Protein AF-A0A6H2NQ00-F1 (afdb_monomer_lite)

Sequence (383 aa):
AADFVYSKRRYWANLTEDGGRQLTIGNPEGQLLVINLGDRQGALHLPGADPKPIDVSEVHYCNLIQAGMNAVDLQQLTQLLLQKDDCLAAQAQELQALRDQVAQLEQQRQSLTSSQPASPSPPQSPSTSSPGSQVSAPNPVAPEAVPSHAVDETAEAQACDPKALEQQVRQAVGDQAWFCLSAATHTDLCRACHHQDLAQNSAQETGHADYSTAASHLIQALERELWHPLVVGITQYGQETQDQDMVALADGLSQAASGAVLPPLLSESWKALSVKALKAAGKPRKDLHQRVDADDTDFLPFRIDATHRVLLDEFLQGWDHPMGRWLTAAHDQAASSLAQVFQLGQLALDEDAILRHWQYQWLQQLLLGGGRQGKGILQKIFG

Foldseek 3Di:
DFWDDDPLFIKAWDFDPVPATWIWIGGQQGWIWIDGPPDQWIWIDHPPDDTDIDGCPPPVNVVVVVRNVVRVVVVVVVVVVVVVVVVVVVVVVVVVVVVVVVVVVVVVVVVVVVPDDDDDDDDDDDDDDDDDDDDDDDDDDDDDDDDDDDDDPDDDDPPDPLVVLLVVLCVLQDVSLSRHFHNLLSVLSSQLVVLVVVQVVVCVVPVHGFSLSSLLSLQVSCCVVPVVVLLVLLCVVCVVVVPPVSNVLSVLSVVQVHCLVQLLLLDQKEWEADPVQQPDQDHDPPSRTDIDGSVNPPVGPDRDDPVSNVSSLVSLVPDPFLVSCLCNVCSRVCSHLSNHSVVLNVQSVDPVHGRHPNSSVSNSCQARNDDPSDGHPSNSRSD

Structure (mmCIF, N/CA/C/O backbone):
data_AF-A0A6H2NQ00-F1
#
_entry.id   AF-A0A6H2NQ00-F1
#
loop_
_atom_site.group_PDB
_atom_site.id
_atom_site.type_symbol
_atom_site.label_atom_id
_atom_site.label_alt_id
_atom_site.label_comp_id
_atom_site.label_asym_id
_atom_site.label_entity_id
_atom_site.label_seq_id
_atom_site.pdbx_PDB_ins_code
_atom_site.Cartn_x
_atom_site.Cartn_y
_atom_site.Cartn_z
_atom_site.occupancy
_atom_site.B_iso_or_equiv
_atom_site.auth_seq_id
_atom_site.auth_comp_id
_atom_site.auth_asym_id
_atom_site.auth_atom_id
_atom_site.pdbx_PDB_model_num
ATOM 1 N N . ALA A 1 1 ? -19.840 6.262 2.521 1.00 84.00 1 ALA A N 1
ATOM 2 C CA . ALA A 1 1 ? -19.788 4.808 2.292 1.00 84.00 1 ALA A CA 1
ATOM 3 C C . ALA A 1 1 ? -18.648 4.244 3.126 1.00 84.00 1 ALA A C 1
ATOM 5 O O . ALA A 1 1 ? -17.638 4.931 3.273 1.00 84.00 1 ALA A O 1
ATOM 6 N N . ALA A 1 2 ? -18.844 3.062 3.699 1.00 87.31 2 ALA A N 1
ATOM 7 C CA . ALA A 1 2 ? -17.880 2.358 4.529 1.00 87.31 2 ALA A CA 1
ATOM 8 C C . ALA A 1 2 ? -17.124 1.353 3.663 1.00 87.31 2 ALA A C 1
ATOM 10 O O . ALA A 1 2 ? -17.752 0.485 3.058 1.00 87.31 2 ALA A O 1
ATOM 11 N N . ASP A 1 3 ? -15.802 1.463 3.591 1.00 90.12 3 ASP A N 1
ATOM 12 C CA . ASP A 1 3 ? -14.957 0.473 2.925 1.00 90.12 3 ASP A CA 1
ATOM 13 C C . ASP A 1 3 ? -14.731 -0.741 3.831 1.00 90.12 3 ASP A C 1
ATOM 15 O O . ASP A 1 3 ? -14.504 -0.597 5.030 1.00 90.12 3 ASP A O 1
ATOM 19 N N . PHE A 1 4 ? -14.761 -1.944 3.258 1.00 89.69 4 PHE A N 1
ATOM 20 C CA . PHE A 1 4 ? -14.458 -3.176 3.985 1.00 89.69 4 PHE A CA 1
ATOM 21 C C . PHE A 1 4 ? -13.938 -4.281 3.058 1.00 89.69 4 PHE A C 1
ATOM 23 O O . PHE A 1 4 ? -14.113 -4.247 1.838 1.00 89.69 4 PHE A O 1
ATOM 30 N N . VAL A 1 5 ? -13.292 -5.292 3.640 1.00 87.19 5 VAL A N 1
ATOM 31 C CA . VAL A 1 5 ? -12.820 -6.482 2.920 1.00 87.19 5 VAL A CA 1
ATOM 32 C C . VAL A 1 5 ? -13.592 -7.697 3.415 1.00 87.19 5 VAL A C 1
ATOM 34 O O . VAL A 1 5 ? -13.645 -7.969 4.610 1.00 87.19 5 VAL A O 1
ATOM 37 N N . TYR A 1 6 ? -14.177 -8.459 2.494 1.00 88.25 6 TYR A N 1
ATOM 38 C CA . TYR A 1 6 ? -14.893 -9.693 2.805 1.00 88.25 6 TYR A CA 1
ATOM 39 C C . TYR A 1 6 ? -14.527 -10.785 1.802 1.00 88.25 6 TYR A C 1
ATOM 41 O O . TYR A 1 6 ? -14.486 -10.550 0.599 1.00 88.25 6 TYR A O 1
ATOM 49 N N . SER A 1 7 ? -14.246 -12.002 2.277 1.00 85.81 7 SER A N 1
ATOM 50 C CA . SER A 1 7 ? -13.908 -13.150 1.417 1.00 85.81 7 SER A CA 1
ATOM 51 C C . SER A 1 7 ? -12.837 -12.833 0.351 1.00 85.81 7 SER A C 1
ATOM 53 O O . SER A 1 7 ? -12.979 -13.177 -0.823 1.00 85.81 7 SER A O 1
ATOM 55 N N . LYS A 1 8 ? -11.761 -12.141 0.765 1.00 80.25 8 LYS A N 1
ATOM 56 C CA . LYS A 1 8 ? -10.645 -11.720 -0.109 1.00 80.25 8 LYS A CA 1
ATOM 57 C C . LYS A 1 8 ? -11.089 -10.849 -1.293 1.00 80.25 8 LYS A C 1
ATOM 59 O O . LYS A 1 8 ? -10.582 -10.983 -2.404 1.00 80.25 8 LYS A O 1
ATOM 64 N N . ARG A 1 9 ? -12.086 -9.999 -1.072 1.00 85.12 9 ARG A N 1
ATOM 65 C CA . ARG A 1 9 ? -12.563 -9.014 -2.040 1.00 85.12 9 ARG A CA 1
ATOM 66 C C . ARG A 1 9 ? -12.858 -7.711 -1.322 1.00 85.12 9 ARG A C 1
ATOM 68 O O . ARG A 1 9 ? -13.320 -7.729 -0.180 1.00 85.12 9 ARG A O 1
ATOM 75 N N . ARG A 1 10 ? -12.581 -6.597 -1.992 1.00 86.62 10 ARG A N 1
ATOM 76 C CA . ARG A 1 10 ? -12.880 -5.266 -1.468 1.00 86.62 10 ARG A CA 1
ATOM 77 C C . ARG A 1 10 ? -14.300 -4.861 -1.838 1.00 86.62 10 ARG A C 1
ATOM 79 O O . ARG A 1 10 ? -14.733 -5.054 -2.974 1.00 86.62 10 ARG A O 1
ATOM 86 N N . TYR A 1 11 ? -14.994 -4.281 -0.873 1.00 93.75 11 TYR A N 1
ATOM 87 C CA . TYR A 1 11 ? -16.343 -3.769 -1.019 1.00 93.75 11 TYR A CA 1
ATOM 88 C C . TYR A 1 11 ? -16.452 -2.400 -0.363 1.00 93.75 11 TYR A C 1
ATOM 90 O O . TYR A 1 11 ? -15.640 -2.022 0.482 1.00 93.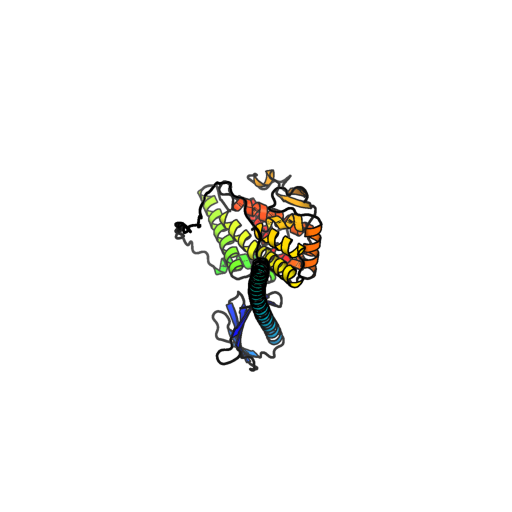75 11 TYR A O 1
ATOM 98 N N . TRP A 1 12 ? -17.500 -1.684 -0.730 1.00 95.31 12 TRP A N 1
ATOM 99 C CA . TRP A 1 12 ? -17.982 -0.532 0.008 1.00 95.31 12 TRP A CA 1
ATOM 100 C C . TRP A 1 12 ? -19.463 -0.732 0.303 1.00 95.31 12 TRP A C 1
ATOM 102 O O . TRP A 1 12 ? -20.186 -1.335 -0.490 1.00 95.31 12 TRP A O 1
ATOM 112 N N . ALA A 1 13 ? -19.922 -0.236 1.444 1.00 95.38 13 ALA A N 1
ATOM 113 C CA . ALA A 1 13 ? -21.316 -0.278 1.849 1.00 95.38 13 ALA A CA 1
ATOM 114 C C . ALA A 1 13 ? -21.846 1.133 2.104 1.00 95.38 13 ALA A C 1
ATOM 116 O O . ALA A 1 13 ? -21.141 2.012 2.600 1.00 95.38 13 ALA A O 1
ATOM 117 N N . ASN A 1 14 ? -23.104 1.367 1.764 1.00 93.75 14 ASN A N 1
ATOM 118 C CA . ASN A 1 14 ? -23.811 2.587 2.108 1.00 93.75 14 ASN A CA 1
ATOM 119 C C . ASN A 1 14 ? -25.217 2.244 2.588 1.00 93.75 14 ASN A C 1
ATOM 121 O O . ASN A 1 14 ? -25.906 1.447 1.953 1.00 93.75 14 ASN A O 1
ATOM 125 N N . LEU A 1 15 ? -25.639 2.866 3.683 1.00 92.62 15 LEU A N 1
ATOM 126 C CA . LEU A 1 15 ? -26.985 2.732 4.221 1.00 92.62 15 LEU A CA 1
ATOM 127 C C . LEU A 1 15 ? -27.721 4.048 4.001 1.00 92.62 15 LEU A C 1
ATOM 129 O O . LEU A 1 15 ? -27.261 5.103 4.429 1.00 92.62 15 LEU A O 1
ATOM 133 N N . THR A 1 16 ? -28.849 3.987 3.306 1.00 89.75 16 THR A N 1
ATOM 134 C CA . THR A 1 16 ? -29.728 5.135 3.059 1.00 89.75 16 THR A CA 1
ATOM 135 C C . THR A 1 16 ? -31.055 4.897 3.771 1.00 89.75 16 THR A C 1
ATOM 137 O O . THR A 1 16 ? -31.561 3.777 3.753 1.00 89.75 16 THR A O 1
ATOM 140 N N . GLU A 1 17 ? -31.601 5.922 4.430 1.00 85.50 17 GLU A N 1
ATOM 141 C CA . GLU A 1 17 ? -32.869 5.827 5.177 1.00 85.50 17 GLU A CA 1
ATOM 142 C C . GLU A 1 17 ? -34.053 6.529 4.467 1.00 85.50 17 GLU A C 1
ATOM 144 O O . GLU A 1 17 ? -35.179 6.509 4.969 1.00 85.50 17 GLU A O 1
ATOM 149 N N . ASP A 1 18 ? -33.839 7.102 3.275 1.00 66.75 18 ASP A N 1
ATOM 150 C CA . ASP A 1 18 ? -34.884 7.762 2.480 1.00 66.75 18 ASP A CA 1
ATOM 151 C C . ASP A 1 18 ? -35.847 6.745 1.842 1.00 66.75 18 ASP A C 1
ATOM 153 O O . ASP A 1 18 ? -35.522 6.062 0.872 1.00 66.75 18 ASP A O 1
ATOM 157 N N . GLY A 1 19 ? -37.070 6.660 2.378 1.00 60.34 19 GLY A N 1
ATOM 158 C CA . GLY A 1 19 ? -38.130 5.774 1.870 1.00 60.34 19 GLY A CA 1
ATOM 159 C C . GLY A 1 19 ? -38.051 4.321 2.357 1.00 60.34 19 GLY A C 1
ATOM 160 O O . GLY A 1 19 ? -38.837 3.485 1.914 1.00 60.34 19 GLY A O 1
ATOM 161 N N . GLY A 1 20 ? -37.137 4.030 3.284 1.00 75.75 20 GLY A N 1
ATOM 162 C CA . GLY A 1 20 ? -36.862 2.707 3.843 1.00 75.75 20 GLY A CA 1
ATOM 163 C C . GLY A 1 20 ? -35.374 2.564 4.164 1.00 75.75 20 GLY A C 1
ATOM 164 O O . GLY A 1 20 ? -34.554 3.321 3.656 1.00 75.75 20 GLY A O 1
ATOM 165 N N . ARG A 1 21 ? -35.006 1.598 5.012 1.00 87.38 21 ARG A N 1
ATOM 166 C CA . ARG A 1 21 ? -33.595 1.291 5.280 1.00 87.38 21 ARG A CA 1
ATOM 167 C C . ARG A 1 21 ? -33.029 0.475 4.122 1.00 87.38 21 ARG A C 1
ATOM 169 O O . ARG A 1 21 ? -33.246 -0.728 4.068 1.00 87.38 21 ARG A O 1
ATOM 176 N N . GLN A 1 22 ? -32.331 1.113 3.192 1.00 93.06 22 GLN A N 1
ATOM 177 C CA . GLN A 1 22 ? -31.729 0.457 2.035 1.00 93.06 22 GLN A CA 1
ATOM 178 C C . GLN A 1 22 ? -30.214 0.348 2.199 1.00 93.06 22 GLN A C 1
ATOM 180 O O . GLN A 1 22 ? -29.516 1.355 2.318 1.00 93.06 22 GLN A O 1
ATOM 185 N N . LEU A 1 23 ? -29.704 -0.881 2.169 1.00 93.56 23 LEU A N 1
ATOM 186 C CA . LEU A 1 23 ? -28.281 -1.176 2.125 1.00 93.56 23 LEU A CA 1
ATOM 187 C C . LEU A 1 23 ? -27.844 -1.378 0.673 1.00 93.56 23 LEU A C 1
ATOM 189 O O . LEU A 1 23 ? -28.386 -2.220 -0.044 1.00 93.56 23 LEU A O 1
ATOM 193 N N . THR A 1 24 ? -26.828 -0.629 0.263 1.00 95.19 24 THR A N 1
ATOM 194 C CA . THR A 1 24 ? -26.143 -0.794 -1.018 1.00 95.19 24 THR A CA 1
ATOM 195 C C . THR A 1 24 ? -24.721 -1.265 -0.757 1.00 95.19 24 THR A C 1
ATOM 197 O O . THR A 1 24 ? -23.977 -0.578 -0.063 1.00 95.19 24 THR A O 1
ATOM 200 N N . ILE A 1 25 ? -24.335 -2.410 -1.314 1.00 95.62 25 ILE A N 1
ATOM 201 C CA . ILE A 1 25 ? -22.967 -2.935 -1.263 1.00 95.62 25 ILE A CA 1
ATOM 202 C C . ILE A 1 25 ? -22.421 -2.980 -2.682 1.00 95.62 25 ILE A C 1
ATOM 204 O O . ILE A 1 25 ? -22.976 -3.671 -3.533 1.00 95.62 25 ILE A O 1
ATOM 208 N N . GLY A 1 26 ? -21.330 -2.271 -2.944 1.00 94.25 26 GLY A N 1
ATOM 209 C CA . GLY A 1 26 ? -20.655 -2.298 -4.236 1.00 94.25 26 GLY A CA 1
ATOM 210 C C . GLY A 1 26 ? -19.240 -2.846 -4.149 1.00 94.25 26 GLY A C 1
ATOM 211 O O . GLY A 1 26 ? -18.658 -2.949 -3.070 1.00 94.25 26 GLY A O 1
ATOM 212 N N . ASN A 1 27 ? -18.675 -3.189 -5.303 1.00 91.56 27 ASN A N 1
ATOM 213 C CA . ASN A 1 27 ? -17.267 -3.551 -5.439 1.00 91.56 27 ASN A CA 1
ATOM 214 C C . ASN A 1 27 ? -16.585 -2.752 -6.574 1.00 91.56 27 ASN A C 1
ATOM 216 O O . ASN A 1 27 ? -17.272 -2.126 -7.386 1.00 91.56 27 ASN A O 1
ATOM 220 N N . PRO A 1 28 ? -15.240 -2.764 -6.660 1.00 85.88 28 PRO A N 1
ATOM 221 C CA . PRO A 1 28 ? -14.499 -2.098 -7.738 1.00 85.88 28 PRO A CA 1
ATOM 222 C C . PRO A 1 28 ? -14.825 -2.600 -9.153 1.00 85.88 28 PRO A C 1
ATOM 224 O O . PRO A 1 28 ? -14.609 -1.880 -10.119 1.00 85.88 28 PRO A O 1
ATOM 227 N N . GLU A 1 29 ? -15.371 -3.812 -9.286 1.00 83.69 29 GLU A N 1
ATOM 228 C CA . GLU A 1 29 ? -15.766 -4.405 -10.573 1.00 83.69 29 GLU A CA 1
ATOM 229 C C . GLU A 1 29 ? -17.086 -3.821 -11.116 1.00 83.69 29 GLU A C 1
ATOM 231 O O . GLU A 1 29 ? -17.538 -4.214 -12.189 1.00 83.69 29 GLU A O 1
ATOM 236 N N . GLY A 1 30 ? -17.737 -2.917 -10.375 1.00 85.94 30 GLY A N 1
ATOM 237 C CA . GLY A 1 30 ? -19.015 -2.313 -10.753 1.00 85.94 30 GLY A CA 1
ATOM 238 C C . GLY A 1 30 ? -20.233 -3.192 -10.461 1.00 85.94 30 GLY A C 1
ATOM 239 O O . GLY A 1 30 ? -21.326 -2.891 -10.939 1.00 85.94 30 GLY A O 1
ATOM 240 N N . GLN A 1 31 ? -20.070 -4.272 -9.690 1.00 91.56 31 GLN A N 1
ATOM 241 C CA . GLN A 1 31 ? -21.203 -5.038 -9.175 1.00 91.56 31 GLN A CA 1
ATOM 242 C C . GLN A 1 31 ? -21.825 -4.282 -8.004 1.00 91.56 31 GLN A C 1
ATOM 244 O O . GLN A 1 31 ? -21.109 -3.779 -7.136 1.00 91.56 31 GLN A O 1
ATOM 249 N N . LEU A 1 32 ? -23.154 -4.225 -7.972 1.00 94.00 32 LEU A N 1
ATOM 250 C CA . LEU A 1 32 ? -23.902 -3.481 -6.967 1.00 94.00 32 LEU A CA 1
ATOM 251 C C . LEU A 1 32 ? -25.055 -4.332 -6.443 1.00 94.00 32 LEU A C 1
ATOM 253 O O . LEU A 1 32 ? -25.950 -4.728 -7.184 1.00 94.00 32 LEU A O 1
ATOM 257 N N . LEU A 1 33 ? -25.017 -4.620 -5.152 1.00 93.88 33 LEU A N 1
ATOM 258 C CA . LEU A 1 33 ? -26.051 -5.330 -4.427 1.00 93.88 33 LEU A CA 1
ATOM 259 C C . LEU A 1 33 ? -26.913 -4.319 -3.667 1.00 93.88 33 LEU A C 1
ATOM 261 O O . LEU A 1 33 ? -26.416 -3.641 -2.772 1.00 93.88 33 LEU A O 1
ATOM 265 N N . VAL A 1 34 ? -28.197 -4.234 -4.015 1.00 93.81 34 VAL A N 1
ATOM 266 C CA . VAL A 1 34 ? -29.173 -3.325 -3.395 1.00 93.81 34 VAL A CA 1
ATOM 267 C C . VAL A 1 34 ? -30.213 -4.134 -2.644 1.00 93.81 34 VAL A C 1
ATOM 269 O O . VAL A 1 34 ? -30.840 -5.035 -3.207 1.00 93.81 34 VAL A O 1
ATOM 272 N N . ILE A 1 35 ? -30.392 -3.826 -1.364 1.00 93.12 35 ILE A N 1
ATOM 273 C CA . ILE A 1 35 ? -31.287 -4.562 -0.475 1.00 93.12 35 ILE A CA 1
ATOM 274 C C . ILE A 1 35 ? -32.065 -3.576 0.379 1.00 93.12 35 ILE A C 1
ATOM 276 O O . ILE A 1 35 ? -31.480 -2.727 1.046 1.00 93.12 35 ILE A O 1
ATOM 280 N N . ASN A 1 36 ? -33.381 -3.740 0.430 1.00 90.88 36 ASN A N 1
ATOM 281 C CA . ASN A 1 36 ? -34.193 -3.081 1.442 1.00 90.88 36 ASN A CA 1
ATOM 282 C C . ASN A 1 36 ? -34.197 -3.958 2.699 1.00 90.88 36 ASN A C 1
ATOM 284 O O . ASN A 1 36 ? -34.616 -5.115 2.674 1.00 90.88 36 ASN A O 1
ATOM 288 N N . LEU A 1 37 ? -33.693 -3.423 3.804 1.00 83.38 37 LEU A N 1
ATOM 289 C CA . LEU A 1 37 ? -33.607 -4.114 5.082 1.00 83.38 37 LEU A CA 1
ATOM 290 C C . LEU A 1 37 ? -35.023 -4.385 5.604 1.00 83.38 37 LEU A C 1
ATOM 292 O O . LEU A 1 37 ? -35.766 -3.465 5.942 1.00 83.38 37 LEU A O 1
ATOM 296 N N . GLY A 1 38 ? -35.385 -5.666 5.649 1.00 79.50 38 GLY A N 1
ATOM 297 C CA . GLY A 1 38 ? -36.736 -6.147 5.954 1.00 79.50 38 GLY A CA 1
ATOM 298 C C . GLY A 1 38 ? -37.301 -7.052 4.859 1.00 79.50 38 GLY A C 1
ATOM 299 O O . GLY A 1 38 ? -38.107 -7.936 5.159 1.00 79.50 38 GLY A O 1
ATOM 300 N N . ASP A 1 39 ? -36.815 -6.906 3.626 1.00 84.81 39 ASP A N 1
ATOM 301 C CA . ASP A 1 39 ? -37.189 -7.766 2.509 1.00 84.81 39 ASP A CA 1
ATOM 302 C C . ASP A 1 39 ? -36.309 -9.020 2.462 1.00 84.81 39 ASP A C 1
ATOM 304 O O . ASP A 1 39 ? -35.129 -9.004 2.809 1.00 84.81 39 ASP A O 1
ATOM 308 N N . ARG A 1 40 ? -36.888 -10.135 2.000 1.00 85.12 40 ARG A N 1
ATOM 309 C CA . ARG A 1 40 ? -36.145 -11.384 1.736 1.00 85.12 40 ARG A CA 1
ATOM 310 C C . ARG A 1 40 ? -35.477 -11.409 0.361 1.00 85.12 40 ARG A C 1
ATOM 312 O O . ARG A 1 40 ? -34.786 -12.368 0.033 1.00 85.12 40 ARG A O 1
ATOM 319 N N . GLN A 1 41 ? -35.707 -10.389 -0.458 1.00 89.44 41 GLN A N 1
ATOM 320 C CA . GLN A 1 41 ? -35.133 -10.292 -1.791 1.00 89.44 41 GLN A CA 1
ATOM 321 C C . GLN A 1 41 ? -34.311 -9.019 -1.930 1.00 89.44 41 GLN A C 1
ATOM 323 O O . GLN A 1 41 ? -34.678 -7.967 -1.415 1.00 89.44 41 GLN A O 1
ATOM 328 N N . GLY A 1 42 ? -33.197 -9.142 -2.642 1.00 91.12 42 GLY A N 1
ATOM 329 C CA . GLY A 1 42 ? -32.369 -8.029 -3.085 1.00 91.12 42 GLY A CA 1
ATOM 330 C C . GLY A 1 42 ? -32.212 -8.048 -4.602 1.00 91.12 42 GLY A C 1
ATOM 331 O O . GLY A 1 42 ? -32.619 -9.000 -5.273 1.00 91.12 42 GLY A O 1
ATOM 332 N N . ALA A 1 43 ? -31.592 -7.008 -5.144 1.00 93.31 43 ALA A N 1
ATOM 333 C CA . ALA A 1 43 ? -31.236 -6.920 -6.552 1.00 93.31 43 ALA A CA 1
ATOM 334 C C . ALA A 1 43 ? -29.714 -6.851 -6.699 1.00 93.31 43 ALA A C 1
ATOM 336 O O . ALA A 1 43 ? -29.063 -5.970 -6.137 1.00 93.31 43 ALA A O 1
ATOM 337 N N . LEU A 1 44 ? -29.146 -7.779 -7.468 1.00 93.81 44 LEU A N 1
ATOM 338 C CA . LEU A 1 44 ? -27.752 -7.748 -7.886 1.00 93.81 44 LEU A CA 1
ATOM 339 C C . LEU A 1 44 ? -27.664 -7.153 -9.290 1.00 93.81 44 LEU A C 1
ATOM 341 O O . LEU A 1 44 ? -28.094 -7.759 -10.272 1.00 93.81 44 LEU A O 1
ATOM 345 N N . HIS A 1 45 ? -27.069 -5.978 -9.385 1.00 92.62 45 HIS A N 1
ATOM 346 C CA . HIS A 1 45 ? -26.746 -5.315 -10.634 1.00 92.62 45 HIS A CA 1
ATOM 347 C C . HIS A 1 45 ? -25.335 -5.723 -11.052 1.00 92.62 45 HIS A C 1
ATOM 349 O O . HIS A 1 45 ? -24.373 -5.544 -10.302 1.00 92.62 45 HIS A O 1
ATOM 355 N N . LEU A 1 46 ? -25.217 -6.284 -12.253 1.00 89.94 46 LEU A N 1
ATOM 356 C CA . LEU A 1 46 ? -23.939 -6.604 -12.881 1.00 89.94 46 LEU A CA 1
ATOM 357 C C . LEU A 1 46 ? -23.683 -5.607 -14.023 1.00 89.94 46 LEU A C 1
ATOM 359 O O . LEU A 1 46 ? -24.640 -5.208 -14.694 1.00 89.94 46 LEU A O 1
ATOM 363 N N . PRO A 1 47 ? -22.425 -5.219 -14.290 1.00 86.00 47 PRO A N 1
ATOM 364 C CA . PRO A 1 47 ? -22.109 -4.312 -15.388 1.00 86.00 47 PRO A CA 1
ATOM 365 C C . PRO A 1 47 ? -22.655 -4.815 -16.732 1.00 86.00 47 PRO A C 1
ATOM 367 O O . PRO A 1 47 ? -22.325 -5.914 -17.177 1.00 86.00 47 PRO A O 1
ATOM 370 N N . GLY A 1 48 ? -23.482 -3.998 -17.389 1.00 81.69 48 GLY A N 1
ATOM 371 C CA . GLY A 1 48 ? -24.037 -4.303 -18.712 1.00 81.69 48 GLY A CA 1
ATOM 372 C C . GLY A 1 48 ? -25.127 -5.381 -18.742 1.00 81.69 48 GLY A C 1
ATOM 373 O O . GLY A 1 48 ? -25.453 -5.856 -19.829 1.00 81.69 48 GLY A O 1
ATOM 374 N N . ALA A 1 49 ? -25.686 -5.769 -17.593 1.00 85.75 49 ALA A N 1
ATOM 375 C CA . ALA A 1 49 ? -26.788 -6.724 -17.505 1.00 85.75 49 ALA A CA 1
ATOM 376 C C . ALA A 1 49 ? -27.970 -6.158 -16.707 1.00 85.75 49 ALA A C 1
ATOM 378 O O . ALA A 1 49 ? -27.814 -5.244 -15.895 1.00 85.75 49 ALA A O 1
ATOM 379 N N . ASP A 1 50 ? -29.153 -6.732 -16.928 1.00 85.69 50 ASP A N 1
ATOM 380 C CA . ASP A 1 50 ? -30.347 -6.386 -16.160 1.00 85.69 50 ASP A CA 1
ATOM 381 C C . ASP A 1 50 ? -30.216 -6.823 -14.687 1.00 85.69 50 ASP A C 1
ATOM 383 O O . ASP A 1 50 ? -29.536 -7.816 -14.393 1.00 85.69 50 ASP A O 1
ATOM 387 N N . PRO A 1 51 ? -30.875 -6.118 -13.745 1.00 89.94 51 PRO A N 1
ATOM 388 C CA . PRO A 1 51 ? -30.824 -6.453 -12.327 1.00 89.94 51 PRO A CA 1
ATOM 389 C C . PRO A 1 51 ? -31.329 -7.876 -12.077 1.00 89.94 51 PRO A C 1
ATOM 391 O O . PRO A 1 51 ? -32.458 -8.227 -12.430 1.00 89.94 51 PRO A O 1
ATOM 394 N N . LYS A 1 52 ? -30.501 -8.701 -11.435 1.00 90.81 52 LYS A N 1
ATOM 395 C CA . LYS A 1 52 ? -30.853 -10.075 -11.087 1.00 90.81 52 LYS A CA 1
ATOM 396 C C . LYS A 1 52 ? -31.436 -10.118 -9.672 1.00 90.81 52 LYS A C 1
ATOM 398 O O . LYS A 1 52 ? -30.741 -9.716 -8.739 1.00 90.81 52 LYS A O 1
ATOM 403 N N . PRO A 1 53 ? -32.659 -10.637 -9.471 1.00 91.56 53 PRO A N 1
ATOM 404 C CA . PRO A 1 53 ? -33.185 -10.837 -8.129 1.00 91.56 53 PRO A CA 1
ATOM 405 C C . PRO A 1 53 ? -32.376 -11.921 -7.413 1.00 91.56 53 PRO A C 1
ATOM 407 O O . PRO A 1 53 ? -32.031 -12.950 -8.004 1.00 91.56 53 PRO A O 1
ATOM 410 N N . ILE A 1 54 ? -32.079 -11.684 -6.142 1.00 91.44 54 ILE A N 1
ATOM 411 C CA . ILE A 1 54 ? -31.361 -12.616 -5.276 1.00 91.44 54 ILE A CA 1
ATOM 412 C C . ILE A 1 54 ? -32.140 -12.844 -3.980 1.00 91.44 54 ILE A C 1
ATOM 414 O O . ILE A 1 54 ? -32.848 -11.952 -3.510 1.00 91.44 54 ILE A O 1
ATOM 418 N N . ASP A 1 55 ? -32.002 -14.031 -3.395 1.00 90.38 55 ASP A N 1
ATOM 419 C CA . ASP A 1 55 ? -32.500 -14.308 -2.049 1.00 90.38 55 ASP A CA 1
ATOM 420 C C . ASP A 1 55 ? -31.411 -13.948 -1.035 1.00 90.38 55 ASP A C 1
ATOM 422 O O . ASP A 1 55 ? -30.320 -14.520 -1.028 1.00 90.38 55 ASP A O 1
ATOM 426 N N . VAL A 1 56 ? -31.704 -12.980 -0.170 1.00 88.31 56 VAL A N 1
ATOM 427 C CA . VAL A 1 56 ? -30.756 -12.492 0.846 1.00 88.31 56 VAL A CA 1
ATOM 428 C C . VAL A 1 56 ? -30.514 -13.511 1.962 1.00 88.31 56 VAL A C 1
ATOM 430 O O . VAL A 1 56 ? -29.558 -13.373 2.721 1.00 88.31 56 VAL A O 1
ATOM 433 N N . SER A 1 57 ? -31.357 -14.545 2.046 1.00 86.06 57 SER A N 1
ATOM 434 C CA . SER A 1 57 ? -31.228 -15.655 2.994 1.00 86.06 57 SER A CA 1
ATOM 435 C C . SER A 1 57 ? -30.144 -16.654 2.577 1.00 86.06 57 SER A C 1
ATOM 437 O O . SER A 1 57 ? -29.747 -17.499 3.381 1.00 86.06 57 SER A O 1
ATOM 439 N N . GLU A 1 58 ? -29.667 -16.594 1.328 1.00 87.75 58 GLU A N 1
ATOM 440 C CA . GLU A 1 58 ? -28.539 -17.411 0.890 1.00 87.75 58 GLU A CA 1
ATOM 441 C C . GLU A 1 58 ? -27.289 -17.044 1.695 1.00 87.75 58 GLU A C 1
ATOM 443 O O . GLU A 1 58 ? -26.964 -15.872 1.884 1.00 87.75 58 GLU A O 1
ATOM 448 N N . VAL A 1 59 ? -26.569 -18.064 2.169 1.00 85.94 59 VAL A N 1
ATOM 449 C CA . VAL A 1 59 ? -25.494 -17.914 3.164 1.00 85.94 59 VAL A CA 1
ATOM 450 C C . VAL A 1 59 ? -24.431 -16.898 2.735 1.00 85.94 59 VAL A C 1
ATOM 452 O O . VAL A 1 59 ? -23.973 -16.107 3.558 1.00 85.94 59 VAL A O 1
ATOM 455 N N . HIS A 1 60 ? -24.031 -16.882 1.460 1.00 86.94 60 HIS A N 1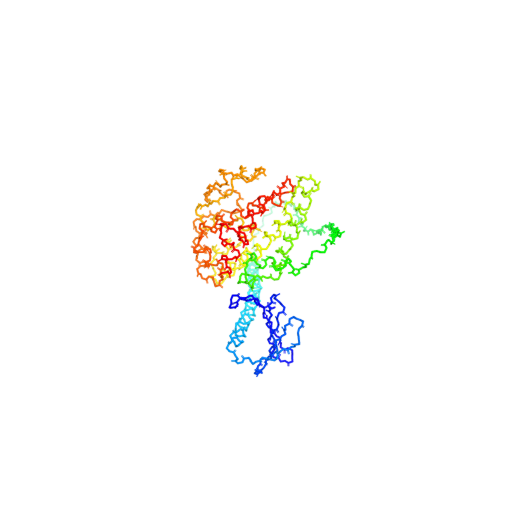
ATOM 456 C CA . HIS A 1 60 ? -23.010 -15.941 0.991 1.00 86.94 60 HIS A CA 1
ATOM 457 C C . HIS A 1 60 ? -23.509 -14.495 0.967 1.00 86.94 60 HIS A C 1
ATOM 459 O O . HIS A 1 60 ? -22.749 -13.607 1.346 1.00 86.94 60 HIS A O 1
ATOM 465 N N . TYR A 1 61 ? -24.762 -14.251 0.568 1.00 89.75 61 TYR A N 1
ATOM 466 C CA . TYR A 1 61 ? -25.342 -12.909 0.591 1.00 89.75 61 TYR A CA 1
ATOM 467 C C . TYR A 1 61 ? -25.594 -12.466 2.026 1.00 89.75 61 TYR A C 1
ATOM 469 O O . TYR A 1 61 ? -25.161 -11.382 2.390 1.00 89.75 61 TYR A O 1
ATOM 477 N N . CYS A 1 62 ? -26.173 -13.319 2.871 1.00 88.25 62 CYS A N 1
ATOM 478 C CA . CYS A 1 62 ? -26.402 -13.023 4.284 1.00 88.25 62 CYS A CA 1
ATOM 479 C C . CYS A 1 62 ? -25.110 -12.587 4.997 1.00 88.25 62 CYS A C 1
ATOM 481 O O . CYS A 1 62 ? -25.092 -11.568 5.686 1.00 88.25 62 CYS A O 1
ATOM 483 N N . ASN A 1 63 ? -24.007 -13.311 4.788 1.00 90.19 63 ASN A N 1
ATOM 484 C CA . ASN A 1 63 ? -22.729 -12.973 5.412 1.00 90.19 63 ASN A CA 1
ATOM 485 C C . ASN A 1 63 ? -22.111 -11.684 4.844 1.00 90.19 63 ASN A C 1
ATOM 487 O O . ASN A 1 63 ? -21.556 -10.893 5.604 1.00 90.19 63 ASN A O 1
ATOM 491 N N . LEU A 1 64 ? -22.207 -11.451 3.528 1.00 92.81 64 LEU A N 1
ATOM 492 C CA . LEU A 1 64 ? -21.737 -10.206 2.907 1.00 92.81 64 LEU A CA 1
ATOM 493 C C . LEU A 1 64 ? -22.544 -8.997 3.403 1.00 92.81 64 LEU A C 1
ATOM 495 O O . LEU A 1 64 ? -21.970 -7.951 3.690 1.00 92.81 64 LEU A O 1
ATOM 499 N N . ILE A 1 65 ? -23.861 -9.157 3.541 1.00 91.56 65 ILE A N 1
ATOM 500 C CA . ILE A 1 65 ? -24.777 -8.148 4.082 1.00 91.56 65 ILE A CA 1
ATOM 501 C C . ILE A 1 65 ? -24.402 -7.818 5.517 1.00 91.56 65 ILE A C 1
ATOM 503 O O . ILE A 1 65 ? -24.274 -6.648 5.858 1.00 91.56 65 ILE A O 1
ATOM 507 N N . GLN A 1 66 ? -24.179 -8.839 6.342 1.00 90.88 66 GLN A N 1
ATOM 508 C CA . GLN A 1 66 ? -23.768 -8.647 7.725 1.00 90.88 66 GLN A CA 1
ATOM 509 C C . GLN A 1 66 ? -22.415 -7.929 7.819 1.00 90.88 66 GLN A C 1
ATOM 511 O O . GLN A 1 66 ? -22.278 -6.999 8.608 1.00 90.88 66 GLN A O 1
ATOM 516 N N . ALA A 1 67 ? -21.439 -8.303 6.986 1.00 89.19 67 ALA A N 1
ATOM 517 C CA . ALA A 1 67 ? -20.152 -7.613 6.923 1.00 89.19 67 ALA A CA 1
ATOM 518 C C . ALA A 1 67 ? -20.307 -6.139 6.505 1.00 89.19 67 ALA A C 1
ATOM 520 O O . ALA A 1 67 ? -19.720 -5.263 7.136 1.00 89.19 67 ALA A O 1
ATOM 521 N N . GLY A 1 68 ? -21.137 -5.859 5.496 1.00 91.50 68 GLY A N 1
ATOM 522 C CA . GLY A 1 68 ? -21.429 -4.496 5.051 1.00 91.50 68 GLY A CA 1
ATOM 523 C C . GLY A 1 68 ? -22.163 -3.660 6.103 1.00 91.50 68 GLY A C 1
ATOM 524 O O . GLY A 1 68 ? -21.806 -2.505 6.310 1.00 91.50 68 GLY A O 1
ATOM 525 N N . MET A 1 69 ? -23.141 -4.240 6.806 1.00 91.88 69 MET A N 1
ATOM 526 C CA . MET A 1 69 ? -23.839 -3.588 7.922 1.00 91.88 69 MET A CA 1
ATOM 527 C C . MET A 1 69 ? -22.879 -3.251 9.057 1.00 91.88 69 MET A C 1
ATOM 529 O O . MET A 1 69 ? -22.839 -2.105 9.487 1.00 91.88 69 MET A O 1
ATOM 533 N N . ASN A 1 70 ? -22.043 -4.206 9.473 1.00 89.50 70 ASN A N 1
ATOM 534 C CA . ASN A 1 70 ? -21.037 -3.968 10.504 1.00 89.50 70 ASN A CA 1
ATOM 535 C C . ASN A 1 70 ? -20.070 -2.847 10.098 1.00 89.50 70 ASN A C 1
ATOM 537 O O . ASN A 1 70 ? -19.722 -2.013 10.927 1.00 89.50 70 ASN A O 1
ATOM 541 N N . ALA A 1 71 ? -19.647 -2.805 8.830 1.00 88.88 71 ALA A N 1
ATOM 542 C CA . ALA A 1 71 ? -18.770 -1.751 8.327 1.00 88.88 71 ALA A CA 1
ATOM 543 C C . ALA A 1 71 ? -19.439 -0.368 8.379 1.00 88.88 71 ALA A C 1
ATOM 545 O O . ALA A 1 71 ? -18.806 0.610 8.777 1.00 88.88 71 ALA A O 1
ATOM 546 N N . VAL A 1 72 ? -20.723 -0.282 8.013 1.00 92.44 72 VAL A N 1
ATOM 547 C CA . VAL A 1 72 ? -21.501 0.959 8.121 1.00 92.44 72 VAL A CA 1
ATOM 548 C C . VAL A 1 72 ? -21.681 1.373 9.580 1.00 92.44 72 VAL A C 1
ATOM 550 O O . VAL A 1 72 ? -21.441 2.535 9.901 1.00 92.44 72 VAL A O 1
ATOM 553 N N . ASP A 1 73 ? -22.063 0.444 10.456 1.00 90.25 73 ASP A N 1
ATOM 554 C CA . ASP A 1 73 ? -22.272 0.710 11.881 1.00 90.25 73 ASP A CA 1
ATOM 555 C C . ASP A 1 73 ? -20.977 1.200 12.541 1.00 90.25 73 ASP A C 1
ATOM 557 O O . ASP A 1 73 ? -20.991 2.193 13.269 1.00 90.25 73 ASP A O 1
ATOM 561 N N . LEU A 1 74 ? -19.842 0.563 12.230 1.00 86.06 74 LEU A N 1
ATOM 562 C CA . LEU A 1 74 ? -18.523 1.008 12.676 1.00 86.06 74 LEU A CA 1
ATOM 563 C C . LEU A 1 74 ? -18.211 2.416 12.165 1.00 86.06 74 LEU A C 1
ATOM 565 O O . LEU A 1 74 ? -17.864 3.277 12.965 1.00 86.06 74 LEU A O 1
ATOM 569 N N . GLN A 1 75 ? -18.401 2.694 10.870 1.00 88.31 75 GLN A N 1
ATOM 570 C CA . GLN A 1 75 ? -18.159 4.031 10.317 1.00 88.31 75 GLN A CA 1
ATOM 571 C C . GLN A 1 75 ? -19.020 5.105 11.004 1.00 88.31 75 GLN A C 1
ATOM 573 O O . GLN A 1 75 ? -18.522 6.190 11.311 1.00 88.31 75 GLN A O 1
ATOM 578 N N . GLN A 1 76 ? -20.303 4.821 11.244 1.00 88.25 76 GLN A N 1
ATOM 579 C CA . GLN A 1 76 ? -21.213 5.741 11.929 1.00 88.25 76 GLN A CA 1
ATOM 580 C C . GLN A 1 76 ? -20.800 5.961 13.386 1.00 88.25 76 GLN A C 1
ATOM 582 O O . GLN A 1 76 ? -20.808 7.099 13.859 1.00 88.25 76 GLN A O 1
ATOM 587 N N . LEU A 1 77 ? -20.403 4.896 14.088 1.00 88.25 77 LEU A N 1
ATOM 588 C CA . LEU A 1 77 ? -19.928 4.985 15.463 1.00 88.25 77 LEU A CA 1
ATOM 589 C C . LEU A 1 77 ? -18.644 5.813 15.554 1.00 88.25 77 LEU A C 1
ATOM 591 O O . LEU A 1 77 ? -18.566 6.711 16.387 1.00 88.25 77 LEU A O 1
ATOM 595 N N . THR A 1 78 ? -17.676 5.578 14.666 1.00 80.62 78 THR A N 1
ATOM 596 C CA . THR A 1 78 ? -16.435 6.361 14.599 1.00 80.62 78 THR A CA 1
ATOM 597 C C . THR A 1 78 ? -16.723 7.841 14.339 1.00 80.62 78 THR A C 1
ATOM 599 O O . THR A 1 78 ? -16.161 8.701 15.013 1.00 80.62 78 THR A O 1
ATOM 602 N N . GLN A 1 79 ? -17.641 8.166 13.421 1.00 81.25 79 GLN A N 1
ATOM 603 C CA . GLN A 1 79 ? -18.046 9.558 13.184 1.00 81.25 79 GLN A CA 1
ATOM 604 C C . GLN A 1 79 ? -18.709 10.192 14.411 1.00 81.25 79 GLN A C 1
ATOM 606 O O . GLN A 1 79 ? -18.447 11.354 14.719 1.00 81.25 79 GLN A O 1
ATOM 611 N N . LEU A 1 80 ? -19.559 9.443 15.118 1.00 87.88 80 LEU A N 1
ATOM 612 C CA . LEU A 1 80 ? -20.207 9.931 16.331 1.00 87.88 80 LEU A CA 1
ATOM 613 C C . LEU A 1 80 ? -19.189 10.190 17.447 1.00 87.88 80 LEU A C 1
ATOM 615 O O . LEU A 1 80 ? -19.310 11.198 18.138 1.00 87.88 80 LEU A O 1
ATOM 619 N N . LEU A 1 81 ? -18.202 9.307 17.619 1.00 83.62 81 LEU A N 1
ATOM 620 C CA . LEU A 1 81 ? -17.128 9.485 18.599 1.00 83.62 81 LEU A CA 1
ATOM 621 C C . LEU A 1 81 ? -16.321 10.751 18.307 1.00 83.62 81 LEU A C 1
ATOM 623 O O . LEU A 1 81 ? -16.211 11.599 19.187 1.00 83.62 81 LEU A O 1
ATOM 627 N N . LEU A 1 82 ? -15.905 10.952 17.053 1.00 79.88 82 LEU A N 1
ATOM 628 C CA . LEU A 1 82 ? -15.183 12.159 16.639 1.00 79.88 82 LEU A CA 1
ATOM 629 C C . LEU A 1 82 ? -15.967 13.443 16.978 1.00 79.88 82 LEU A C 1
ATOM 631 O O . LEU A 1 82 ? -15.437 14.375 17.575 1.00 79.88 82 LEU A O 1
ATOM 635 N N . GLN A 1 83 ? -17.273 13.465 16.685 1.00 80.69 83 GLN A N 1
ATOM 636 C CA . GLN A 1 83 ? -18.139 14.603 17.023 1.00 80.69 83 GLN A CA 1
ATOM 637 C C . GLN A 1 83 ? -18.273 14.830 18.536 1.00 80.69 83 GLN A C 1
ATOM 639 O O . GLN A 1 83 ? -18.470 15.963 18.987 1.00 80.69 83 GLN A O 1
ATOM 644 N N . LYS A 1 84 ? -18.239 13.760 19.338 1.00 81.38 84 LYS A N 1
ATOM 645 C CA . LYS A 1 84 ? -18.304 13.861 20.800 1.00 81.38 84 LYS A CA 1
ATOM 646 C C . LYS A 1 84 ? -17.006 14.415 21.362 1.00 81.38 84 LYS A C 1
ATOM 648 O O . LYS A 1 84 ? -17.083 15.274 22.238 1.00 81.38 84 LYS A O 1
ATOM 653 N N . ASP A 1 85 ? -15.869 13.997 20.824 1.00 78.75 85 ASP A N 1
ATOM 654 C CA . ASP A 1 85 ? -14.559 14.504 21.223 1.00 78.75 85 ASP A CA 1
ATOM 655 C C . ASP A 1 85 ? -14.420 15.997 20.906 1.00 78.75 85 ASP A C 1
ATOM 657 O O . ASP A 1 85 ? -14.045 16.775 21.786 1.00 78.75 85 ASP A O 1
ATOM 661 N N . ASP A 1 86 ? -14.862 16.435 19.723 1.00 80.69 86 ASP A N 1
ATOM 662 C CA . ASP A 1 86 ? -14.906 17.859 19.363 1.00 80.69 86 ASP A CA 1
ATOM 663 C C . ASP A 1 86 ? -15.788 18.674 20.329 1.00 80.69 86 ASP A C 1
ATOM 665 O O . ASP A 1 86 ? -15.432 19.773 20.765 1.00 80.69 86 ASP A O 1
ATOM 669 N N . CYS A 1 87 ? -16.947 18.128 20.715 1.00 84.50 87 CYS A N 1
ATOM 670 C CA . CYS A 1 87 ? -17.853 18.775 21.664 1.00 84.50 87 CYS A CA 1
ATOM 671 C C . CYS A 1 87 ? -17.250 18.862 23.075 1.00 84.50 87 CYS A C 1
ATOM 673 O O . CYS A 1 87 ? -17.382 19.893 23.741 1.00 84.50 87 CYS A O 1
ATOM 675 N N . LEU A 1 88 ? -16.567 17.807 23.526 1.00 83.38 88 LEU A N 1
ATOM 676 C CA . LEU A 1 88 ? -15.869 17.791 24.811 1.00 83.38 88 LEU A CA 1
ATOM 677 C C . LEU A 1 88 ? -14.709 18.789 24.828 1.00 83.38 88 LEU A C 1
ATOM 679 O O . LEU A 1 88 ? -14.550 19.511 25.813 1.00 83.38 88 LEU A O 1
ATOM 683 N N . ALA A 1 89 ? -13.948 18.891 23.737 1.00 82.19 89 ALA A N 1
ATOM 684 C CA . ALA A 1 89 ? -12.882 19.877 23.599 1.00 82.19 89 ALA A CA 1
ATOM 685 C C . ALA A 1 89 ? -13.427 21.314 23.681 1.00 82.19 89 ALA A C 1
ATOM 687 O O . ALA A 1 89 ? -12.882 22.142 24.416 1.00 82.19 89 ALA A O 1
ATOM 688 N N . ALA A 1 90 ? -14.545 21.600 23.005 1.00 82.38 90 ALA A N 1
ATOM 689 C CA . ALA A 1 90 ? -15.205 22.903 23.078 1.00 82.38 90 ALA A CA 1
ATOM 690 C C . ALA A 1 90 ? -15.704 23.232 24.500 1.00 82.38 90 ALA A C 1
ATOM 692 O O . ALA A 1 90 ? -15.463 24.330 25.006 1.00 82.38 90 ALA A O 1
ATOM 693 N N . GLN A 1 91 ? -16.339 22.276 25.188 1.00 86.44 91 GLN A N 1
ATOM 694 C CA . GLN A 1 91 ? -16.782 22.467 26.577 1.00 86.44 91 GLN A CA 1
ATOM 695 C C . GLN A 1 91 ? -15.610 22.666 27.546 1.00 86.44 91 GLN A C 1
ATOM 697 O O . GLN A 1 91 ? -15.705 23.465 28.478 1.00 86.44 91 GLN A O 1
ATOM 702 N N . ALA A 1 92 ? -14.492 21.968 27.336 1.00 87.50 92 ALA A N 1
ATOM 703 C CA . ALA A 1 92 ? -13.292 22.143 28.146 1.00 87.50 92 ALA A CA 1
ATOM 704 C C . ALA A 1 92 ? -12.715 23.562 28.008 1.00 87.50 92 ALA A C 1
ATOM 706 O O . ALA A 1 92 ? -12.322 24.163 29.011 1.00 87.50 92 ALA A O 1
ATOM 707 N N . GLN A 1 93 ? -12.721 24.126 26.794 1.00 87.62 93 GLN A N 1
ATOM 708 C CA . GLN A 1 93 ? -12.318 25.515 26.556 1.00 87.62 93 GLN A CA 1
ATOM 709 C C . GLN A 1 93 ? -13.251 26.514 27.255 1.00 87.62 93 GLN A C 1
ATOM 711 O O . GLN A 1 93 ? -12.775 27.455 27.891 1.00 87.62 93 GLN A O 1
ATOM 716 N N . GLU A 1 94 ? -14.568 26.295 27.202 1.00 91.12 94 GLU A N 1
ATOM 717 C CA . GLU A 1 94 ? -15.546 27.147 27.891 1.00 91.12 94 GLU A CA 1
ATOM 718 C C . GLU A 1 94 ? -15.368 27.109 29.417 1.00 91.12 94 GLU A C 1
ATOM 720 O O . GLU A 1 94 ? -15.335 28.153 30.075 1.00 91.12 94 GLU A O 1
ATOM 725 N N . LEU A 1 95 ? -15.173 25.916 29.990 1.00 90.88 95 LEU A N 1
ATOM 726 C CA . LEU A 1 95 ? -14.888 25.753 31.417 1.00 90.88 95 LEU A CA 1
ATOM 727 C C . LEU A 1 95 ? -13.602 26.468 31.833 1.00 90.88 95 LEU A C 1
ATOM 729 O O . LEU A 1 95 ? -13.550 27.039 32.925 1.00 90.88 95 LEU A O 1
ATOM 733 N N . GLN A 1 96 ? -12.572 26.449 30.986 1.00 90.38 96 GLN A N 1
ATOM 734 C CA . GLN A 1 96 ? -11.335 27.167 31.262 1.00 90.38 96 GLN A CA 1
ATOM 735 C C . GLN A 1 96 ? -11.556 28.685 31.247 1.00 90.38 96 GLN A C 1
ATOM 737 O O . GLN A 1 96 ? -11.155 29.361 32.193 1.00 90.38 96 GLN A O 1
ATOM 742 N N . ALA A 1 97 ? -12.280 29.210 30.256 1.00 90.62 97 ALA A N 1
ATOM 743 C CA . ALA A 1 97 ? -12.613 30.633 30.188 1.00 90.62 97 ALA A CA 1
ATOM 744 C C . ALA A 1 97 ? -13.426 31.106 31.410 1.00 90.62 97 ALA A C 1
ATOM 746 O O . ALA A 1 97 ? -13.150 32.164 31.979 1.00 90.62 97 ALA A O 1
ATOM 747 N N . LEU A 1 98 ? -14.395 30.301 31.862 1.00 92.31 98 LEU A N 1
ATOM 748 C CA . LEU A 1 98 ? -15.162 30.567 33.083 1.00 92.31 98 LEU A CA 1
ATOM 749 C C . LEU A 1 98 ? -14.276 30.557 34.335 1.00 92.31 98 LEU A C 1
ATOM 751 O O . LEU A 1 98 ? -14.420 31.432 35.190 1.00 92.31 98 LEU A O 1
ATOM 755 N N . ARG A 1 99 ? -13.344 29.601 34.453 1.00 91.38 99 ARG A N 1
ATOM 756 C CA . ARG A 1 99 ? -12.381 29.557 35.568 1.00 91.38 99 ARG A CA 1
ATOM 757 C C . ARG A 1 99 ? -11.495 30.796 35.600 1.00 91.38 99 ARG A C 1
ATOM 759 O O . ARG A 1 99 ? -11.326 31.379 36.670 1.00 91.38 99 ARG A O 1
ATOM 766 N N . ASP A 1 100 ? -10.995 31.227 34.447 1.00 91.38 100 ASP A N 1
ATOM 767 C CA . ASP A 1 100 ? -10.170 32.431 34.338 1.00 91.38 100 ASP A CA 1
ATOM 768 C C . ASP A 1 100 ? -10.967 33.686 34.733 1.00 91.38 100 ASP A C 1
ATOM 770 O O . ASP A 1 100 ? -10.461 34.555 35.446 1.00 91.38 100 ASP A O 1
ATOM 774 N N . GLN A 1 101 ? -12.247 33.760 34.352 1.00 93.44 101 GLN A N 1
ATOM 775 C CA . GLN A 1 101 ? -13.132 34.860 34.737 1.00 93.44 101 GLN A CA 1
ATOM 776 C C . GLN A 1 101 ? -13.415 34.887 36.247 1.00 93.44 101 GLN A C 1
ATOM 778 O O . GLN A 1 101 ? -13.379 35.957 36.860 1.00 93.44 101 GLN A O 1
ATOM 783 N N . VAL A 1 102 ? -13.663 33.727 36.865 1.00 93.50 102 VAL A N 1
ATOM 784 C CA . VAL A 1 102 ? -13.829 33.621 38.325 1.00 93.50 102 VAL A CA 1
ATOM 785 C C . VAL A 1 102 ? -12.555 34.075 39.037 1.00 93.50 102 VAL A C 1
ATOM 787 O O . VAL A 1 102 ? -12.637 34.907 39.940 1.00 93.50 102 VAL A O 1
ATOM 790 N N . ALA A 1 103 ? -11.383 33.617 38.589 1.00 91.88 103 ALA A N 1
ATOM 791 C CA . ALA A 1 103 ? -10.101 34.019 39.163 1.00 91.88 103 ALA A CA 1
ATOM 792 C C . ALA A 1 103 ? -9.871 35.541 39.067 1.00 91.88 103 ALA A C 1
ATOM 794 O O . ALA A 1 103 ? -9.463 36.175 40.044 1.00 91.88 103 ALA A O 1
ATOM 795 N N . GLN A 1 104 ? -10.200 36.159 37.926 1.00 90.38 104 GLN A N 1
ATOM 796 C CA . GLN A 1 104 ? -10.128 37.616 37.761 1.00 90.38 104 GLN A CA 1
ATOM 797 C C . GLN A 1 104 ? -11.072 38.364 38.713 1.00 90.38 104 GLN A C 1
ATOM 799 O O . GLN A 1 104 ? -10.673 39.359 39.326 1.00 90.38 104 GLN A O 1
ATOM 804 N N . LEU A 1 105 ? -12.315 37.897 38.866 1.00 91.06 105 LEU A N 1
ATOM 805 C CA . LEU A 1 105 ? -13.289 38.508 39.775 1.00 91.06 105 LEU A CA 1
ATOM 806 C C . LEU A 1 105 ? -12.868 38.373 41.245 1.00 91.06 105 LEU A C 1
ATOM 808 O O . LEU A 1 105 ? -13.042 39.315 42.024 1.00 91.06 105 LEU A O 1
ATOM 812 N N . GLU A 1 106 ? -12.284 37.241 41.637 1.00 91.00 106 GLU A N 1
ATOM 813 C CA . GLU A 1 106 ? -11.727 37.050 42.979 1.00 91.00 106 GLU A CA 1
ATOM 814 C C . GLU A 1 106 ? -10.562 38.008 43.248 1.00 91.00 106 GLU A C 1
ATOM 816 O O . GLU A 1 106 ? -10.524 38.651 44.303 1.00 91.00 106 GLU A O 1
ATOM 821 N N . GLN A 1 107 ? -9.665 38.185 42.276 1.00 85.69 107 GLN A N 1
ATOM 822 C CA . GLN A 1 107 ? -8.554 39.131 42.376 1.00 85.69 107 GLN A CA 1
ATOM 823 C C . GLN A 1 107 ? -9.048 40.586 42.479 1.00 85.69 107 GLN A C 1
ATOM 825 O O . GLN A 1 107 ? -8.557 41.356 43.312 1.00 85.69 107 GLN A O 1
ATOM 830 N N . GLN A 1 108 ? -10.076 40.963 41.708 1.00 85.75 108 GLN A N 1
ATOM 831 C CA . GLN A 1 108 ? -10.723 42.273 41.829 1.00 85.75 108 GLN A CA 1
ATOM 832 C C . GLN A 1 108 ? -11.353 42.470 43.210 1.00 85.75 108 GLN A C 1
ATOM 834 O O . GLN A 1 108 ? -11.130 43.510 43.837 1.00 85.75 108 GLN A O 1
ATOM 839 N N . ARG A 1 109 ? -12.084 41.475 43.732 1.00 85.56 109 ARG A N 1
ATOM 840 C CA . ARG A 1 109 ? -12.654 41.546 45.086 1.00 85.56 109 ARG A CA 1
ATOM 841 C C . ARG A 1 109 ? -11.576 41.769 46.139 1.00 85.56 109 ARG A C 1
ATOM 843 O O . ARG A 1 109 ? -11.760 42.646 46.977 1.00 85.56 109 ARG A O 1
ATOM 850 N N . GLN A 1 110 ? -10.465 41.034 46.068 1.00 79.00 110 GLN A N 1
ATOM 851 C CA . GLN A 1 110 ? -9.342 41.199 46.993 1.00 79.00 110 GLN A CA 1
ATOM 852 C C . GLN A 1 110 ? -8.758 42.619 46.931 1.00 79.00 110 GLN A C 1
ATOM 854 O O . GLN A 1 110 ? -8.567 43.242 47.979 1.00 79.00 110 GLN A O 1
ATOM 859 N N . SER A 1 111 ? -8.577 43.171 45.725 1.00 75.88 111 SER A N 1
ATOM 860 C CA . SER A 1 111 ? -8.063 44.536 45.525 1.00 75.88 111 SER A CA 1
ATOM 861 C C . SER A 1 111 ? -9.009 45.639 46.035 1.00 75.88 111 SER A C 1
ATOM 863 O O . SER A 1 111 ? -8.569 46.666 46.563 1.00 75.88 111 SER A O 1
ATOM 865 N N . LEU A 1 112 ? -10.324 45.417 45.939 1.00 73.25 112 LEU A N 1
ATOM 866 C CA . LEU A 1 112 ? -11.349 46.332 46.447 1.00 73.25 112 LEU A CA 1
ATOM 867 C C . LEU A 1 112 ? -11.410 46.297 47.981 1.00 73.25 112 LEU A C 1
ATOM 869 O O . LEU A 1 112 ? -11.527 47.348 48.608 1.00 73.25 112 LEU A O 1
ATOM 873 N N . THR A 1 113 ? -11.248 45.122 48.600 1.00 65.81 113 THR A N 1
ATOM 874 C CA . THR A 1 113 ? -11.156 45.003 50.067 1.00 65.81 113 THR A CA 1
ATOM 875 C C . THR A 1 113 ? -9.870 45.586 50.650 1.00 65.81 113 THR A C 1
ATOM 877 O O . THR A 1 113 ? -9.894 46.073 51.776 1.00 65.81 113 THR A O 1
ATOM 880 N N . SER A 1 114 ? -8.764 45.615 49.898 1.00 57.09 114 SER A N 1
ATOM 881 C CA . SER A 1 114 ? -7.522 46.281 50.324 1.00 57.09 114 SER A CA 1
ATOM 882 C C . SER A 1 114 ? -7.535 47.807 50.150 1.00 57.09 114 SER A C 1
ATOM 884 O O . SER A 1 114 ? -6.607 48.472 50.599 1.00 57.09 114 SER A O 1
ATOM 886 N N . SER A 1 115 ? -8.571 48.372 49.519 1.00 50.59 115 SER A N 1
ATOM 887 C CA . SER A 1 115 ? -8.671 49.807 49.204 1.00 50.59 115 SER A CA 1
ATOM 888 C C . SER A 1 115 ? -9.628 50.584 50.122 1.00 50.59 115 SER A C 1
ATOM 890 O O . SER A 1 115 ? -9.958 51.731 49.829 1.00 50.59 115 SER A O 1
ATOM 892 N N . GLN A 1 116 ? -10.081 49.997 51.237 1.00 45.88 116 GLN A N 1
ATOM 893 C CA . GLN A 1 116 ? -10.894 50.694 52.242 1.00 45.88 116 GLN A CA 1
ATOM 894 C C . GLN A 1 116 ? -9.976 51.429 53.249 1.00 45.88 116 GLN A C 1
ATOM 896 O O . GLN A 1 116 ? -9.249 50.768 53.991 1.00 45.88 116 GLN A O 1
ATOM 901 N N . PRO A 1 117 ? -9.960 52.778 53.303 1.00 45.47 117 PRO A N 1
ATOM 902 C CA . PRO A 1 117 ? -9.006 53.508 54.129 1.00 45.47 117 PRO A CA 1
ATOM 903 C C . PRO A 1 117 ? -9.526 53.723 55.556 1.00 45.47 117 PRO A C 1
ATOM 905 O O . PRO A 1 117 ? -10.553 54.367 55.778 1.00 45.47 117 PRO A O 1
ATOM 908 N N . ALA A 1 118 ? -8.751 53.272 56.541 1.00 39.59 118 ALA A N 1
ATOM 909 C CA . ALA A 1 118 ? -8.749 53.888 57.861 1.00 39.59 118 ALA A CA 1
ATOM 910 C C . ALA A 1 118 ? -8.151 55.306 57.745 1.00 39.59 118 ALA A C 1
ATOM 912 O O . ALA A 1 118 ? -7.061 55.489 57.210 1.00 39.59 118 ALA A O 1
ATOM 913 N N . SER A 1 119 ? -8.870 56.318 58.226 1.00 42.84 119 SER A N 1
ATOM 914 C CA . SER A 1 119 ? -8.379 57.701 58.393 1.00 42.84 119 SER A CA 1
ATOM 915 C C . SER A 1 119 ? -7.956 57.952 59.856 1.00 42.84 119 SER A C 1
ATOM 917 O O . SER A 1 119 ? -8.420 57.214 60.725 1.00 42.84 119 SER A O 1
ATOM 919 N N . PRO A 1 120 ? -7.293 59.077 60.212 1.00 57.06 120 PRO A N 1
ATOM 920 C CA . PRO A 1 120 ? -6.178 59.776 59.541 1.00 57.06 120 PRO A CA 1
ATOM 921 C C . PRO A 1 120 ? -5.069 60.244 60.532 1.00 57.06 120 PRO A C 1
ATOM 923 O O . PRO A 1 120 ? -5.349 60.406 61.718 1.00 57.06 120 PRO A O 1
ATOM 926 N N . SER A 1 121 ? -3.840 60.547 60.062 1.00 36.38 121 SER A N 1
ATOM 927 C CA . SER A 1 121 ? -2.862 61.515 60.654 1.00 36.38 121 SER A CA 1
ATOM 928 C C . SER A 1 121 ? -1.505 61.517 59.898 1.00 36.38 121 SER A C 1
ATOM 930 O O . SER A 1 121 ? -1.224 60.533 59.224 1.00 36.38 121 SER A O 1
ATOM 932 N N . PRO A 1 122 ? -0.688 62.604 59.913 1.00 47.59 122 PRO A N 1
ATOM 933 C CA . PRO A 1 122 ? -0.549 63.500 58.756 1.00 47.59 122 PRO A CA 1
ATOM 934 C C . PRO A 1 122 ? 0.934 63.705 58.308 1.00 47.59 122 PRO A C 1
ATOM 936 O O . PRO A 1 122 ? 1.759 62.823 58.520 1.00 47.59 122 PRO A O 1
ATOM 939 N N . PRO A 1 123 ? 1.288 64.799 57.602 1.00 50.88 123 PRO A N 1
ATOM 940 C CA . PRO A 1 123 ? 1.739 64.813 56.211 1.00 50.88 123 PRO A CA 1
ATOM 941 C C . PRO A 1 123 ? 3.268 64.883 56.036 1.00 50.88 123 PRO A C 1
ATOM 943 O O . PRO A 1 123 ? 3.927 65.659 56.724 1.00 50.88 123 PRO A O 1
ATOM 946 N N . GLN A 1 124 ? 3.820 64.219 55.013 1.00 33.72 124 GLN A N 1
ATOM 947 C CA . GLN A 1 124 ? 5.068 64.662 54.375 1.00 33.72 124 GLN A CA 1
ATOM 948 C C . GLN A 1 124 ? 5.028 64.440 52.856 1.00 33.72 124 GLN A C 1
ATOM 950 O O . GLN A 1 124 ? 4.967 63.319 52.359 1.00 33.72 124 GLN A O 1
ATOM 955 N N . SER A 1 125 ? 5.049 65.557 52.135 1.00 37.47 125 SER A N 1
ATOM 956 C CA . SER A 1 125 ? 5.418 65.705 50.720 1.00 37.47 125 SER A CA 1
ATOM 957 C C . SER A 1 125 ? 6.956 65.629 50.564 1.00 37.47 125 SER A C 1
ATOM 959 O O . SER A 1 125 ? 7.649 65.683 51.580 1.00 37.47 125 SER A O 1
ATOM 961 N N . PRO A 1 126 ? 7.551 65.787 49.363 1.00 53.22 126 PRO A N 1
ATOM 962 C CA . PRO A 1 126 ? 7.202 65.297 48.021 1.00 53.22 126 PRO A CA 1
ATOM 963 C C . PRO A 1 126 ? 8.415 64.629 47.315 1.00 53.22 126 PRO A C 1
ATOM 965 O O . PRO A 1 126 ? 9.561 64.902 47.653 1.00 53.22 126 PRO A O 1
ATOM 968 N N . SER A 1 127 ? 8.187 63.835 46.263 1.00 35.00 127 SER A N 1
ATOM 969 C CA . SER A 1 127 ? 9.103 63.649 45.109 1.00 35.00 127 SER A CA 1
ATOM 970 C C . SER A 1 127 ? 8.317 62.921 44.008 1.00 35.00 127 SER A C 1
ATOM 972 O O . SER A 1 127 ? 7.964 61.763 44.174 1.00 35.00 127 SER A O 1
ATOM 974 N N . THR A 1 128 ? 7.733 63.614 43.029 1.00 32.06 128 THR A N 1
ATOM 975 C CA . THR A 1 128 ? 8.343 64.022 41.746 1.00 32.06 128 THR A CA 1
ATOM 976 C C . THR A 1 128 ? 8.902 62.844 40.941 1.00 32.06 128 THR A C 1
ATOM 978 O O . THR A 1 128 ? 10.034 62.437 41.167 1.00 32.06 128 THR A O 1
ATOM 981 N N . SER A 1 129 ? 8.135 62.328 39.974 1.00 36.38 129 SER A N 1
ATOM 982 C CA . SER A 1 129 ? 8.450 62.352 38.526 1.00 36.38 129 SER A CA 1
ATOM 983 C C . SER A 1 129 ? 7.604 61.337 37.735 1.00 36.38 129 SER A C 1
ATOM 985 O O . SER A 1 129 ? 7.615 60.136 37.975 1.00 36.38 129 SER A O 1
ATOM 987 N N . SER A 1 130 ? 6.835 61.880 36.793 1.00 39.19 130 SER A N 1
ATOM 988 C CA . SER A 1 130 ? 6.148 61.229 35.668 1.00 39.19 130 SER A CA 1
ATOM 989 C C . SER A 1 130 ? 7.171 60.777 34.588 1.00 39.19 130 SER A C 1
ATOM 991 O O . SER A 1 130 ? 8.364 60.992 34.794 1.00 39.19 130 SER A O 1
ATOM 993 N N . PRO A 1 131 ? 6.787 60.425 33.339 1.00 46.19 131 PRO A N 1
ATOM 994 C CA . PRO A 1 131 ? 5.659 59.628 32.824 1.00 46.19 131 PRO A CA 1
ATOM 995 C C . PRO A 1 131 ? 6.085 58.586 31.746 1.00 46.19 131 PRO A C 1
ATOM 997 O O . PRO A 1 131 ? 7.126 58.710 31.114 1.00 46.19 131 PRO A O 1
ATOM 1000 N N . GLY A 1 132 ? 5.160 57.684 31.392 1.00 30.47 132 GLY A N 1
ATOM 1001 C CA . GLY A 1 132 ? 4.777 57.496 29.980 1.00 30.47 132 GLY A CA 1
ATOM 1002 C C . GLY A 1 132 ? 5.347 56.305 29.198 1.00 30.47 132 GLY A C 1
ATOM 1003 O O . GLY A 1 132 ? 6.547 56.222 28.963 1.00 30.47 132 GLY A O 1
ATOM 1004 N N . SER A 1 133 ? 4.440 55.451 28.701 1.00 37.28 133 SER A N 1
ATOM 1005 C CA . SER A 1 133 ? 4.282 55.000 27.290 1.00 37.28 133 SER A CA 1
ATOM 1006 C C . SER A 1 133 ? 3.302 53.809 27.266 1.00 37.28 133 SER A C 1
ATOM 1008 O O . SER A 1 133 ? 3.524 52.826 27.961 1.00 37.28 133 SER A O 1
ATOM 1010 N N . GLN A 1 134 ? 2.069 53.973 26.759 1.00 39.22 134 GLN A N 1
ATOM 1011 C CA . GLN A 1 134 ? 1.627 53.702 25.367 1.00 39.22 134 GLN A CA 1
ATOM 1012 C C . GLN A 1 134 ? 1.856 52.235 24.956 1.00 39.22 134 GLN A C 1
ATOM 1014 O O . GLN A 1 134 ? 2.989 51.811 24.788 1.00 39.22 134 GLN A O 1
ATOM 1019 N N . VAL A 1 135 ? 0.836 51.369 25.016 1.00 36.84 135 VAL A N 1
ATOM 1020 C CA . VAL A 1 135 ? -0.180 51.063 23.976 1.00 36.84 135 VAL A CA 1
ATOM 1021 C C . VAL A 1 135 ? 0.430 50.765 22.605 1.00 36.84 135 VAL A C 1
ATOM 1023 O O . VAL A 1 135 ? 0.889 51.662 21.907 1.00 36.84 135 VAL A O 1
ATOM 1026 N N . SER A 1 136 ? 0.329 49.506 22.179 1.00 36.97 136 SER A N 1
ATOM 1027 C CA . SER A 1 136 ? 0.317 49.123 20.766 1.00 36.97 136 SER A CA 1
ATOM 1028 C C . SER A 1 136 ? -0.557 47.885 20.575 1.00 36.97 136 SER A C 1
ATOM 1030 O O . SER A 1 136 ? -0.422 46.896 21.291 1.00 36.97 136 SER A O 1
ATOM 1032 N N . ALA A 1 137 ? -1.484 48.002 19.627 1.00 39.56 137 ALA A N 1
ATOM 1033 C CA . ALA A 1 137 ? -2.346 46.948 19.109 1.00 39.56 137 ALA A CA 1
ATOM 1034 C C . ALA A 1 137 ? -1.666 46.249 17.912 1.00 39.56 137 ALA A C 1
ATOM 1036 O O . ALA A 1 137 ? -0.869 46.897 17.228 1.00 39.56 137 ALA A O 1
ATOM 1037 N N . PRO A 1 138 ? -1.992 44.983 17.598 1.00 46.34 138 PRO A N 1
ATOM 1038 C CA . PRO A 1 138 ? -1.545 44.341 16.368 1.00 46.34 138 PRO A CA 1
ATOM 1039 C C . PRO A 1 138 ? -2.567 44.475 15.224 1.00 46.34 138 PRO A C 1
ATOM 1041 O O . PRO A 1 138 ? -3.766 44.268 15.402 1.00 46.34 138 PRO A O 1
ATOM 1044 N N . ASN A 1 139 ? -2.048 44.805 14.039 1.00 38.69 139 ASN A N 1
ATOM 1045 C CA . ASN A 1 139 ? -2.734 44.807 12.743 1.00 38.69 139 ASN A CA 1
ATOM 1046 C C . ASN A 1 139 ? -2.737 43.390 12.127 1.00 38.69 139 ASN A C 1
ATOM 1048 O O . ASN A 1 139 ? -1.709 42.715 12.211 1.00 38.69 139 ASN A O 1
ATOM 1052 N N . PRO A 1 140 ? -3.804 42.969 11.424 1.00 40.72 140 PRO A N 1
ATOM 1053 C CA . PRO A 1 140 ? -3.792 41.795 10.554 1.00 40.72 140 PRO A CA 1
ATOM 1054 C C . PRO A 1 140 ? -3.540 42.192 9.086 1.00 40.72 140 PRO A C 1
ATOM 1056 O O . PRO A 1 140 ? -4.115 43.162 8.593 1.00 40.72 140 PRO A O 1
ATOM 1059 N N . VAL A 1 141 ? -2.716 41.425 8.365 1.00 40.56 141 VAL A N 1
ATOM 1060 C CA . VAL A 1 141 ? -2.594 41.501 6.897 1.00 40.56 141 VAL A CA 1
ATOM 1061 C C . VAL A 1 141 ? -2.752 40.101 6.307 1.00 40.56 141 VAL A C 1
ATOM 1063 O O . VAL A 1 141 ? -2.229 39.123 6.834 1.00 40.56 141 VAL A O 1
ATOM 1066 N N . ALA A 1 142 ? -3.557 40.057 5.248 1.00 38.44 142 ALA A N 1
ATOM 1067 C CA . ALA A 1 142 ? -4.068 38.904 4.521 1.00 38.44 142 ALA A CA 1
ATOM 1068 C C . ALA A 1 142 ? -3.012 38.184 3.646 1.00 38.44 142 ALA A C 1
ATOM 1070 O O . ALA A 1 142 ? -1.993 38.788 3.310 1.00 38.44 142 ALA A O 1
ATOM 1071 N N . PRO A 1 143 ? -3.272 36.923 3.242 1.00 41.75 143 PRO A N 1
ATOM 1072 C CA . PRO A 1 143 ? -2.380 36.127 2.400 1.00 41.75 143 PRO A CA 1
ATOM 1073 C C . PRO A 1 143 ? -2.512 36.441 0.900 1.00 41.75 143 PRO A C 1
ATOM 1075 O O . PRO A 1 143 ? -3.600 36.687 0.378 1.00 41.75 143 PRO A O 1
ATOM 1078 N N . GLU A 1 144 ? -1.368 36.397 0.222 1.00 33.94 144 GLU A N 1
ATOM 1079 C CA . GLU A 1 144 ? -1.168 36.647 -1.205 1.00 33.94 144 GLU A CA 1
ATOM 1080 C C . GLU A 1 144 ? -1.371 35.359 -2.027 1.00 33.94 144 GLU A C 1
ATOM 1082 O O . GLU A 1 144 ? -1.077 34.251 -1.575 1.00 33.94 144 GLU A O 1
ATOM 1087 N N . ALA A 1 145 ? -1.939 35.514 -3.224 1.00 32.31 145 ALA A N 1
ATOM 1088 C CA . ALA A 1 145 ? -2.426 34.447 -4.090 1.00 32.31 145 ALA A CA 1
ATOM 1089 C C . ALA A 1 145 ? -1.312 33.751 -4.896 1.00 32.31 145 ALA A C 1
ATOM 1091 O O . ALA A 1 145 ? -0.415 34.397 -5.434 1.00 32.31 145 ALA A O 1
ATOM 1092 N N . VAL A 1 146 ? -1.439 32.431 -5.050 1.00 33.84 146 VAL A N 1
ATOM 1093 C CA . VAL A 1 146 ? -0.604 31.578 -5.911 1.00 33.84 146 VAL A CA 1
ATOM 1094 C C . VAL A 1 146 ? -1.290 31.417 -7.279 1.00 33.84 146 VAL A C 1
ATOM 1096 O O . VAL A 1 146 ? -2.473 31.068 -7.302 1.00 33.84 146 VAL A O 1
ATOM 1099 N N . PRO A 1 147 ? -0.612 31.620 -8.425 1.00 35.78 147 PRO A N 1
ATOM 1100 C CA . PRO A 1 147 ? -1.154 31.249 -9.727 1.00 35.78 147 PRO A CA 1
ATOM 1101 C C . PRO A 1 147 ? -0.925 29.760 -10.024 1.00 35.78 147 PRO A C 1
ATOM 1103 O O . PRO A 1 147 ? 0.203 29.273 -10.042 1.00 35.78 147 PRO A O 1
ATOM 1106 N N . SER A 1 148 ? -2.019 29.053 -10.299 1.00 31.56 148 SER A N 1
ATOM 1107 C CA . SER A 1 148 ? -2.045 27.686 -10.817 1.00 31.56 148 SER A CA 1
ATOM 1108 C C . SER A 1 148 ? -1.676 27.668 -12.305 1.00 31.56 148 SER A C 1
ATOM 1110 O O . SER A 1 148 ? -2.414 28.198 -13.134 1.00 31.56 148 SER A O 1
ATOM 1112 N N . HIS A 1 149 ? -0.562 27.027 -12.659 1.00 33.34 149 HIS A N 1
ATOM 1113 C CA . HIS A 1 149 ? -0.303 26.600 -14.032 1.00 33.34 149 HIS A CA 1
ATOM 1114 C C . HIS A 1 149 ? -0.952 25.229 -14.247 1.00 33.34 149 HIS A C 1
ATOM 1116 O O . HIS A 1 149 ? -0.461 24.213 -13.765 1.00 33.34 149 HIS A O 1
ATOM 1122 N N . ALA A 1 150 ? -2.084 25.222 -14.951 1.00 32.00 150 ALA A N 1
ATOM 1123 C CA . ALA A 1 150 ? -2.646 24.019 -15.542 1.00 32.00 150 ALA A CA 1
ATOM 1124 C C . ALA A 1 150 ? -1.716 23.565 -16.675 1.00 32.00 150 ALA A C 1
ATOM 1126 O O . ALA A 1 150 ? -1.503 24.304 -17.638 1.00 32.00 150 ALA A O 1
ATOM 1127 N N . VAL A 1 151 ? -1.128 22.381 -16.523 1.00 35.03 151 VAL A N 1
ATOM 1128 C CA . VAL A 1 151 ? -0.418 21.693 -17.600 1.00 35.03 151 VAL A CA 1
ATOM 1129 C C . VAL A 1 151 ? -1.470 21.041 -18.488 1.00 35.03 151 VAL A C 1
ATOM 1131 O O . VAL A 1 151 ? -2.331 20.297 -18.023 1.00 35.03 151 VAL A O 1
ATOM 1134 N N . ASP A 1 152 ? -1.402 21.396 -19.762 1.00 31.48 152 ASP A N 1
ATOM 1135 C CA . ASP A 1 152 ? -2.225 20.907 -20.858 1.00 31.48 152 ASP A CA 1
ATOM 1136 C C . ASP A 1 152 ? -1.879 19.426 -21.131 1.00 31.48 152 ASP A C 1
ATOM 1138 O O . ASP A 1 152 ? -0.985 19.105 -21.912 1.00 31.48 152 ASP A O 1
ATOM 1142 N N . GLU A 1 153 ? -2.556 18.494 -20.455 1.00 36.12 153 GLU A N 1
ATOM 1143 C CA . GLU A 1 153 ? -2.556 17.067 -20.809 1.00 36.12 153 GLU A CA 1
ATOM 1144 C C . GLU A 1 153 ? -3.528 16.829 -21.974 1.00 36.12 153 GLU A C 1
ATOM 1146 O O . GLU A 1 153 ? -4.624 16.297 -21.814 1.00 36.12 153 GLU A O 1
ATOM 1151 N N . THR A 1 154 ? -3.140 17.228 -23.183 1.00 44.34 154 THR A N 1
ATOM 1152 C CA . THR A 1 154 ? -3.769 16.713 -24.408 1.00 44.34 154 THR A CA 1
ATOM 1153 C C . THR A 1 154 ? -2.722 16.459 -25.485 1.00 44.34 154 THR A C 1
ATOM 1155 O O . THR A 1 154 ? -2.508 17.267 -26.383 1.00 44.34 154 THR A O 1
ATOM 1158 N N . ALA A 1 155 ? -2.094 15.283 -25.427 1.00 34.59 155 ALA A N 1
ATOM 1159 C CA . ALA A 1 155 ? -1.401 14.706 -26.572 1.00 34.59 155 ALA A CA 1
ATOM 1160 C C . ALA A 1 155 ? -1.480 13.166 -26.562 1.00 34.59 155 ALA A C 1
ATOM 1162 O O . ALA A 1 155 ? -0.860 12.490 -25.752 1.00 34.59 155 ALA A O 1
ATOM 1163 N N . GLU A 1 156 ? -2.250 12.663 -27.531 1.00 38.12 156 GLU A N 1
ATOM 1164 C CA . GLU A 1 156 ? -2.015 11.424 -28.287 1.00 38.12 156 GLU A CA 1
ATOM 1165 C C . GLU A 1 156 ? -2.390 10.069 -27.664 1.00 38.12 156 GLU A C 1
ATOM 1167 O O . GLU A 1 156 ? -1.578 9.215 -27.319 1.00 38.12 156 GLU A O 1
ATOM 1172 N N . ALA A 1 157 ? -3.701 9.818 -27.716 1.00 36.53 157 ALA A N 1
ATOM 1173 C CA . ALA A 1 157 ? -4.304 8.494 -27.710 1.00 36.53 157 ALA A CA 1
ATOM 1174 C C . ALA A 1 157 ? -3.850 7.649 -28.923 1.00 36.53 157 ALA A C 1
ATOM 1176 O O . ALA A 1 157 ? -4.494 7.638 -29.974 1.00 36.53 157 ALA A O 1
ATOM 1177 N N . GLN A 1 158 ? -2.782 6.868 -28.760 1.00 44.78 158 GLN A N 1
ATOM 1178 C CA . GLN A 1 158 ? -2.672 5.586 -29.458 1.00 44.78 158 GLN A CA 1
ATOM 1179 C C . GLN A 1 158 ? -3.626 4.604 -28.768 1.00 44.78 158 GLN A C 1
ATOM 1181 O O . GLN A 1 158 ? -3.482 4.309 -27.582 1.00 44.78 158 GLN A O 1
ATOM 1186 N N . ALA A 1 159 ? -4.645 4.149 -29.500 1.00 45.59 159 ALA A N 1
ATOM 1187 C CA . ALA A 1 159 ? -5.715 3.294 -28.997 1.00 45.59 159 ALA A CA 1
ATOM 1188 C C . ALA A 1 159 ? -5.196 1.890 -28.635 1.00 45.59 159 ALA A C 1
ATOM 1190 O O . ALA A 1 159 ? -5.321 0.944 -29.410 1.00 45.59 159 ALA A O 1
ATOM 1191 N N . CYS A 1 160 ? -4.602 1.757 -27.451 1.00 54.59 160 CYS A N 1
ATOM 1192 C CA . CYS A 1 160 ? -4.433 0.465 -26.804 1.00 54.59 160 CYS A CA 1
ATOM 1193 C C . CYS A 1 160 ? -5.815 -0.002 -26.317 1.00 54.59 160 CYS A C 1
ATOM 1195 O O . CYS A 1 160 ? -6.555 0.792 -25.734 1.00 54.59 160 CYS A O 1
ATOM 1197 N N . ASP A 1 161 ? -6.198 -1.255 -26.592 1.00 70.19 161 ASP A N 1
ATOM 1198 C CA . ASP A 1 161 ? -7.478 -1.796 -26.118 1.00 70.19 161 ASP A CA 1
ATOM 1199 C C . ASP A 1 161 ? -7.456 -1.840 -24.578 1.00 70.19 161 ASP A C 1
ATOM 1201 O O . ASP A 1 161 ? -6.683 -2.616 -24.002 1.00 70.19 161 ASP A O 1
ATOM 1205 N N . PRO A 1 162 ? -8.285 -1.035 -23.884 1.00 68.38 162 PRO A N 1
ATOM 1206 C CA . PRO A 1 162 ? -8.255 -0.948 -22.427 1.00 68.38 162 PRO A CA 1
ATOM 1207 C C . PRO A 1 162 ? -8.536 -2.301 -21.764 1.00 68.38 162 PRO A C 1
ATOM 1209 O O . PRO A 1 162 ? -7.980 -2.592 -20.708 1.00 68.38 162 PRO A O 1
ATOM 1212 N N . LYS A 1 163 ? -9.336 -3.166 -22.404 1.00 71.69 163 LYS A N 1
ATOM 1213 C CA . LYS A 1 163 ? -9.638 -4.501 -21.872 1.00 71.69 163 LYS A CA 1
ATOM 1214 C C . LYS A 1 163 ? -8.447 -5.448 -21.969 1.00 71.69 163 LYS A C 1
ATOM 1216 O O . LYS A 1 163 ? -8.266 -6.292 -21.093 1.00 71.69 163 LYS A O 1
ATOM 1221 N N . ALA A 1 164 ? -7.633 -5.315 -23.015 1.00 74.62 164 ALA A N 1
ATOM 1222 C CA . ALA A 1 164 ? -6.427 -6.118 -23.182 1.00 74.62 164 ALA A CA 1
ATOM 1223 C C . ALA A 1 164 ? -5.369 -5.751 -22.129 1.00 74.62 164 ALA A C 1
ATOM 1225 O O . ALA A 1 164 ? -4.783 -6.647 -21.518 1.00 74.62 164 ALA A O 1
ATOM 1226 N N . LEU A 1 165 ? -5.188 -4.451 -21.859 1.00 76.00 165 LEU A N 1
ATOM 1227 C CA . LEU A 1 165 ? -4.311 -3.960 -20.790 1.00 76.00 165 LEU A CA 1
ATOM 1228 C C . LEU A 1 165 ? -4.770 -4.450 -19.415 1.00 76.00 165 LEU A C 1
ATOM 1230 O O . LEU A 1 165 ? -3.970 -4.994 -18.655 1.00 76.00 165 LEU A O 1
ATOM 1234 N N . GLU A 1 166 ? -6.064 -4.330 -19.118 1.00 79.44 166 GLU A N 1
ATOM 1235 C CA . GLU A 1 166 ? -6.633 -4.823 -17.863 1.00 79.44 166 GLU A CA 1
ATOM 1236 C C . GLU A 1 166 ? -6.379 -6.328 -17.695 1.00 79.44 166 GLU A C 1
ATOM 1238 O O . GLU A 1 166 ? -5.922 -6.781 -16.644 1.00 79.44 166 GLU A O 1
ATOM 1243 N N . GLN A 1 167 ? -6.599 -7.116 -18.752 1.00 82.56 167 GLN A N 1
ATOM 1244 C CA . GLN A 1 167 ? -6.363 -8.555 -18.722 1.00 82.56 167 GLN A CA 1
ATOM 1245 C C . GLN A 1 167 ? -4.879 -8.898 -18.517 1.00 82.56 167 GLN A C 1
ATOM 1247 O O . GLN A 1 167 ? -4.574 -9.826 -17.767 1.00 82.56 167 GLN A O 1
ATOM 1252 N N . GLN A 1 168 ? -3.958 -8.158 -19.137 1.00 85.56 168 GLN A N 1
ATOM 1253 C CA . GLN A 1 168 ? -2.515 -8.332 -18.952 1.00 85.56 168 GLN A CA 1
ATOM 1254 C C . GLN A 1 168 ? -2.096 -8.058 -17.504 1.00 85.56 168 GLN A C 1
ATOM 1256 O O . GLN A 1 168 ? -1.405 -8.877 -16.892 1.00 85.56 168 GLN A O 1
ATOM 1261 N N . VAL A 1 169 ? -2.541 -6.937 -16.933 1.00 86.88 169 VAL A N 1
ATOM 1262 C CA . VAL A 1 169 ? -2.245 -6.578 -15.540 1.00 86.88 169 VAL A CA 1
ATOM 1263 C C . VAL A 1 169 ? -2.837 -7.611 -14.586 1.00 86.88 169 VAL A C 1
ATOM 1265 O O . VAL A 1 169 ? -2.156 -8.086 -13.674 1.00 86.88 169 VAL A O 1
ATOM 1268 N N . ARG A 1 170 ? -4.089 -8.011 -14.818 1.00 89.75 170 ARG A N 1
ATOM 1269 C CA . ARG A 1 170 ? -4.777 -9.020 -14.015 1.00 89.75 170 ARG A CA 1
ATOM 1270 C C . ARG A 1 170 ? -4.066 -10.370 -14.057 1.00 89.75 170 ARG A C 1
ATOM 1272 O O . ARG A 1 170 ? -3.961 -11.025 -13.025 1.00 89.75 170 ARG A O 1
ATOM 1279 N N . GLN A 1 171 ? -3.536 -10.782 -15.208 1.00 88.50 171 GLN A N 1
ATOM 1280 C CA . GLN A 1 171 ? -2.716 -11.995 -15.306 1.00 88.50 171 GLN A CA 1
ATOM 1281 C C . GLN A 1 171 ? -1.406 -11.872 -14.522 1.00 88.50 171 GLN A C 1
ATOM 1283 O O . GLN A 1 171 ? -1.001 -12.834 -13.872 1.00 88.50 171 GLN A O 1
ATOM 1288 N N . ALA A 1 172 ? -0.758 -10.705 -14.559 1.00 88.19 172 ALA A N 1
ATOM 1289 C CA . ALA A 1 172 ? 0.492 -10.470 -13.841 1.00 88.19 172 ALA A CA 1
ATOM 1290 C C . ALA A 1 172 ? 0.293 -10.494 -12.317 1.00 88.19 172 ALA A C 1
ATOM 1292 O O . ALA A 1 172 ? 1.022 -11.189 -11.614 1.00 88.19 172 ALA A O 1
ATOM 1293 N N . VAL A 1 173 ? -0.723 -9.784 -11.818 1.00 90.50 173 VAL A N 1
ATOM 1294 C CA . VAL A 1 173 ? -1.050 -9.691 -10.385 1.00 90.50 173 VAL A CA 1
ATOM 1295 C C . VAL A 1 173 ? -1.776 -10.938 -9.878 1.00 90.50 173 VAL A C 1
ATOM 1297 O O . VAL A 1 173 ? -1.626 -11.308 -8.719 1.00 90.50 173 VAL A O 1
ATOM 1300 N N . GLY A 1 174 ? -2.497 -11.653 -10.732 1.00 89.81 174 GLY A N 1
ATOM 1301 C CA . GLY A 1 174 ? -3.303 -12.811 -10.359 1.00 89.81 174 GLY A CA 1
ATOM 1302 C C . GLY A 1 174 ? -4.663 -12.424 -9.772 1.00 89.81 174 GLY A C 1
ATOM 1303 O O . GLY A 1 174 ? -4.807 -11.423 -9.071 1.00 89.81 174 GLY A O 1
ATOM 1304 N N . ASP A 1 175 ? -5.665 -13.266 -10.035 1.00 86.56 175 ASP A N 1
ATOM 1305 C CA . ASP A 1 175 ? -7.076 -12.993 -9.729 1.00 86.56 175 ASP A CA 1
ATOM 1306 C C . ASP A 1 175 ? -7.331 -12.640 -8.263 1.00 86.56 175 ASP A C 1
ATOM 1308 O O . ASP A 1 175 ? -8.054 -11.694 -7.967 1.00 86.56 175 ASP A O 1
ATOM 1312 N N . GLN A 1 176 ? -6.735 -13.391 -7.335 1.00 86.69 176 GLN A N 1
ATOM 1313 C CA . GLN A 1 176 ? -7.004 -13.195 -5.914 1.00 86.69 176 GLN A CA 1
ATOM 1314 C C . GLN A 1 176 ? -6.558 -11.804 -5.445 1.00 86.69 176 GLN A C 1
ATOM 1316 O O . GLN A 1 176 ? -7.321 -11.110 -4.778 1.00 86.69 176 GLN A O 1
ATOM 1321 N N . ALA A 1 177 ? -5.351 -11.388 -5.832 1.00 90.81 177 ALA A N 1
ATOM 1322 C CA . ALA A 1 177 ? -4.856 -10.066 -5.489 1.00 90.81 177 ALA A CA 1
ATOM 1323 C C . ALA A 1 177 ? -5.621 -8.980 -6.250 1.00 90.81 177 ALA A C 1
ATOM 1325 O O . ALA A 1 177 ? -6.039 -8.012 -5.628 1.00 90.81 177 ALA A O 1
ATOM 1326 N N . TRP A 1 178 ? -5.896 -9.180 -7.545 1.00 91.00 178 TRP A N 1
ATOM 1327 C CA . TRP A 1 178 ? -6.647 -8.242 -8.385 1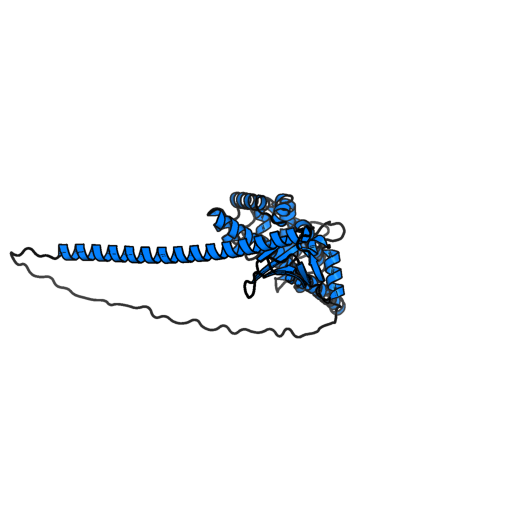.00 91.00 178 TRP A CA 1
ATOM 1328 C C . TRP A 1 178 ? -7.970 -7.800 -7.749 1.00 91.00 178 TRP A C 1
ATOM 1330 O O . TRP A 1 178 ? -8.244 -6.604 -7.679 1.00 91.00 178 TRP A O 1
ATOM 1340 N N . PHE A 1 179 ? -8.753 -8.742 -7.217 1.00 87.94 179 PHE A N 1
ATOM 1341 C CA . PHE A 1 179 ? -10.053 -8.449 -6.602 1.00 87.94 179 PHE A CA 1
ATOM 1342 C C . PHE A 1 179 ? -9.981 -7.792 -5.212 1.00 87.94 179 PHE A C 1
ATOM 1344 O O . PHE A 1 179 ? -11.007 -7.364 -4.677 1.00 87.94 179 PHE A O 1
ATOM 1351 N N . CYS A 1 180 ? -8.791 -7.707 -4.614 1.00 90.50 180 CYS A N 1
ATOM 1352 C CA . CYS A 1 180 ? -8.571 -6.978 -3.364 1.00 90.50 180 CYS A CA 1
ATOM 1353 C C . CYS A 1 180 ? -8.168 -5.513 -3.587 1.00 90.50 180 CYS A C 1
ATOM 1355 O O . CYS A 1 180 ? -8.307 -4.711 -2.666 1.00 90.50 180 CYS A O 1
ATOM 1357 N N . LEU A 1 181 ? -7.671 -5.164 -4.779 1.00 90.19 181 LEU A N 1
ATOM 1358 C CA . LEU A 1 181 ? -7.196 -3.812 -5.080 1.00 90.19 181 LEU A CA 1
ATOM 1359 C C . LEU A 1 181 ? -8.365 -2.851 -5.331 1.00 90.19 181 LEU A C 1
ATOM 1361 O O . LEU A 1 181 ? -9.434 -3.244 -5.802 1.00 90.19 181 LEU A O 1
ATOM 1365 N N . SER A 1 182 ? -8.149 -1.568 -5.046 1.00 89.12 182 SER A N 1
ATOM 1366 C CA . SER A 1 182 ? -9.094 -0.503 -5.385 1.00 89.12 182 SER A CA 1
ATOM 1367 C C . SER A 1 182 ? -9.133 -0.211 -6.894 1.00 89.12 182 SER A C 1
ATOM 1369 O O . SER A 1 182 ? -8.173 -0.461 -7.625 1.00 89.12 182 SER A O 1
ATOM 1371 N N . ALA A 1 183 ? -10.226 0.400 -7.363 1.00 84.50 183 ALA A N 1
ATOM 1372 C CA . ALA A 1 183 ? -10.387 0.787 -8.771 1.00 84.50 183 ALA A CA 1
ATOM 1373 C C . ALA A 1 183 ? -9.315 1.794 -9.241 1.00 84.50 183 ALA A C 1
ATOM 1375 O O . ALA A 1 183 ? -8.830 1.729 -10.373 1.00 84.50 183 ALA A O 1
ATOM 1376 N N . ALA A 1 184 ? -8.899 2.705 -8.355 1.00 85.69 184 ALA A N 1
ATOM 1377 C CA . ALA A 1 184 ? -7.792 3.618 -8.630 1.00 85.69 184 ALA A CA 1
ATOM 1378 C C . ALA A 1 184 ? -6.491 2.841 -8.882 1.00 85.69 184 ALA A C 1
ATOM 1380 O O . ALA A 1 184 ? -5.730 3.170 -9.787 1.00 85.69 184 ALA A O 1
ATOM 1381 N N . THR A 1 185 ? -6.262 1.756 -8.139 1.00 91.62 185 THR A N 1
ATOM 1382 C CA . THR A 1 185 ? -5.076 0.909 -8.314 1.00 91.62 185 THR A CA 1
ATOM 1383 C C . THR A 1 185 ? -5.136 0.130 -9.611 1.00 91.62 185 THR A C 1
ATOM 1385 O O . THR A 1 185 ? -4.133 0.067 -10.313 1.00 91.62 185 THR A O 1
ATOM 1388 N N . HIS A 1 186 ? -6.302 -0.388 -10.005 1.00 87.25 186 HIS A N 1
ATOM 1389 C CA . HIS A 1 186 ? -6.467 -0.965 -11.346 1.00 87.25 186 HIS A CA 1
ATOM 1390 C C . HIS A 1 186 ? -6.102 0.044 -12.438 1.00 87.25 186 HIS A C 1
ATOM 1392 O O . HIS A 1 186 ? -5.393 -0.304 -13.382 1.00 87.25 186 HIS A O 1
ATOM 1398 N N . THR A 1 187 ? -6.527 1.298 -12.270 1.00 84.50 187 THR A N 1
ATOM 1399 C CA . THR A 1 187 ? -6.256 2.385 -13.218 1.00 84.50 187 THR A CA 1
ATOM 1400 C C . THR A 1 187 ? -4.760 2.664 -13.329 1.00 84.50 187 THR A C 1
ATOM 1402 O O . THR A 1 187 ? -4.231 2.684 -14.439 1.00 84.50 187 THR A O 1
ATOM 1405 N N . ASP A 1 188 ? -4.052 2.813 -12.209 1.00 88.12 188 ASP A N 1
ATOM 1406 C CA . ASP A 1 188 ? -2.611 3.084 -12.241 1.00 88.12 188 ASP A CA 1
ATOM 1407 C C . ASP A 1 188 ? -1.801 1.915 -12.769 1.00 88.12 188 ASP A C 1
ATOM 1409 O O . ASP A 1 188 ? -0.855 2.121 -13.520 1.00 88.12 188 ASP A O 1
ATOM 1413 N N . LEU A 1 189 ? -2.177 0.679 -12.447 1.00 90.94 189 LEU A N 1
ATOM 1414 C CA . LEU A 1 189 ? -1.490 -0.476 -13.012 1.00 90.94 189 LEU A CA 1
ATOM 1415 C C . LEU A 1 189 ? -1.675 -0.552 -14.538 1.00 90.94 189 LEU A C 1
ATOM 1417 O O . LEU A 1 189 ? -0.723 -0.864 -15.253 1.00 90.94 189 LEU A O 1
ATOM 1421 N N . CYS A 1 190 ? -2.860 -0.208 -15.055 1.00 86.81 190 CYS A N 1
ATOM 1422 C CA . CYS A 1 190 ? -3.084 -0.114 -16.500 1.00 86.81 190 CYS A CA 1
ATOM 1423 C C . CYS A 1 190 ? -2.293 1.045 -17.127 1.00 86.81 190 CYS A C 1
ATOM 1425 O O . CYS A 1 190 ? -1.686 0.865 -18.183 1.00 86.81 190 CYS A O 1
ATOM 1427 N N . ARG A 1 191 ? -2.239 2.212 -16.465 1.00 85.38 191 ARG A N 1
ATOM 1428 C CA . ARG A 1 191 ? -1.411 3.353 -16.895 1.00 85.38 191 ARG A CA 1
ATOM 1429 C C . ARG A 1 191 ? 0.071 2.999 -16.909 1.00 85.38 191 ARG A C 1
ATOM 1431 O O . ARG A 1 191 ? 0.756 3.318 -17.873 1.00 85.38 191 ARG A O 1
ATOM 1438 N N . ALA A 1 192 ? 0.558 2.279 -15.902 1.00 91.12 192 ALA A N 1
ATOM 1439 C CA . ALA A 1 192 ? 1.934 1.803 -15.850 1.00 91.12 192 ALA A CA 1
ATOM 1440 C C . ALA A 1 192 ? 2.280 0.920 -17.057 1.00 91.12 192 ALA A C 1
ATOM 1442 O O . ALA A 1 192 ? 3.339 1.102 -17.653 1.00 91.12 192 ALA A O 1
ATOM 1443 N N . CYS A 1 193 ? 1.391 -0.002 -17.446 1.00 88.69 193 CYS A N 1
ATOM 1444 C CA . CYS A 1 193 ? 1.575 -0.811 -18.653 1.00 88.69 193 CYS A CA 1
ATOM 1445 C C . CYS A 1 193 ? 1.534 0.036 -19.931 1.00 88.69 193 CYS A C 1
ATOM 1447 O O . CYS A 1 193 ? 2.402 -0.111 -20.784 1.00 88.69 193 CYS A O 1
ATOM 1449 N N . HIS A 1 194 ? 0.592 0.972 -20.042 1.00 83.75 194 HIS A N 1
ATOM 1450 C CA . HIS A 1 194 ? 0.525 1.869 -21.194 1.00 83.75 194 HIS A CA 1
ATOM 1451 C C . HIS A 1 194 ? 1.804 2.713 -21.354 1.00 83.75 194 HIS A C 1
ATOM 1453 O O . HIS A 1 194 ? 2.393 2.758 -22.432 1.00 83.75 194 HIS A O 1
ATOM 1459 N N . HIS A 1 195 ? 2.284 3.329 -20.271 1.00 86.06 195 HIS A N 1
ATOM 1460 C CA . HIS A 1 195 ? 3.515 4.119 -20.288 1.00 86.06 195 HIS A CA 1
ATOM 1461 C C . HIS A 1 195 ? 4.769 3.263 -20.499 1.00 86.06 195 HIS A C 1
ATOM 1463 O O . HIS A 1 195 ? 5.741 3.749 -21.074 1.00 86.06 195 HIS A O 1
ATOM 1469 N N . GLN A 1 196 ? 4.756 1.989 -20.094 1.00 91.12 196 GLN A N 1
ATOM 1470 C CA . GLN A 1 196 ? 5.813 1.042 -20.446 1.00 91.12 196 GLN A CA 1
ATOM 1471 C C . GLN A 1 196 ? 5.889 0.848 -21.966 1.00 91.12 196 GLN A C 1
ATOM 1473 O O . GLN A 1 196 ? 6.986 0.903 -22.525 1.00 91.12 196 GLN A O 1
ATOM 1478 N N . ASP A 1 197 ? 4.749 0.641 -22.628 1.00 86.62 197 ASP A N 1
ATOM 1479 C CA . ASP A 1 197 ? 4.693 0.451 -24.080 1.00 86.62 197 ASP A CA 1
ATOM 1480 C C . ASP A 1 197 ? 5.142 1.718 -24.823 1.00 86.62 197 ASP A C 1
ATOM 1482 O O . ASP A 1 197 ? 5.947 1.638 -25.753 1.00 86.62 197 ASP A O 1
ATOM 1486 N N . LEU A 1 198 ? 4.710 2.901 -24.366 1.00 84.62 198 LEU A N 1
ATOM 1487 C CA . LEU A 1 198 ? 5.160 4.189 -24.911 1.00 84.62 198 LEU A CA 1
ATOM 1488 C C . LEU A 1 198 ? 6.676 4.379 -24.773 1.00 84.62 198 LEU A C 1
ATOM 1490 O O . LEU A 1 198 ? 7.347 4.731 -25.746 1.00 84.62 198 LEU A O 1
ATOM 1494 N N . ALA A 1 199 ? 7.234 4.105 -23.590 1.00 88.25 199 ALA A N 1
ATOM 1495 C CA . ALA A 1 199 ? 8.673 4.184 -23.360 1.00 88.25 199 ALA A CA 1
ATOM 1496 C C . ALA A 1 199 ? 9.432 3.202 -24.262 1.00 88.25 199 ALA A C 1
ATOM 1498 O O . ALA A 1 199 ? 10.466 3.545 -24.834 1.00 88.25 199 ALA A O 1
ATOM 1499 N N . GLN A 1 200 ? 8.909 1.989 -24.440 1.00 88.19 200 GLN A N 1
ATOM 1500 C CA . GLN A 1 200 ? 9.519 0.978 -25.294 1.00 88.19 200 GLN A CA 1
ATOM 1501 C C . GLN A 1 200 ? 9.500 1.374 -26.778 1.00 88.19 200 GLN A C 1
ATOM 1503 O O . GLN A 1 200 ? 10.503 1.164 -27.462 1.00 88.19 200 GLN A O 1
ATOM 1508 N N . ASN A 1 201 ? 8.416 1.987 -27.256 1.00 85.00 201 ASN A N 1
ATOM 1509 C CA . ASN A 1 201 ? 8.321 2.525 -28.615 1.00 85.00 201 ASN A CA 1
ATOM 1510 C C . ASN A 1 201 ? 9.297 3.695 -28.817 1.00 85.00 201 ASN A C 1
ATOM 1512 O O . ASN A 1 201 ? 10.078 3.687 -29.766 1.00 85.00 201 ASN A O 1
ATOM 1516 N N . SER A 1 202 ? 9.355 4.634 -27.867 1.00 82.44 202 SER A N 1
ATOM 1517 C CA . SER A 1 202 ? 10.321 5.743 -27.885 1.00 82.44 202 SER A CA 1
ATOM 1518 C C . SER A 1 202 ? 11.778 5.253 -27.909 1.00 82.44 202 SER A C 1
ATOM 1520 O O . SER A 1 202 ? 12.613 5.793 -28.641 1.00 82.44 202 SER A O 1
ATOM 1522 N N . ALA A 1 203 ? 12.082 4.158 -27.199 1.00 85.62 203 ALA A N 1
ATOM 1523 C CA . ALA A 1 203 ? 13.399 3.517 -27.232 1.00 85.62 203 ALA A CA 1
ATOM 1524 C C . ALA A 1 203 ? 13.807 3.065 -28.640 1.00 85.62 203 ALA A C 1
ATOM 1526 O O . ALA A 1 203 ? 14.990 3.118 -28.980 1.00 85.62 203 ALA A O 1
ATOM 1527 N N . GLN A 1 204 ? 12.851 2.577 -29.436 1.00 82.75 204 GLN A N 1
ATOM 1528 C CA . GLN A 1 204 ? 13.108 2.105 -30.798 1.00 82.75 204 GLN A CA 1
ATOM 1529 C C . GLN A 1 204 ? 13.432 3.262 -31.746 1.00 82.75 204 GLN A C 1
ATOM 1531 O O . GLN A 1 204 ? 14.232 3.085 -32.663 1.00 82.75 204 GLN A O 1
ATOM 1536 N N . GLU A 1 205 ? 12.853 4.438 -31.505 1.00 79.31 205 GLU A N 1
ATOM 1537 C CA . GLU A 1 205 ? 13.041 5.629 -32.335 1.00 79.31 205 GLU A CA 1
ATOM 1538 C C . GLU A 1 205 ? 14.300 6.419 -31.958 1.00 79.31 205 GLU A C 1
ATOM 1540 O O . GLU A 1 205 ? 15.069 6.823 -32.830 1.00 79.31 205 GLU A O 1
ATOM 1545 N N . THR A 1 206 ? 14.535 6.627 -30.659 1.00 78.94 206 THR A N 1
ATOM 1546 C CA . THR A 1 206 ? 15.579 7.540 -30.156 1.00 78.94 206 THR A CA 1
ATOM 1547 C C . THR A 1 206 ? 16.808 6.824 -29.586 1.00 78.94 206 THR A C 1
ATOM 1549 O O . THR A 1 206 ? 17.829 7.457 -29.316 1.00 78.94 206 THR A O 1
ATOM 1552 N N . GLY A 1 207 ? 16.744 5.501 -29.398 1.00 77.12 207 GLY A N 1
ATOM 1553 C CA . GLY A 1 207 ? 17.809 4.696 -28.788 1.00 77.12 207 GLY A CA 1
ATOM 1554 C C . GLY A 1 207 ? 17.899 4.813 -27.261 1.00 77.12 207 GLY A C 1
ATOM 1555 O O . GLY A 1 207 ? 18.690 4.096 -26.636 1.00 77.12 207 GLY A O 1
ATOM 1556 N N . HIS A 1 208 ? 17.090 5.676 -26.641 1.00 77.81 208 HIS A N 1
ATOM 1557 C CA . HIS A 1 208 ? 16.992 5.860 -25.196 1.00 77.81 208 HIS A CA 1
ATOM 1558 C C . HIS A 1 208 ? 15.521 5.858 -24.772 1.00 77.81 208 HIS A C 1
ATOM 1560 O O . HIS A 1 208 ? 14.665 6.372 -25.475 1.00 77.81 208 HIS A O 1
ATOM 1566 N N . ALA A 1 209 ? 15.220 5.254 -23.626 1.00 87.25 209 ALA A N 1
ATOM 1567 C CA . ALA A 1 209 ? 13.873 5.244 -23.073 1.00 87.25 209 ALA A CA 1
ATOM 1568 C C . ALA A 1 209 ? 13.919 5.524 -21.587 1.00 87.25 209 ALA A C 1
ATOM 1570 O O . ALA A 1 209 ? 14.744 4.945 -20.871 1.00 87.25 209 ALA A O 1
ATOM 1571 N N . ASP A 1 210 ? 13.001 6.380 -21.164 1.00 90.81 210 ASP A N 1
ATOM 1572 C CA . ASP A 1 210 ? 12.751 6.671 -19.771 1.00 90.81 210 ASP A CA 1
ATOM 1573 C C . ASP A 1 210 ? 11.455 5.994 -19.324 1.00 90.81 210 ASP A C 1
ATOM 1575 O O . ASP A 1 210 ? 10.399 6.172 -19.928 1.00 90.81 210 ASP A O 1
ATOM 1579 N N . TYR A 1 211 ? 11.558 5.183 -18.276 1.00 94.56 211 TYR A N 1
ATOM 1580 C CA . TYR A 1 211 ? 10.442 4.440 -17.701 1.00 94.56 211 TYR A CA 1
ATOM 1581 C C . TYR A 1 211 ? 9.908 5.101 -16.419 1.00 94.56 211 TYR A C 1
ATOM 1583 O O . TYR A 1 211 ? 9.088 4.492 -15.728 1.00 94.56 211 TYR A O 1
ATOM 1591 N N . SER A 1 212 ? 10.353 6.319 -16.086 1.00 93.38 212 SER A N 1
ATOM 1592 C CA . SER A 1 212 ? 9.991 7.027 -14.851 1.00 93.38 212 SER A CA 1
ATOM 1593 C C . SER A 1 212 ? 8.479 7.187 -14.680 1.00 93.38 212 SER A C 1
ATOM 1595 O O . SER A 1 212 ? 7.941 6.805 -13.643 1.00 93.38 212 SER A O 1
ATOM 1597 N N . THR A 1 213 ? 7.752 7.612 -15.720 1.00 89.06 213 THR A N 1
ATOM 1598 C CA . THR A 1 213 ? 6.279 7.731 -15.672 1.00 89.06 213 THR A CA 1
ATOM 1599 C C . THR A 1 213 ? 5.586 6.383 -15.462 1.00 89.06 213 THR A C 1
ATOM 1601 O O . THR A 1 213 ? 4.619 6.272 -14.716 1.00 89.06 213 THR A O 1
ATOM 1604 N N . ALA A 1 214 ? 6.089 5.315 -16.085 1.00 91.81 214 ALA A N 1
ATOM 1605 C CA . ALA A 1 214 ? 5.532 3.981 -15.875 1.00 91.81 214 ALA A CA 1
ATOM 1606 C C . ALA A 1 214 ? 5.763 3.502 -14.431 1.00 91.81 214 ALA A C 1
ATOM 1608 O O . ALA A 1 214 ? 4.895 2.863 -13.835 1.00 91.81 214 ALA A O 1
ATOM 1609 N N . ALA A 1 215 ? 6.930 3.805 -13.860 1.00 94.88 215 ALA A N 1
ATOM 1610 C CA . ALA A 1 215 ? 7.260 3.466 -12.483 1.00 94.88 215 ALA A CA 1
ATOM 1611 C C . ALA A 1 215 ? 6.481 4.290 -11.458 1.00 94.88 215 ALA A C 1
ATOM 1613 O O . ALA A 1 215 ? 6.052 3.719 -10.458 1.00 94.88 215 ALA A O 1
ATOM 1614 N N . SER A 1 216 ? 6.255 5.583 -11.694 1.00 91.50 216 SER A N 1
ATOM 1615 C CA . SER A 1 216 ? 5.515 6.436 -10.759 1.00 91.50 216 SER A CA 1
ATOM 1616 C C . SER A 1 216 ? 4.102 5.899 -10.516 1.00 91.50 216 SER A C 1
ATOM 1618 O O . SER A 1 216 ? 3.688 5.778 -9.365 1.00 91.50 216 SER A O 1
ATOM 1620 N N . HIS A 1 217 ? 3.410 5.437 -11.562 1.00 91.31 217 HIS A N 1
ATOM 1621 C CA . HIS A 1 217 ? 2.113 4.772 -11.425 1.00 91.31 217 HIS A CA 1
ATOM 1622 C C . HIS A 1 217 ? 2.179 3.473 -10.605 1.00 91.31 217 HIS A C 1
ATOM 1624 O O . HIS A 1 217 ? 1.298 3.210 -9.786 1.00 91.31 217 HIS A O 1
ATOM 1630 N N . LEU A 1 218 ? 3.236 2.667 -10.763 1.00 95.62 218 LEU A N 1
ATOM 1631 C CA . LEU A 1 218 ? 3.432 1.465 -9.943 1.00 95.62 218 LEU A CA 1
ATOM 1632 C C . LEU A 1 218 ? 3.662 1.800 -8.460 1.00 95.62 218 LEU A C 1
ATOM 1634 O O . LEU A 1 218 ? 3.160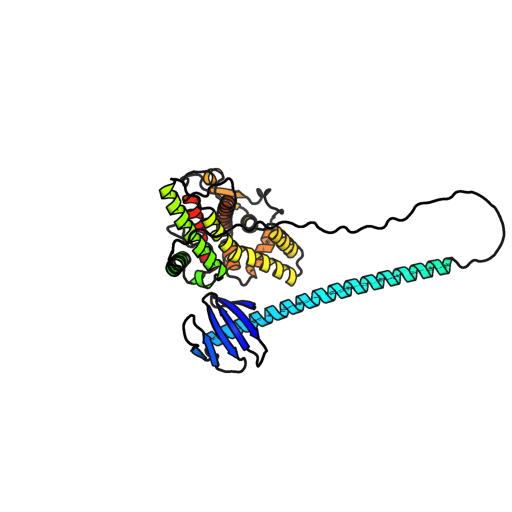 1.091 -7.586 1.00 95.62 218 LEU A O 1
ATOM 1638 N N . ILE A 1 219 ? 4.406 2.869 -8.169 1.00 94.88 219 ILE A N 1
ATOM 1639 C CA . ILE A 1 219 ? 4.656 3.326 -6.797 1.00 94.88 219 ILE A CA 1
ATOM 1640 C C . ILE A 1 219 ? 3.382 3.892 -6.174 1.00 94.88 219 ILE A C 1
ATOM 1642 O O . ILE A 1 219 ? 3.044 3.499 -5.063 1.00 94.88 219 ILE A O 1
ATOM 1646 N N . GLN A 1 220 ? 2.623 4.713 -6.904 1.00 91.69 220 GLN A N 1
ATOM 1647 C CA . GLN A 1 220 ? 1.329 5.237 -6.450 1.00 91.69 220 GLN A CA 1
ATOM 1648 C C . GLN A 1 220 ? 0.338 4.112 -6.123 1.00 91.69 220 GLN A C 1
ATOM 1650 O O . GLN A 1 220 ? -0.347 4.159 -5.099 1.00 91.69 220 GLN A O 1
ATOM 1655 N N . ALA A 1 221 ? 0.289 3.075 -6.965 1.00 94.12 221 ALA A N 1
ATOM 1656 C CA . ALA A 1 221 ? -0.494 1.870 -6.714 1.00 94.12 221 ALA A CA 1
ATOM 1657 C C . ALA A 1 221 ? -0.071 1.175 -5.407 1.00 94.12 221 ALA A C 1
ATOM 1659 O O . ALA A 1 221 ? -0.928 0.809 -4.602 1.00 94.12 221 ALA A O 1
ATOM 1660 N N . LEU A 1 222 ? 1.238 1.016 -5.169 1.00 95.69 222 LEU A N 1
ATOM 1661 C CA . LEU A 1 222 ? 1.730 0.424 -3.925 1.00 95.69 222 LEU A CA 1
ATOM 1662 C C . LEU A 1 222 ? 1.408 1.304 -2.715 1.00 95.69 222 LEU A C 1
ATOM 1664 O O . LEU A 1 222 ? 0.902 0.791 -1.725 1.00 95.69 222 LEU A O 1
ATOM 1668 N N . GLU A 1 223 ? 1.690 2.604 -2.766 1.00 94.00 223 GLU A N 1
ATOM 1669 C CA . GLU A 1 223 ? 1.455 3.506 -1.636 1.00 94.00 223 GLU A CA 1
ATOM 1670 C C . GLU A 1 223 ? -0.026 3.543 -1.249 1.00 94.00 223 GLU A C 1
ATOM 1672 O O . GLU A 1 223 ? -0.358 3.502 -0.065 1.00 94.00 223 GLU A O 1
ATOM 1677 N N . ARG A 1 224 ? -0.935 3.489 -2.226 1.00 93.44 224 ARG A N 1
ATOM 1678 C CA . ARG A 1 224 ? -2.373 3.438 -1.950 1.00 93.44 224 ARG A CA 1
ATOM 1679 C C . ARG A 1 224 ? -2.823 2.171 -1.240 1.00 93.44 224 ARG A C 1
ATOM 1681 O O . ARG A 1 224 ? -3.680 2.247 -0.366 1.00 93.44 224 ARG A O 1
ATOM 1688 N N . GLU A 1 225 ? -2.313 1.019 -1.655 1.00 94.44 225 GLU A N 1
ATOM 1689 C CA . GLU A 1 225 ? -2.757 -0.267 -1.108 1.00 94.44 225 GLU A CA 1
ATOM 1690 C C . GLU A 1 225 ? -1.960 -0.690 0.125 1.00 94.44 225 GLU A C 1
ATOM 1692 O O . GLU A 1 225 ? -2.423 -1.544 0.879 1.00 94.44 225 GLU A O 1
ATOM 1697 N N . LEU A 1 226 ? -0.775 -0.104 0.328 1.00 94.56 226 LEU A N 1
ATOM 1698 C CA . LEU A 1 226 ? 0.133 -0.452 1.413 1.00 94.56 226 LEU A CA 1
ATOM 1699 C C . LEU A 1 226 ? 0.335 0.672 2.418 1.00 94.56 226 LEU A C 1
ATOM 1701 O O . LEU A 1 226 ? 0.059 0.497 3.601 1.00 94.56 226 LEU A O 1
ATOM 1705 N N . TRP A 1 227 ? 0.848 1.809 1.961 1.00 93.88 227 TRP A N 1
ATOM 1706 C CA . TRP A 1 227 ? 1.291 2.882 2.844 1.00 93.88 227 TRP A CA 1
ATOM 1707 C C . TRP A 1 227 ? 0.112 3.591 3.510 1.00 93.88 227 TRP A C 1
ATOM 1709 O O . TRP A 1 227 ? 0.060 3.663 4.734 1.00 93.88 227 TRP A O 1
ATOM 1719 N N . HIS A 1 228 ? -0.879 4.036 2.734 1.00 92.94 228 HIS A N 1
ATOM 1720 C CA . HIS A 1 228 ? -2.016 4.774 3.288 1.00 92.94 228 HIS A CA 1
ATOM 1721 C C . HIS A 1 228 ? -2.831 3.961 4.305 1.00 92.94 228 HIS A C 1
ATOM 1723 O O . HIS A 1 228 ? -3.078 4.485 5.391 1.00 92.94 228 HIS A O 1
ATOM 1729 N N . PRO A 1 229 ? -3.228 2.697 4.040 1.00 94.00 229 PRO A N 1
ATOM 1730 C CA . PRO A 1 229 ? -4.009 1.939 5.012 1.00 94.00 229 PRO A CA 1
ATOM 1731 C C . PRO A 1 229 ? -3.200 1.610 6.267 1.00 94.00 229 PRO A C 1
ATOM 1733 O O . PRO A 1 229 ? -3.778 1.523 7.344 1.00 94.00 229 PRO A O 1
ATOM 1736 N N . LEU A 1 230 ? -1.875 1.453 6.145 1.00 95.31 230 LEU A N 1
ATOM 1737 C CA . LEU A 1 230 ? -0.995 1.240 7.290 1.00 95.31 230 LEU A CA 1
ATOM 1738 C C . LEU A 1 230 ? -0.938 2.476 8.191 1.00 95.31 230 LEU A C 1
ATOM 1740 O O . LEU A 1 230 ? -1.153 2.343 9.390 1.00 95.31 230 LEU A O 1
ATOM 1744 N N . VAL A 1 231 ? -0.703 3.665 7.626 1.00 94.25 231 VAL A N 1
ATOM 1745 C CA . VAL A 1 231 ? -0.680 4.918 8.400 1.00 94.25 231 VAL A CA 1
ATOM 1746 C C . VAL A 1 231 ? -2.030 5.144 9.077 1.00 94.25 231 VAL A C 1
ATOM 1748 O O . VAL A 1 231 ? -2.073 5.326 10.288 1.00 94.25 231 VAL A O 1
ATOM 1751 N N . VAL A 1 232 ? -3.133 5.026 8.327 1.00 93.81 232 VAL A N 1
ATOM 1752 C CA . VAL A 1 232 ? -4.493 5.159 8.875 1.00 93.81 232 VAL A CA 1
ATOM 1753 C C . VAL A 1 232 ? -4.743 4.156 10.004 1.00 93.81 232 VAL A C 1
ATOM 1755 O O . VAL A 1 232 ? -5.268 4.539 11.046 1.00 93.81 232 VAL A O 1
ATOM 1758 N N . GLY A 1 233 ? -4.350 2.893 9.821 1.00 94.38 233 GLY A N 1
ATOM 1759 C CA . GLY A 1 233 ? -4.536 1.847 10.825 1.00 94.38 233 GLY A CA 1
ATOM 1760 C C . GLY A 1 233 ? -3.758 2.111 12.115 1.00 94.38 233 GLY A C 1
ATOM 1761 O O . GLY A 1 233 ? -4.322 1.978 13.196 1.00 94.38 233 GLY A O 1
ATOM 1762 N N . ILE A 1 234 ? -2.495 2.538 12.014 1.00 95.31 234 ILE A N 1
ATOM 1763 C CA . ILE A 1 234 ? -1.660 2.874 13.180 1.00 95.31 234 ILE A CA 1
ATOM 1764 C C . ILE A 1 234 ? -2.230 4.097 13.909 1.00 95.31 234 ILE A C 1
ATOM 1766 O O . ILE A 1 234 ? -2.340 4.073 15.134 1.00 95.31 234 ILE A O 1
ATOM 1770 N N . THR A 1 235 ? -2.644 5.140 13.176 1.00 94.00 235 THR A N 1
ATOM 1771 C CA . THR A 1 235 ? -3.285 6.327 13.765 1.00 94.00 235 THR A CA 1
ATOM 1772 C C . THR A 1 235 ? -4.544 5.950 14.543 1.00 94.00 235 THR A C 1
ATOM 1774 O O . THR A 1 235 ? -4.704 6.376 15.684 1.00 94.00 235 THR A O 1
ATOM 1777 N N . GLN A 1 236 ? -5.421 5.134 13.950 1.00 93.06 236 GLN A N 1
ATOM 1778 C CA . GLN A 1 236 ? -6.651 4.676 14.601 1.00 93.06 236 GLN A CA 1
ATOM 1779 C C . GLN A 1 236 ? -6.349 3.839 15.845 1.00 93.06 236 GLN A C 1
ATOM 1781 O O . GLN A 1 236 ? -6.897 4.116 16.908 1.00 93.06 236 GLN A O 1
ATOM 1786 N N . TYR A 1 237 ? -5.423 2.881 15.746 1.00 94.19 237 TYR A N 1
ATOM 1787 C CA . TYR A 1 237 ? -5.037 2.043 16.880 1.00 94.19 237 TYR A CA 1
ATOM 1788 C C . TYR A 1 237 ? -4.506 2.874 18.052 1.00 94.19 237 TYR A C 1
ATOM 1790 O O . TYR A 1 237 ? -4.972 2.700 19.171 1.00 94.19 237 TYR A O 1
ATOM 1798 N N . GLY A 1 238 ? -3.586 3.816 17.804 1.00 93.38 238 GLY A N 1
ATOM 1799 C CA . GLY A 1 238 ? -3.041 4.679 18.858 1.00 93.38 238 GLY A CA 1
ATOM 1800 C C . GLY A 1 238 ? -4.101 5.560 19.530 1.00 93.38 238 GLY A C 1
ATOM 1801 O O . GLY A 1 238 ? -4.061 5.764 20.743 1.00 93.38 238 GLY A O 1
ATOM 1802 N N . GLN A 1 239 ? -5.085 6.046 18.766 1.00 92.44 239 GLN A N 1
ATOM 1803 C CA . GLN A 1 239 ? -6.216 6.805 19.311 1.00 92.44 239 GLN A CA 1
ATOM 1804 C C . GLN A 1 239 ? -7.129 5.933 20.184 1.00 92.44 239 GLN A C 1
ATOM 1806 O O . GLN A 1 239 ? -7.533 6.360 21.266 1.00 92.44 239 GLN A O 1
ATOM 1811 N N . GLU A 1 240 ? -7.431 4.711 19.743 1.00 91.88 240 GLU A N 1
ATOM 1812 C CA . GLU A 1 240 ? -8.296 3.770 20.462 1.00 91.88 240 GLU A CA 1
ATOM 1813 C C . GLU A 1 240 ? -7.656 3.249 21.755 1.00 91.88 240 GLU A C 1
ATOM 1815 O O . GLU A 1 240 ? -8.338 3.124 22.775 1.00 91.88 240 GLU A O 1
ATOM 1820 N N . THR A 1 241 ? -6.350 2.973 21.741 1.00 92.50 241 THR A N 1
ATOM 1821 C CA . THR A 1 241 ? -5.611 2.494 22.920 1.00 92.50 241 THR A CA 1
ATOM 1822 C C . THR A 1 241 ? -5.161 3.618 23.852 1.00 92.50 241 THR A C 1
ATOM 1824 O O . THR A 1 241 ? -4.764 3.338 24.983 1.00 92.50 241 THR A O 1
ATOM 1827 N N . GLN A 1 242 ? -5.251 4.879 23.410 1.00 92.44 242 GLN A N 1
ATOM 1828 C CA . GLN A 1 242 ? -4.700 6.056 24.095 1.00 92.44 242 GLN A CA 1
ATOM 1829 C C . GLN A 1 242 ? -3.191 5.937 24.377 1.00 92.44 242 GLN A C 1
ATOM 1831 O O . GLN A 1 242 ? -2.678 6.524 25.335 1.00 92.44 242 GLN A O 1
ATOM 1836 N N . ASP A 1 243 ? -2.477 5.183 23.541 1.00 93.88 243 ASP A N 1
ATOM 1837 C CA . ASP A 1 243 ? -1.033 5.004 23.638 1.00 93.88 243 ASP A CA 1
ATOM 1838 C C . ASP A 1 243 ? -0.311 6.179 22.959 1.00 93.88 243 ASP A C 1
ATOM 1840 O O . ASP A 1 243 ? -0.340 6.345 21.736 1.00 93.88 243 ASP A O 1
ATOM 1844 N N . GLN A 1 244 ? 0.340 7.015 23.772 1.00 93.44 244 GLN A N 1
ATOM 1845 C CA . GLN A 1 244 ? 1.044 8.209 23.298 1.00 93.44 244 GLN A CA 1
ATOM 1846 C C . GLN A 1 244 ? 2.232 7.882 22.390 1.00 93.44 244 GLN A C 1
ATOM 1848 O O . GLN A 1 244 ? 2.511 8.660 21.475 1.00 93.44 244 GLN A O 1
ATOM 1853 N N . ASP A 1 245 ? 2.903 6.750 22.602 1.00 93.38 245 ASP A N 1
ATOM 1854 C CA . ASP A 1 245 ? 4.051 6.357 21.788 1.00 93.38 245 ASP A CA 1
ATOM 1855 C C . ASP A 1 245 ? 3.580 5.857 20.412 1.00 93.38 245 ASP A C 1
ATOM 1857 O O . ASP A 1 245 ? 4.188 6.184 19.389 1.00 93.38 245 ASP A O 1
ATOM 1861 N N . MET A 1 246 ? 2.436 5.160 20.350 1.00 94.19 246 MET A N 1
ATOM 1862 C CA . MET A 1 246 ? 1.790 4.812 19.074 1.00 94.19 246 MET A CA 1
ATOM 1863 C C . MET A 1 246 ? 1.307 6.040 18.303 1.00 94.19 246 MET A C 1
ATOM 1865 O O . MET A 1 246 ? 1.482 6.100 17.084 1.00 94.19 246 MET A O 1
ATOM 1869 N N . VAL A 1 247 ? 0.725 7.030 18.987 1.00 93.31 247 VAL A N 1
ATOM 1870 C CA . VAL A 1 247 ? 0.318 8.295 18.352 1.00 93.31 247 VAL A CA 1
ATOM 1871 C C . VAL A 1 247 ? 1.539 9.034 17.796 1.00 93.31 247 VAL A C 1
ATOM 1873 O O . VAL A 1 247 ? 1.520 9.455 16.641 1.00 93.31 247 VAL A O 1
ATOM 1876 N N . ALA A 1 248 ? 2.633 9.115 18.559 1.00 92.25 248 ALA A N 1
ATOM 1877 C CA . ALA A 1 248 ? 3.873 9.737 18.098 1.00 92.25 248 ALA A CA 1
ATOM 1878 C C . ALA A 1 248 ? 4.481 9.012 16.883 1.00 92.25 248 ALA A C 1
ATOM 1880 O O . ALA A 1 248 ? 4.942 9.662 15.940 1.00 92.25 248 ALA A O 1
ATOM 1881 N N . LEU A 1 249 ? 4.446 7.673 16.863 1.00 93.44 249 LEU A N 1
ATOM 1882 C CA . LEU A 1 249 ? 4.854 6.886 15.698 1.00 93.44 249 LEU A CA 1
ATOM 1883 C C . LEU A 1 249 ? 3.962 7.187 14.484 1.00 93.44 249 LEU A C 1
ATOM 1885 O O . LEU A 1 249 ? 4.480 7.404 13.389 1.00 93.44 249 LEU A O 1
ATOM 1889 N N . ALA A 1 250 ? 2.640 7.236 14.663 1.00 92.69 250 ALA A N 1
ATOM 1890 C CA . ALA A 1 250 ? 1.696 7.552 13.591 1.00 92.69 250 ALA A CA 1
ATOM 1891 C C . ALA A 1 250 ? 1.944 8.945 12.984 1.00 92.69 250 ALA A C 1
ATOM 1893 O O . ALA A 1 250 ? 1.915 9.109 11.759 1.00 92.69 250 ALA A O 1
ATOM 1894 N N . ASP A 1 251 ? 2.241 9.933 13.829 1.00 91.38 251 ASP A N 1
ATOM 1895 C CA . ASP A 1 251 ? 2.587 11.290 13.407 1.00 91.38 251 ASP A CA 1
ATOM 1896 C C . ASP A 1 251 ? 3.906 11.315 12.628 1.00 91.38 251 ASP A C 1
ATOM 1898 O O . ASP A 1 251 ? 3.986 11.929 11.560 1.00 91.38 251 ASP A O 1
ATOM 1902 N N . GLY A 1 252 ? 4.930 10.604 13.114 1.00 91.06 252 GLY A N 1
ATOM 1903 C CA . GLY A 1 252 ? 6.212 10.465 12.420 1.00 91.06 252 GLY A CA 1
ATOM 1904 C C . GLY A 1 252 ? 6.055 9.825 11.038 1.00 91.06 252 GLY A C 1
ATOM 1905 O O . GLY A 1 252 ? 6.589 10.328 10.046 1.00 91.06 252 GLY A O 1
ATOM 1906 N N . LEU A 1 253 ? 5.263 8.753 10.946 1.00 92.19 253 LEU A N 1
ATOM 1907 C CA . LEU A 1 253 ? 4.937 8.104 9.676 1.00 92.19 253 LEU A CA 1
ATOM 1908 C C . LEU A 1 253 ? 4.205 9.058 8.730 1.00 92.19 253 LEU A C 1
ATOM 1910 O O . LEU A 1 253 ? 4.594 9.183 7.573 1.00 92.19 253 LEU A O 1
ATOM 1914 N N . SER A 1 254 ? 3.201 9.782 9.221 1.00 89.31 254 SER A N 1
ATOM 1915 C CA . SER A 1 254 ? 2.433 10.735 8.413 1.00 89.31 254 SER A CA 1
ATOM 1916 C C . SER A 1 254 ? 3.313 11.850 7.833 1.00 89.31 254 SER A C 1
ATOM 1918 O O . SER A 1 254 ? 3.144 12.231 6.675 1.00 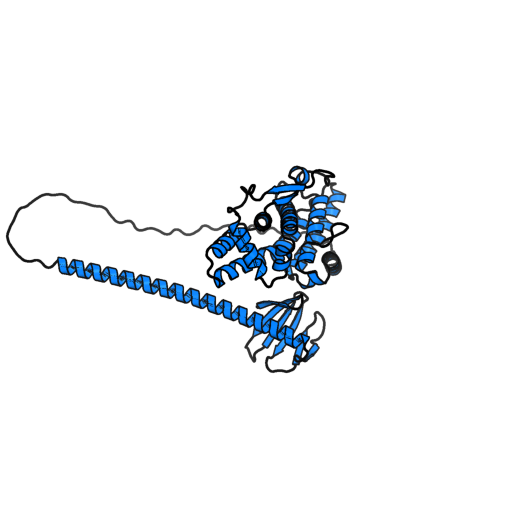89.31 254 SER A O 1
ATOM 1920 N N . GLN A 1 255 ? 4.299 12.332 8.598 1.00 88.12 255 GLN A N 1
ATOM 1921 C CA . GLN A 1 255 ? 5.256 13.348 8.143 1.00 88.12 255 GLN A CA 1
ATOM 1922 C C . GLN A 1 255 ? 6.230 12.834 7.080 1.00 88.12 255 GLN A C 1
ATOM 1924 O O . GLN A 1 255 ? 6.709 13.615 6.259 1.00 88.12 255 GLN A O 1
ATOM 1929 N N . ALA A 1 256 ? 6.527 11.534 7.068 1.00 83.75 256 ALA A N 1
ATOM 1930 C CA . ALA A 1 256 ? 7.488 10.969 6.132 1.00 83.75 256 ALA A CA 1
ATOM 1931 C C . ALA A 1 256 ? 7.012 10.926 4.675 1.00 83.75 256 ALA A C 1
ATOM 1933 O O . ALA A 1 256 ? 7.834 10.717 3.783 1.00 83.75 256 ALA A O 1
ATOM 1934 N N . ALA A 1 257 ? 5.709 11.111 4.436 1.00 76.81 257 ALA A N 1
ATOM 1935 C CA . ALA A 1 257 ? 5.049 11.166 3.128 1.00 76.81 257 ALA A CA 1
ATOM 1936 C C . ALA A 1 257 ? 5.225 9.936 2.206 1.00 76.81 257 ALA A C 1
ATOM 1938 O O . ALA A 1 257 ? 4.517 9.840 1.211 1.00 76.81 257 ALA A O 1
ATOM 1939 N N . SER A 1 258 ? 6.101 8.977 2.529 1.00 84.88 258 SER A N 1
ATOM 1940 C CA . SER A 1 258 ? 6.354 7.771 1.737 1.00 84.88 258 SER A CA 1
ATOM 1941 C C . SER A 1 258 ? 6.719 6.566 2.607 1.00 84.88 258 SER A C 1
ATOM 1943 O O . SER A 1 258 ? 7.361 6.684 3.653 1.00 84.88 258 SER A O 1
ATOM 1945 N N . GLY A 1 259 ? 6.398 5.369 2.106 1.00 87.25 259 GLY A N 1
ATOM 1946 C CA . GLY A 1 259 ? 6.715 4.091 2.749 1.00 87.25 259 GLY A CA 1
ATOM 1947 C C . GLY A 1 259 ? 8.203 3.718 2.771 1.00 87.25 259 GLY A C 1
ATOM 1948 O O . GLY A 1 259 ? 8.556 2.648 3.272 1.00 87.25 259 GLY A O 1
ATOM 1949 N N . ALA A 1 260 ? 9.094 4.587 2.284 1.00 88.81 260 ALA A N 1
ATOM 1950 C CA . ALA A 1 260 ? 10.546 4.413 2.372 1.00 88.81 260 ALA A CA 1
ATOM 1951 C C . ALA A 1 260 ? 11.063 4.267 3.819 1.00 88.81 260 ALA A C 1
ATOM 1953 O O . ALA A 1 260 ? 12.154 3.738 4.025 1.00 88.81 260 ALA A O 1
ATOM 1954 N N . VAL A 1 261 ? 10.273 4.685 4.813 1.00 91.88 261 VAL A N 1
ATOM 1955 C CA . VAL A 1 261 ? 10.579 4.560 6.249 1.00 91.88 261 VAL A CA 1
ATOM 1956 C C . VAL A 1 261 ? 10.265 3.178 6.834 1.00 91.88 261 VAL A C 1
ATOM 1958 O O . VAL A 1 261 ? 10.673 2.870 7.950 1.00 91.88 261 VAL A O 1
ATOM 1961 N N . LEU A 1 262 ? 9.561 2.317 6.093 1.00 94.00 262 LEU A N 1
ATOM 1962 C CA . LEU A 1 262 ? 9.138 1.000 6.579 1.00 94.00 262 LEU A CA 1
ATOM 1963 C C . LEU A 1 262 ? 10.267 -0.018 6.777 1.00 94.00 262 LEU A C 1
ATOM 1965 O O . LEU A 1 262 ? 10.217 -0.739 7.770 1.00 94.00 262 LEU A O 1
ATOM 1969 N N . PRO A 1 263 ? 11.284 -0.137 5.902 1.00 95.31 263 PRO A N 1
ATOM 1970 C CA . PRO A 1 263 ? 12.348 -1.120 6.100 1.00 95.31 263 PRO A CA 1
ATOM 1971 C C . PRO A 1 263 ? 13.021 -1.060 7.487 1.00 95.31 263 PRO A C 1
ATOM 1973 O O . PRO A 1 263 ? 13.077 -2.107 8.137 1.00 95.31 263 PRO A O 1
ATOM 1976 N N . PRO A 1 264 ? 13.437 0.115 8.003 1.00 94.00 264 PRO A N 1
ATOM 1977 C CA . PRO A 1 264 ? 13.988 0.217 9.356 1.00 94.00 264 PRO A CA 1
ATOM 1978 C C . PRO A 1 264 ? 12.971 0.049 10.490 1.00 94.00 264 PRO A C 1
ATOM 1980 O O . PRO A 1 264 ? 13.389 -0.117 11.633 1.00 94.00 264 PRO A O 1
ATOM 1983 N N . LEU A 1 265 ? 11.667 0.051 10.220 1.00 94.19 265 LEU A N 1
ATOM 1984 C CA . LEU A 1 265 ? 10.650 -0.331 11.209 1.00 94.19 265 LEU A CA 1
ATOM 1985 C C . LEU A 1 265 ? 10.396 -1.839 11.237 1.00 94.19 265 LEU A C 1
ATOM 1987 O O . LEU A 1 265 ? 9.922 -2.366 12.235 1.00 94.19 265 LEU A O 1
ATOM 1991 N N . LEU A 1 266 ? 10.711 -2.536 10.147 1.00 95.38 266 LEU A N 1
ATOM 1992 C CA . LEU A 1 266 ? 10.435 -3.962 9.995 1.00 95.38 266 LEU A CA 1
ATOM 1993 C C . LEU A 1 266 ? 11.633 -4.844 10.361 1.00 95.38 266 LEU A C 1
ATOM 1995 O O . LEU A 1 266 ? 11.435 -5.967 10.812 1.00 95.38 266 LEU A O 1
ATOM 1999 N N . SER A 1 267 ? 12.873 -4.395 10.139 1.00 94.94 267 SER A N 1
ATOM 2000 C CA . SER A 1 267 ? 14.055 -5.231 10.397 1.00 94.94 267 SER A CA 1
ATOM 2001 C C . SER A 1 267 ? 15.301 -4.437 10.777 1.00 94.94 267 SER A C 1
ATOM 2003 O O . SER A 1 267 ? 15.490 -3.297 10.359 1.00 94.94 267 SER A O 1
ATOM 2005 N N . GLU A 1 268 ? 16.186 -5.042 11.583 1.00 93.75 268 GLU A N 1
ATOM 2006 C CA . GLU A 1 268 ? 17.490 -4.470 11.986 1.00 93.75 268 GLU A CA 1
ATOM 2007 C C . GLU A 1 268 ? 18.426 -4.331 10.798 1.00 93.75 268 GLU A C 1
ATOM 2009 O O . GLU A 1 268 ? 19.305 -3.476 10.804 1.00 93.75 268 GLU A O 1
ATOM 2014 N N . SER A 1 269 ? 18.214 -5.143 9.762 1.00 94.31 269 SER A N 1
ATOM 2015 C CA . SER A 1 269 ? 18.987 -5.044 8.540 1.00 94.31 269 SER A CA 1
ATOM 2016 C C . SER A 1 269 ? 18.226 -5.591 7.343 1.00 94.31 269 SER A C 1
ATOM 2018 O O . SER A 1 269 ? 17.514 -6.586 7.442 1.00 94.31 269 SER A O 1
ATOM 2020 N N . TRP A 1 270 ? 18.422 -4.993 6.176 1.00 96.25 270 TRP A N 1
ATOM 2021 C CA . TRP A 1 270 ? 17.752 -5.419 4.949 1.00 96.25 270 TRP A CA 1
ATOM 2022 C C . TRP A 1 270 ? 18.680 -5.340 3.740 1.00 96.25 270 TRP A C 1
ATOM 2024 O O . TRP A 1 270 ? 19.787 -4.799 3.786 1.00 96.25 270 TRP A O 1
ATOM 2034 N N . LYS A 1 271 ? 18.234 -5.924 2.626 1.00 96.12 271 LYS A N 1
ATOM 2035 C CA . LYS A 1 271 ? 18.928 -5.841 1.338 1.00 96.12 271 LYS A CA 1
ATOM 2036 C C . LYS A 1 271 ? 18.313 -4.736 0.493 1.00 96.12 271 LYS A C 1
ATOM 2038 O O . LYS A 1 271 ? 17.177 -4.867 0.041 1.00 96.12 271 LYS A O 1
ATOM 2043 N N . ALA A 1 272 ? 19.098 -3.703 0.232 1.00 95.88 272 ALA A N 1
ATOM 2044 C CA . ALA A 1 272 ? 18.767 -2.607 -0.670 1.00 95.88 272 ALA A CA 1
ATOM 2045 C C . ALA A 1 272 ? 19.546 -2.743 -1.989 1.00 95.88 272 ALA A C 1
ATOM 2047 O O . ALA A 1 272 ? 20.552 -3.457 -2.045 1.00 95.88 272 ALA A O 1
ATOM 2048 N N . LEU A 1 273 ? 19.117 -2.062 -3.053 1.00 96.38 273 LEU A N 1
ATOM 2049 C CA . LEU A 1 273 ? 19.937 -1.908 -4.256 1.00 96.38 273 LEU A CA 1
ATOM 2050 C C . LEU A 1 273 ? 21.150 -1.038 -3.926 1.00 96.38 273 LEU A C 1
ATOM 2052 O O . LEU A 1 273 ? 21.035 -0.026 -3.230 1.00 96.38 273 LEU A O 1
ATOM 2056 N N . SER A 1 274 ? 22.325 -1.436 -4.415 1.00 95.75 274 SER A N 1
ATOM 2057 C CA . SER A 1 274 ? 23.533 -0.648 -4.179 1.00 95.75 274 SER A CA 1
ATOM 2058 C C . SER A 1 274 ? 23.511 0.654 -4.981 1.00 95.75 274 SER A C 1
ATOM 2060 O O . SER A 1 274 ? 23.006 0.701 -6.105 1.00 95.75 274 SER A O 1
ATOM 2062 N N . VAL A 1 275 ? 24.133 1.712 -4.454 1.00 92.94 275 VAL A N 1
ATOM 2063 C CA . VAL A 1 275 ? 24.246 3.003 -5.168 1.00 92.94 275 VAL A CA 1
ATOM 2064 C C . VAL A 1 275 ? 24.937 2.827 -6.527 1.00 92.94 275 VAL A C 1
ATOM 2066 O O . VAL A 1 275 ? 24.576 3.462 -7.517 1.00 92.94 275 VAL A O 1
ATOM 2069 N N . LYS A 1 276 ? 25.915 1.913 -6.604 1.00 93.75 276 LYS A N 1
ATOM 2070 C CA . LYS A 1 276 ? 26.586 1.554 -7.862 1.00 93.75 276 LYS A CA 1
ATOM 2071 C C . LYS A 1 276 ? 25.630 0.872 -8.838 1.00 93.75 276 LYS A C 1
ATOM 2073 O O . LYS A 1 276 ? 25.688 1.162 -10.030 1.00 93.75 276 LYS A O 1
ATOM 2078 N N . ALA A 1 277 ? 24.760 -0.011 -8.348 1.00 94.50 277 ALA A N 1
ATOM 2079 C CA . ALA A 1 277 ? 23.761 -0.672 -9.172 1.00 94.50 277 ALA A CA 1
ATOM 2080 C C . ALA A 1 277 ? 22.727 0.317 -9.715 1.00 94.50 277 ALA A C 1
ATOM 2082 O O . ALA A 1 277 ? 22.442 0.276 -10.907 1.00 94.50 277 ALA A O 1
ATOM 2083 N N . LEU A 1 278 ? 22.234 1.246 -8.893 1.00 93.12 278 LEU A N 1
ATOM 2084 C CA . LEU A 1 278 ? 21.270 2.269 -9.320 1.00 93.12 278 LEU A CA 1
ATOM 2085 C C . LEU A 1 278 ? 21.819 3.176 -10.434 1.00 93.12 278 LEU A C 1
ATOM 2087 O O . LEU A 1 278 ? 21.076 3.593 -11.314 1.00 93.12 278 LEU A O 1
ATOM 2091 N N . LYS A 1 279 ? 23.134 3.414 -10.473 1.00 91.94 279 LYS A N 1
ATOM 2092 C CA . LYS A 1 279 ? 23.781 4.209 -11.531 1.00 91.94 279 LYS A CA 1
ATOM 2093 C C . LYS A 1 279 ? 24.148 3.397 -12.786 1.00 91.94 279 LYS A C 1
ATOM 2095 O O . LYS A 1 279 ? 24.557 3.977 -13.796 1.00 91.94 279 LYS A O 1
ATOM 2100 N N . ALA A 1 280 ? 24.013 2.067 -12.769 1.00 91.38 280 ALA A N 1
ATOM 2101 C CA . ALA A 1 280 ? 24.497 1.180 -13.831 1.00 91.38 280 ALA A CA 1
ATOM 2102 C C . ALA A 1 280 ? 23.584 1.140 -15.073 1.00 91.38 280 ALA A C 1
ATOM 2104 O O . ALA A 1 280 ? 22.355 1.111 -14.972 1.00 91.38 280 ALA A O 1
ATOM 2105 N N . ALA A 1 281 ? 24.185 1.151 -16.272 1.00 88.94 281 ALA A N 1
ATOM 2106 C CA . ALA A 1 281 ? 23.454 1.192 -17.551 1.00 88.94 281 ALA A CA 1
ATOM 2107 C C . ALA A 1 281 ? 22.634 -0.076 -17.815 1.00 88.94 281 ALA A C 1
ATOM 2109 O O . ALA A 1 281 ? 21.527 -0.015 -18.339 1.00 88.94 281 ALA A O 1
ATOM 2110 N N . GLY A 1 282 ? 23.161 -1.220 -17.392 1.00 90.81 282 GLY A N 1
ATOM 2111 C CA . GLY A 1 282 ? 22.468 -2.500 -17.418 1.00 90.81 282 GLY A CA 1
ATOM 2112 C C . GLY A 1 282 ? 22.464 -3.140 -16.039 1.00 90.81 282 GLY A C 1
ATOM 2113 O O . GLY A 1 282 ? 23.233 -2.742 -15.161 1.00 90.81 282 GLY A O 1
ATOM 2114 N N . LYS A 1 283 ? 21.636 -4.176 -15.875 1.00 92.38 283 LYS A N 1
ATOM 2115 C CA . LYS A 1 283 ? 21.538 -4.935 -14.628 1.00 92.38 283 LYS A CA 1
ATOM 2116 C C . LYS A 1 283 ? 22.905 -5.517 -14.229 1.00 92.38 283 LYS A C 1
ATOM 2118 O O . LYS A 1 283 ? 23.430 -6.373 -14.954 1.00 92.38 283 LYS A O 1
ATOM 2123 N N . PRO A 1 284 ? 23.473 -5.119 -13.077 1.00 92.31 284 PRO A N 1
ATOM 2124 C CA . PRO A 1 284 ? 24.739 -5.664 -12.603 1.00 92.31 284 PRO A CA 1
ATOM 2125 C C . PRO A 1 284 ? 24.657 -7.170 -12.333 1.00 92.31 284 PRO A C 1
ATOM 2127 O O . PRO A 1 284 ? 23.675 -7.671 -11.784 1.00 92.31 284 PRO A O 1
ATOM 2130 N N . ARG A 1 285 ? 25.721 -7.903 -12.685 1.00 89.12 285 ARG A N 1
ATOM 2131 C CA . ARG A 1 285 ? 25.854 -9.340 -12.369 1.00 89.12 285 ARG A CA 1
ATOM 2132 C C . ARG A 1 285 ? 26.378 -9.600 -10.954 1.00 89.12 285 ARG A C 1
ATOM 2134 O O . ARG A 1 285 ? 26.150 -10.676 -10.413 1.00 89.12 285 ARG A O 1
ATOM 2141 N N . LYS A 1 286 ? 27.111 -8.640 -10.389 1.00 90.62 286 LYS A N 1
ATOM 2142 C CA . LYS A 1 286 ? 27.662 -8.644 -9.027 1.00 90.62 286 LYS A CA 1
ATOM 2143 C C . LYS A 1 286 ? 27.278 -7.334 -8.346 1.00 90.62 286 LYS A C 1
ATOM 2145 O O . LYS A 1 286 ? 26.962 -6.373 -9.042 1.00 90.62 286 LYS A O 1
ATOM 2150 N N . ASP A 1 287 ? 27.284 -7.329 -7.017 1.00 90.50 287 ASP A N 1
ATOM 2151 C CA . ASP A 1 287 ? 27.057 -6.133 -6.192 1.00 90.50 287 ASP A CA 1
ATOM 2152 C C . ASP A 1 287 ? 25.732 -5.408 -6.487 1.00 90.50 287 ASP A C 1
ATOM 2154 O O . ASP A 1 287 ? 25.614 -4.193 -6.329 1.00 90.50 287 ASP A O 1
ATOM 2158 N N . LEU A 1 288 ? 24.715 -6.165 -6.923 1.00 93.94 288 LEU A N 1
ATOM 2159 C CA . LEU A 1 288 ? 23.364 -5.644 -7.141 1.00 93.94 288 LEU A CA 1
ATOM 2160 C C . LEU A 1 288 ? 22.767 -5.119 -5.832 1.00 93.94 288 LEU A C 1
ATOM 2162 O O . LEU A 1 288 ? 22.124 -4.075 -5.822 1.00 93.94 288 LEU A O 1
ATOM 2166 N N . HIS A 1 289 ? 23.015 -5.844 -4.741 1.00 96.19 289 HIS A N 1
ATOM 2167 C CA . HIS A 1 289 ? 22.492 -5.522 -3.425 1.00 96.19 289 HIS A CA 1
ATOM 2168 C C . HIS A 1 289 ? 23.609 -5.112 -2.472 1.00 96.19 289 HIS A C 1
ATOM 2170 O O . HIS A 1 289 ? 24.724 -5.629 -2.554 1.00 96.19 289 HIS A O 1
ATOM 2176 N N . GLN A 1 290 ? 23.258 -4.254 -1.526 1.00 95.38 290 GLN A N 1
ATOM 2177 C CA . GLN A 1 290 ? 24.032 -3.964 -0.328 1.00 95.38 290 GLN A CA 1
ATOM 2178 C C . GLN A 1 290 ? 23.176 -4.265 0.905 1.00 95.38 290 GLN A C 1
ATOM 2180 O O . GLN A 1 290 ? 21.948 -4.158 0.851 1.00 95.38 290 GLN A O 1
ATOM 2185 N N . ARG A 1 291 ? 23.818 -4.681 1.998 1.00 95.75 291 ARG A N 1
ATOM 2186 C CA . ARG A 1 291 ? 23.162 -4.753 3.306 1.00 95.75 291 ARG A CA 1
ATOM 2187 C C . ARG A 1 291 ? 23.129 -3.342 3.885 1.00 95.75 291 ARG A C 1
ATOM 2189 O O . ARG A 1 291 ? 24.138 -2.649 3.801 1.00 95.75 291 ARG A O 1
ATOM 2196 N N . VAL A 1 292 ? 21.980 -2.946 4.409 1.00 94.31 292 VAL A N 1
ATOM 2197 C CA . VAL A 1 292 ? 21.784 -1.698 5.149 1.00 94.31 292 VAL A CA 1
ATOM 2198 C C . VAL A 1 292 ? 21.313 -2.086 6.537 1.00 94.31 292 VAL A C 1
ATOM 2200 O O . VAL A 1 292 ? 20.466 -2.975 6.653 1.00 94.31 292 VAL A O 1
ATOM 2203 N N . ASP A 1 293 ? 21.890 -1.463 7.554 1.00 92.38 293 ASP A N 1
ATOM 2204 C CA . ASP A 1 293 ? 21.514 -1.665 8.947 1.00 92.38 293 ASP A CA 1
ATOM 2205 C C . ASP A 1 293 ? 20.684 -0.463 9.416 1.00 92.38 293 ASP A C 1
ATOM 2207 O O . ASP A 1 293 ? 20.829 0.650 8.915 1.00 92.38 293 ASP A O 1
ATOM 2211 N N . ALA A 1 294 ? 19.777 -0.688 10.357 1.00 85.88 294 ALA A N 1
ATOM 2212 C CA . ALA A 1 294 ? 18.807 0.319 10.774 1.00 85.88 294 ALA A CA 1
ATOM 2213 C C . ALA A 1 294 ? 19.401 1.534 11.484 1.00 85.88 294 ALA A C 1
ATOM 2215 O O . ALA A 1 294 ? 18.795 2.603 11.472 1.00 85.88 294 ALA A O 1
ATOM 2216 N N . ASP A 1 295 ? 20.586 1.375 12.065 1.00 82.06 295 ASP A N 1
ATOM 2217 C CA . ASP A 1 295 ? 21.326 2.472 12.682 1.00 82.06 295 ASP A CA 1
ATOM 2218 C C . ASP A 1 295 ? 21.879 3.457 11.634 1.00 82.06 295 ASP A C 1
ATOM 2220 O O . ASP A 1 295 ? 22.204 4.590 11.972 1.00 82.06 295 ASP A O 1
ATOM 2224 N N . ASP A 1 296 ? 21.953 3.056 10.359 1.00 80.19 296 ASP A N 1
ATOM 2225 C CA . ASP A 1 296 ? 22.412 3.874 9.229 1.00 80.19 296 ASP A CA 1
ATOM 2226 C C . ASP A 1 296 ? 21.215 4.546 8.528 1.00 80.19 296 ASP A C 1
ATOM 2228 O O . ASP A 1 296 ? 20.943 4.332 7.344 1.00 80.19 296 ASP A O 1
ATOM 2232 N N . THR A 1 297 ? 20.417 5.294 9.301 1.00 68.88 297 THR A N 1
ATOM 2233 C CA . THR A 1 297 ? 19.152 5.907 8.848 1.00 68.88 297 THR A CA 1
ATOM 2234 C C . THR A 1 297 ? 19.067 7.416 9.081 1.00 68.88 297 THR A C 1
ATOM 2236 O O . THR A 1 297 ? 17.983 7.981 9.217 1.00 68.88 297 THR A O 1
ATOM 2239 N N . ASP A 1 298 ? 20.207 8.106 9.021 1.00 68.81 298 ASP A N 1
ATOM 2240 C CA . ASP A 1 298 ? 20.301 9.571 9.171 1.00 68.81 298 ASP A CA 1
ATOM 2241 C C . ASP A 1 298 ? 19.484 10.367 8.130 1.00 68.81 298 ASP A C 1
ATOM 2243 O O . ASP A 1 298 ? 19.278 11.570 8.274 1.00 68.81 298 ASP A O 1
ATOM 2247 N N . PHE A 1 299 ? 19.018 9.711 7.065 1.00 70.06 299 PHE A N 1
ATOM 2248 C CA . PHE A 1 299 ? 18.183 10.299 6.016 1.00 70.06 299 PHE A CA 1
ATOM 2249 C C . PHE A 1 299 ? 16.677 10.282 6.334 1.00 70.06 299 PHE A C 1
ATOM 2251 O O . PHE A 1 299 ? 15.885 10.771 5.526 1.00 70.06 299 PHE A O 1
ATOM 2258 N N . LEU A 1 300 ? 16.259 9.687 7.454 1.00 78.12 300 LEU A N 1
ATOM 2259 C CA . LEU A 1 300 ? 14.852 9.612 7.836 1.00 78.12 300 LEU A CA 1
ATOM 2260 C C . LEU A 1 300 ? 14.370 10.900 8.522 1.00 78.12 300 LEU A C 1
ATOM 2262 O O . LEU A 1 300 ? 15.136 11.557 9.225 1.00 78.12 300 LEU A O 1
ATOM 2266 N N . PRO A 1 301 ? 13.079 11.246 8.373 1.00 77.81 301 PRO A N 1
ATOM 2267 C CA . PRO A 1 301 ? 12.506 12.453 8.969 1.00 77.81 301 PRO A CA 1
ATOM 2268 C C . PRO A 1 301 ? 12.385 12.377 10.497 1.00 77.81 301 PRO A C 1
ATOM 2270 O O . PRO A 1 301 ? 12.281 13.408 11.157 1.00 77.81 301 PRO A O 1
ATOM 2273 N N . PHE A 1 302 ? 12.415 11.172 11.070 1.00 82.38 302 PHE A N 1
ATOM 2274 C CA . PHE A 1 302 ? 12.436 10.944 12.510 1.00 82.38 302 PHE A CA 1
ATOM 2275 C C . PHE A 1 302 ? 13.308 9.734 12.845 1.00 82.38 302 PHE A C 1
ATOM 2277 O O . PHE A 1 302 ? 13.544 8.857 12.010 1.00 82.38 302 PHE A O 1
ATOM 2284 N N . ARG A 1 303 ? 13.804 9.697 14.084 1.00 84.44 303 ARG A N 1
ATOM 2285 C CA . ARG A 1 303 ? 14.673 8.620 14.556 1.00 84.44 303 ARG A CA 1
ATOM 2286 C C . ARG A 1 303 ? 13.850 7.368 14.838 1.00 84.44 303 ARG A C 1
ATOM 2288 O O . ARG A 1 303 ? 12.923 7.414 15.638 1.00 84.44 303 ARG A O 1
ATOM 2295 N N . ILE A 1 304 ? 14.253 6.256 14.235 1.00 86.25 304 ILE A N 1
ATOM 2296 C CA . ILE A 1 304 ? 13.637 4.945 14.438 1.00 86.25 304 ILE A CA 1
ATOM 2297 C C . ILE A 1 304 ? 14.541 4.114 15.342 1.00 86.25 304 ILE A C 1
ATOM 2299 O O . ILE A 1 304 ? 15.749 4.047 15.130 1.00 86.25 304 ILE A O 1
ATOM 2303 N N . ASP A 1 305 ? 13.961 3.496 16.365 1.00 87.44 305 ASP A N 1
ATOM 2304 C CA . ASP A 1 305 ? 14.679 2.672 17.337 1.00 87.44 305 ASP A CA 1
ATOM 2305 C C . ASP A 1 305 ? 13.953 1.342 17.602 1.00 87.44 305 ASP A C 1
ATOM 2307 O O . ASP A 1 305 ? 12.959 1.005 16.951 1.00 87.44 305 ASP A O 1
ATOM 2311 N N . ALA A 1 306 ? 14.476 0.562 18.552 1.00 90.12 306 ALA A N 1
ATOM 2312 C CA . ALA A 1 306 ? 13.909 -0.725 18.943 1.00 90.12 306 ALA A CA 1
ATOM 2313 C C . ALA A 1 306 ? 12.455 -0.620 19.433 1.00 90.12 306 ALA A C 1
ATOM 2315 O O . ALA A 1 306 ? 11.658 -1.514 19.158 1.00 90.12 306 ALA A O 1
ATOM 2316 N N . THR A 1 307 ? 12.099 0.472 20.114 1.00 92.06 307 THR A N 1
ATOM 2317 C CA . THR A 1 307 ? 10.761 0.685 20.677 1.00 92.06 307 THR A CA 1
ATOM 2318 C C . THR A 1 307 ? 9.728 0.808 19.565 1.00 92.06 307 THR A C 1
ATOM 2320 O O . THR A 1 307 ? 8.727 0.098 19.580 1.00 92.06 307 THR A O 1
ATOM 2323 N N . HIS A 1 308 ? 10.011 1.611 18.536 1.00 93.44 308 HIS A N 1
ATOM 2324 C CA . HIS A 1 308 ? 9.104 1.788 17.394 1.00 93.44 308 HIS A CA 1
ATOM 2325 C C . HIS A 1 308 ? 8.791 0.474 16.663 1.00 93.44 308 HIS A C 1
ATOM 2327 O O . HIS A 1 308 ? 7.699 0.294 16.131 1.00 93.44 308 HIS A O 1
ATOM 2333 N N . ARG A 1 309 ? 9.739 -0.465 16.642 1.00 93.75 309 ARG A N 1
ATOM 2334 C CA . ARG A 1 309 ? 9.553 -1.781 16.014 1.00 93.75 309 ARG A CA 1
ATOM 2335 C C . ARG A 1 309 ? 8.664 -2.690 16.838 1.00 93.75 309 ARG A C 1
ATOM 2337 O O . ARG A 1 309 ? 7.849 -3.401 16.266 1.00 93.75 309 ARG A O 1
ATOM 2344 N N . VAL A 1 310 ? 8.825 -2.662 18.162 1.00 94.88 310 VAL A N 1
ATOM 2345 C CA . VAL A 1 310 ? 7.954 -3.399 19.087 1.00 94.88 310 VAL A CA 1
ATOM 2346 C C . VAL A 1 310 ? 6.521 -2.888 18.962 1.00 94.88 310 VAL A C 1
ATOM 2348 O O . VAL A 1 310 ? 5.608 -3.691 18.814 1.00 94.88 310 VAL A O 1
ATOM 2351 N N . LEU A 1 311 ? 6.344 -1.565 18.925 1.00 95.75 311 LEU A N 1
ATOM 2352 C CA . LEU A 1 311 ? 5.049 -0.916 18.716 1.00 95.75 311 LEU A CA 1
ATOM 2353 C C . LEU A 1 311 ? 4.407 -1.310 17.377 1.00 95.75 311 LEU A C 1
ATOM 2355 O O . LEU A 1 311 ? 3.235 -1.682 17.325 1.00 95.75 311 LEU A O 1
ATOM 2359 N N . LEU A 1 312 ? 5.187 -1.288 16.289 1.00 96.19 312 LEU A N 1
ATOM 2360 C CA . LEU A 1 312 ? 4.697 -1.734 14.987 1.00 96.19 312 LEU A CA 1
ATOM 2361 C C . LEU A 1 312 ? 4.318 -3.223 15.008 1.00 96.19 312 LEU A C 1
ATOM 2363 O O . LEU A 1 312 ? 3.270 -3.581 14.479 1.00 96.19 312 LEU A O 1
ATOM 2367 N N . ASP A 1 313 ? 5.141 -4.090 15.598 1.00 95.31 313 ASP A N 1
ATOM 2368 C CA . ASP A 1 313 ? 4.857 -5.526 15.679 1.00 95.31 313 ASP A CA 1
ATOM 2369 C C . ASP A 1 313 ? 3.574 -5.808 16.477 1.00 95.31 313 ASP A C 1
ATOM 2371 O O . ASP A 1 313 ? 2.729 -6.575 16.017 1.00 95.31 313 ASP A O 1
ATOM 2375 N N . GLU A 1 314 ? 3.373 -5.126 17.608 1.00 95.12 314 GLU A N 1
ATOM 2376 C CA . GLU A 1 314 ? 2.144 -5.216 18.403 1.00 95.12 314 GLU A CA 1
ATOM 2377 C C . GLU A 1 314 ? 0.908 -4.860 17.567 1.00 95.12 314 GLU A C 1
ATOM 2379 O O . GLU A 1 314 ? -0.040 -5.649 17.478 1.00 95.12 314 GLU A O 1
ATOM 2384 N N . PHE A 1 315 ? 0.947 -3.714 16.883 1.00 96.75 315 PHE A N 1
ATOM 2385 C CA . PHE A 1 315 ? -0.126 -3.298 15.987 1.00 96.75 315 PHE A CA 1
ATOM 2386 C C . PHE A 1 315 ? -0.391 -4.341 14.895 1.00 96.75 315 PHE A C 1
ATOM 2388 O O . PHE A 1 315 ? -1.532 -4.755 14.687 1.00 96.75 315 PHE A O 1
ATOM 2395 N N . LEU A 1 316 ? 0.653 -4.807 14.201 1.00 96.38 316 LEU A N 1
ATOM 2396 C CA . LEU A 1 316 ? 0.504 -5.732 13.076 1.00 96.38 316 LEU A CA 1
ATOM 2397 C C . LEU A 1 316 ? -0.056 -7.099 13.497 1.00 96.38 316 LEU A C 1
ATOM 2399 O O . LEU A 1 316 ? -0.717 -7.748 12.683 1.00 96.38 316 LEU A O 1
ATOM 2403 N N . GLN A 1 317 ? 0.187 -7.539 14.736 1.00 93.25 317 GLN A N 1
ATOM 2404 C CA . GLN A 1 317 ? -0.387 -8.772 15.284 1.00 93.25 317 GLN A CA 1
ATOM 2405 C C . GLN A 1 317 ? -1.894 -8.651 15.553 1.00 93.25 317 GLN A C 1
ATOM 2407 O O . GLN A 1 317 ? -2.621 -9.633 15.380 1.00 93.25 317 GLN A O 1
ATOM 2412 N N . GLY A 1 318 ? -2.364 -7.466 15.957 1.00 91.75 318 GLY A N 1
ATOM 2413 C CA . GLY A 1 318 ? -3.781 -7.175 16.204 1.00 91.75 318 GLY A CA 1
ATOM 2414 C C . GLY A 1 318 ? -4.560 -6.712 14.968 1.00 91.75 318 GLY A C 1
ATOM 2415 O O . GLY A 1 318 ? -5.791 -6.740 14.967 1.00 91.75 318 GLY A O 1
ATOM 2416 N N . TRP A 1 319 ? -3.867 -6.298 13.906 1.00 94.00 319 TRP A N 1
ATOM 2417 C CA . TRP A 1 319 ? -4.495 -5.701 12.735 1.00 94.00 319 TRP A CA 1
ATOM 2418 C C . TRP A 1 319 ? -5.126 -6.751 11.812 1.00 94.00 319 TRP A C 1
ATOM 2420 O O . TRP A 1 319 ? -4.427 -7.514 11.136 1.00 94.00 319 TRP A O 1
ATOM 2430 N N . ASP A 1 320 ? -6.462 -6.755 11.724 1.00 88.81 320 ASP A N 1
ATOM 2431 C CA . ASP A 1 320 ? -7.219 -7.622 10.807 1.00 88.81 320 ASP A CA 1
ATOM 2432 C C . ASP A 1 320 ? -7.158 -7.115 9.356 1.00 88.81 320 ASP A C 1
ATOM 2434 O O . ASP A 1 320 ? -8.152 -6.766 8.719 1.00 88.81 320 ASP A O 1
ATOM 2438 N N . HIS A 1 321 ? -5.939 -7.051 8.824 1.00 89.31 321 HIS A N 1
ATOM 2439 C CA . HIS A 1 321 ? -5.649 -6.688 7.449 1.00 89.31 321 HIS A CA 1
ATOM 2440 C C . HIS A 1 321 ? -4.637 -7.675 6.845 1.00 89.31 321 HIS A C 1
ATOM 2442 O O . HIS A 1 321 ? -3.680 -8.069 7.520 1.00 89.31 321 HIS A O 1
ATOM 2448 N N . PRO A 1 322 ? -4.761 -8.067 5.558 1.00 90.75 322 PRO A N 1
ATOM 2449 C CA . PRO A 1 322 ? -3.835 -9.020 4.933 1.00 90.75 322 PRO A CA 1
ATOM 2450 C C . PRO A 1 322 ? -2.356 -8.604 5.008 1.00 90.75 322 PRO A C 1
ATOM 2452 O O . PRO A 1 322 ? -1.466 -9.452 5.091 1.00 90.75 322 PRO A O 1
ATOM 2455 N N . MET A 1 323 ? -2.092 -7.295 5.051 1.00 93.38 323 MET A N 1
ATOM 2456 C CA . MET A 1 323 ? -0.745 -6.753 5.247 1.00 93.38 323 MET A CA 1
ATOM 2457 C C . MET A 1 323 ? -0.128 -7.105 6.595 1.00 93.38 323 MET A C 1
ATOM 2459 O O . MET A 1 323 ? 1.057 -7.426 6.616 1.00 93.38 323 MET A O 1
ATOM 2463 N N . GLY A 1 324 ? -0.908 -7.082 7.684 1.00 93.69 324 GLY A N 1
ATOM 2464 C CA . GLY A 1 324 ? -0.420 -7.405 9.028 1.00 93.69 324 GLY A CA 1
ATOM 2465 C C . GLY A 1 324 ? 0.277 -8.759 9.044 1.00 93.69 324 GLY A C 1
ATOM 2466 O O . GLY A 1 324 ? 1.425 -8.877 9.469 1.00 93.69 324 GLY A O 1
ATOM 2467 N N . ARG A 1 325 ? -0.359 -9.756 8.415 1.00 91.75 325 ARG A N 1
ATOM 2468 C CA . ARG A 1 325 ? 0.169 -11.122 8.272 1.00 91.75 325 ARG A CA 1
ATOM 2469 C C . ARG A 1 325 ? 1.433 -11.198 7.423 1.00 91.75 325 ARG A C 1
ATOM 2471 O O . ARG A 1 325 ? 2.336 -11.962 7.745 1.00 91.75 325 ARG A O 1
ATOM 2478 N N . TRP A 1 326 ? 1.496 -10.457 6.318 1.00 94.19 326 TRP A N 1
ATOM 2479 C CA . TRP A 1 326 ? 2.674 -10.478 5.450 1.00 94.19 326 TRP A CA 1
ATOM 2480 C C . TRP A 1 326 ? 3.883 -9.807 6.113 1.00 94.19 326 TRP A C 1
ATOM 2482 O O . TRP A 1 326 ? 4.984 -10.364 6.086 1.00 94.19 326 TRP A O 1
ATOM 2492 N N . LEU A 1 327 ? 3.666 -8.640 6.724 1.00 95.50 327 LEU A N 1
ATOM 2493 C CA . LEU A 1 327 ? 4.711 -7.859 7.378 1.00 95.50 327 LEU A CA 1
ATOM 2494 C C . LEU A 1 327 ? 5.281 -8.582 8.605 1.00 95.50 327 LEU A C 1
ATOM 2496 O O . LEU A 1 327 ? 6.493 -8.574 8.777 1.00 95.50 327 LEU A O 1
ATOM 2500 N N . THR A 1 328 ? 4.455 -9.287 9.382 1.00 93.38 328 THR A N 1
ATOM 2501 C CA . THR A 1 328 ? 4.920 -10.103 10.523 1.00 93.38 328 THR A CA 1
ATOM 2502 C C . THR A 1 328 ? 5.615 -11.394 10.081 1.00 93.38 328 THR A C 1
ATOM 2504 O O . THR A 1 328 ? 6.732 -11.687 10.512 1.00 93.38 328 THR A O 1
ATOM 2507 N N . ALA A 1 329 ? 5.005 -12.172 9.177 1.00 90.44 329 ALA A N 1
ATOM 2508 C CA . ALA A 1 329 ? 5.520 -13.495 8.809 1.00 90.44 329 ALA A CA 1
ATOM 2509 C C . ALA A 1 329 ? 6.845 -13.460 8.027 1.00 90.44 329 ALA A C 1
ATOM 2511 O O . ALA A 1 329 ? 7.589 -14.442 8.031 1.00 90.44 329 ALA A O 1
ATOM 2512 N N . ALA A 1 330 ? 7.133 -12.362 7.323 1.00 88.12 330 ALA A N 1
ATOM 2513 C CA . ALA A 1 330 ? 8.299 -12.244 6.452 1.00 88.12 330 ALA A CA 1
ATOM 2514 C C . ALA A 1 330 ? 8.991 -10.875 6.566 1.00 88.12 330 ALA A C 1
ATOM 2516 O O . ALA A 1 330 ? 9.438 -10.344 5.548 1.00 88.12 330 ALA A O 1
ATOM 2517 N N . HIS A 1 331 ? 9.094 -10.317 7.777 1.00 92.12 331 HIS A N 1
ATOM 2518 C CA . HIS A 1 331 ? 9.590 -8.957 8.041 1.00 92.12 331 HIS A CA 1
ATOM 2519 C C . HIS A 1 331 ? 10.913 -8.614 7.327 1.00 92.12 331 HIS A C 1
ATOM 2521 O O . HIS A 1 331 ? 10.967 -7.617 6.609 1.00 92.12 331 HIS A O 1
ATOM 2527 N N . ASP A 1 332 ? 11.943 -9.468 7.381 1.00 93.81 332 ASP A N 1
ATOM 2528 C CA . ASP A 1 332 ? 13.226 -9.234 6.685 1.00 93.81 332 ASP A CA 1
ATOM 2529 C C . ASP A 1 332 ? 13.083 -9.147 5.157 1.00 93.81 332 ASP A C 1
ATOM 2531 O O . ASP A 1 332 ? 13.715 -8.329 4.469 1.00 93.81 332 ASP A O 1
ATOM 2535 N N . GLN A 1 333 ? 12.252 -10.027 4.593 1.00 94.25 333 GLN A N 1
ATOM 2536 C CA . GLN A 1 333 ? 12.008 -10.062 3.157 1.00 94.25 333 GLN A CA 1
ATOM 2537 C C . GLN A 1 333 ? 11.120 -8.890 2.729 1.00 94.25 333 GLN A C 1
ATOM 2539 O O . GLN A 1 333 ? 11.345 -8.327 1.654 1.00 94.25 333 GLN A O 1
ATOM 2544 N N . ALA A 1 334 ? 10.134 -8.525 3.547 1.00 95.62 334 ALA A N 1
ATOM 2545 C CA . ALA A 1 334 ? 9.277 -7.368 3.341 1.00 95.62 334 ALA A CA 1
ATOM 2546 C C . ALA A 1 334 ? 10.109 -6.082 3.364 1.00 95.62 334 ALA A C 1
ATOM 2548 O O . ALA A 1 334 ? 10.094 -5.356 2.373 1.00 95.62 334 ALA A O 1
ATOM 2549 N N . ALA A 1 335 ? 10.938 -5.880 4.394 1.00 96.62 335 ALA A N 1
ATOM 2550 C CA . ALA A 1 335 ? 11.871 -4.760 4.505 1.00 96.62 335 ALA A CA 1
ATOM 2551 C C . ALA A 1 335 ? 12.766 -4.643 3.263 1.00 96.62 335 ALA A C 1
ATOM 2553 O O . ALA A 1 335 ? 12.839 -3.591 2.633 1.00 96.62 335 ALA A O 1
ATOM 2554 N N . SER A 1 336 ? 13.378 -5.754 2.839 1.00 96.75 336 SER A N 1
ATOM 2555 C CA . SER A 1 336 ? 14.235 -5.778 1.646 1.00 96.75 336 SER A CA 1
ATOM 2556 C C . SER A 1 336 ? 13.470 -5.471 0.354 1.00 96.75 336 SER A C 1
ATOM 2558 O O . SER A 1 336 ? 13.995 -4.796 -0.526 1.00 96.75 336 SER A O 1
ATOM 2560 N N . SER A 1 337 ? 12.241 -5.972 0.209 1.00 96.06 337 SER A N 1
ATOM 2561 C CA . SER A 1 337 ? 11.435 -5.746 -0.999 1.00 96.06 337 SER A CA 1
ATOM 2562 C C . SER A 1 337 ? 10.962 -4.294 -1.072 1.00 96.06 337 SER A C 1
ATOM 2564 O O . SER A 1 337 ? 11.100 -3.662 -2.115 1.00 96.06 337 SER A O 1
ATOM 2566 N N . LEU A 1 338 ? 10.471 -3.751 0.047 1.00 96.81 338 LEU A N 1
ATOM 2567 C CA . LEU A 1 338 ? 10.015 -2.366 0.155 1.00 96.81 338 LEU A CA 1
ATOM 2568 C C . LEU A 1 338 ? 11.166 -1.385 -0.059 1.00 96.81 338 LEU A C 1
ATOM 2570 O O . LEU A 1 338 ? 11.018 -0.459 -0.847 1.00 96.81 338 LEU A O 1
ATOM 2574 N N . ALA A 1 339 ? 12.337 -1.634 0.538 1.00 95.69 339 ALA A N 1
ATOM 2575 C CA . ALA A 1 339 ? 13.518 -0.800 0.325 1.00 95.69 339 ALA A CA 1
ATOM 2576 C C . ALA A 1 339 ? 13.865 -0.677 -1.164 1.00 95.69 339 ALA A C 1
ATOM 2578 O O . ALA A 1 339 ? 14.068 0.423 -1.667 1.00 95.69 339 ALA A O 1
ATOM 2579 N N . GLN A 1 340 ? 13.889 -1.797 -1.891 1.00 96.69 340 GLN A N 1
ATOM 2580 C CA . GLN A 1 340 ? 14.212 -1.789 -3.319 1.00 96.69 340 GLN A CA 1
ATOM 2581 C C . GLN A 1 340 ? 13.131 -1.100 -4.157 1.00 96.69 340 GLN A C 1
ATOM 2583 O O . GLN A 1 340 ? 13.468 -0.380 -5.094 1.00 96.69 340 GLN A O 1
ATOM 2588 N N . VAL A 1 341 ? 11.851 -1.299 -3.827 1.00 96.88 341 VAL A N 1
ATOM 2589 C CA . VAL A 1 341 ? 10.743 -0.624 -4.514 1.00 96.88 341 VAL A CA 1
ATOM 2590 C C . VAL A 1 341 ? 10.833 0.886 -4.327 1.00 96.88 341 VAL A C 1
ATOM 2592 O O . VAL A 1 341 ? 10.850 1.609 -5.318 1.00 96.88 341 VAL A O 1
ATOM 2595 N N . PHE A 1 342 ? 10.964 1.365 -3.090 1.00 95.06 342 PHE A N 1
ATOM 2596 C CA . PHE A 1 342 ? 11.015 2.801 -2.825 1.00 95.06 342 PHE A CA 1
ATOM 2597 C C . PHE A 1 342 ? 12.308 3.447 -3.337 1.00 95.06 342 PHE A C 1
ATOM 2599 O O . PHE A 1 342 ? 12.249 4.566 -3.825 1.00 95.06 342 PHE A O 1
ATOM 2606 N N . GLN A 1 343 ? 13.452 2.751 -3.354 1.00 94.94 343 GLN A N 1
ATOM 2607 C CA . GLN A 1 343 ? 14.662 3.258 -4.025 1.00 94.94 343 GLN A CA 1
ATOM 2608 C C . GLN A 1 343 ? 14.454 3.471 -5.530 1.00 94.94 343 GLN A C 1
ATOM 2610 O O . GLN A 1 343 ? 14.921 4.464 -6.084 1.00 94.94 343 GLN A O 1
ATOM 2615 N N . LEU A 1 344 ? 13.770 2.539 -6.199 1.00 96.12 344 LEU A N 1
ATOM 2616 C CA . LEU A 1 344 ? 13.439 2.672 -7.618 1.00 96.12 344 LEU A CA 1
ATOM 2617 C C . LEU A 1 344 ? 12.361 3.731 -7.860 1.00 96.12 344 LEU A C 1
ATOM 2619 O O . LEU A 1 344 ? 12.407 4.406 -8.881 1.00 96.12 344 LEU A O 1
ATOM 2623 N N . GLY A 1 345 ? 11.433 3.898 -6.917 1.00 93.50 345 GLY A N 1
ATOM 2624 C CA . GLY A 1 345 ? 10.444 4.969 -6.940 1.00 93.50 345 GLY A CA 1
ATOM 2625 C C . GLY A 1 345 ? 11.069 6.351 -6.803 1.00 93.50 345 GLY A C 1
ATOM 2626 O O . GLY A 1 345 ? 10.779 7.218 -7.613 1.00 93.50 345 GLY A O 1
ATOM 2627 N N . GLN A 1 346 ? 11.993 6.533 -5.859 1.00 92.06 346 GLN A N 1
ATOM 2628 C CA . GLN A 1 346 ? 12.734 7.788 -5.713 1.00 92.06 346 GLN A CA 1
ATOM 2629 C C . GLN A 1 346 ? 13.544 8.115 -6.971 1.00 92.06 346 GLN A C 1
ATOM 2631 O O . GLN A 1 346 ? 13.551 9.254 -7.416 1.00 92.06 346 GLN A O 1
ATOM 2636 N N . LEU A 1 347 ? 14.151 7.107 -7.606 1.00 93.06 347 LEU A N 1
ATOM 2637 C CA . LEU A 1 347 ? 14.845 7.298 -8.881 1.00 93.06 347 LEU A CA 1
ATOM 2638 C C . LEU A 1 347 ? 13.902 7.723 -10.022 1.00 93.06 347 LEU A C 1
ATOM 2640 O O . LEU A 1 347 ? 14.344 8.402 -10.935 1.00 93.06 347 LEU A O 1
ATOM 2644 N N . ALA A 1 348 ? 12.631 7.317 -9.983 1.00 92.31 348 ALA A N 1
ATOM 2645 C CA . ALA A 1 348 ? 11.619 7.715 -10.962 1.00 92.31 348 ALA A CA 1
ATOM 2646 C C . ALA A 1 348 ? 11.021 9.111 -10.696 1.00 92.31 348 ALA A C 1
ATOM 2648 O O . ALA A 1 348 ? 10.347 9.653 -11.567 1.00 92.31 348 ALA A O 1
ATOM 2649 N N . LEU A 1 349 ? 11.214 9.660 -9.493 1.00 87.44 349 LEU A N 1
ATOM 2650 C CA . LEU A 1 349 ? 10.780 11.009 -9.113 1.00 87.44 349 LEU A CA 1
ATOM 2651 C C . LEU A 1 349 ? 11.890 12.058 -9.284 1.00 87.44 349 LEU A C 1
ATOM 2653 O O . LEU A 1 349 ? 11.605 13.250 -9.244 1.00 87.44 349 LEU A O 1
ATOM 2657 N N . ASP A 1 350 ? 13.138 11.624 -9.446 1.00 88.75 350 ASP A N 1
ATOM 2658 C CA . ASP A 1 350 ? 14.291 12.495 -9.662 1.00 88.75 350 ASP A CA 1
ATOM 2659 C C . ASP A 1 350 ? 14.305 13.010 -11.112 1.00 88.75 350 ASP A C 1
ATOM 2661 O O . ASP A 1 350 ? 14.525 12.241 -12.047 1.00 88.75 350 ASP A O 1
ATOM 2665 N N . GLU A 1 351 ? 14.067 14.314 -11.293 1.00 83.00 351 GLU A N 1
ATOM 2666 C CA . GLU A 1 351 ? 14.000 14.976 -12.607 1.00 83.00 351 GLU A CA 1
ATOM 2667 C C . GLU A 1 351 ? 15.317 14.886 -13.397 1.00 83.00 351 GLU A C 1
ATOM 2669 O O . GLU A 1 351 ? 15.307 14.924 -14.629 1.00 83.00 351 GLU A O 1
ATOM 2674 N N . ASP A 1 352 ? 16.450 14.736 -12.703 1.00 85.44 352 ASP A N 1
ATOM 2675 C CA . ASP A 1 352 ? 17.775 14.627 -13.318 1.00 85.44 352 ASP A CA 1
ATOM 2676 C C . ASP A 1 352 ? 18.155 13.169 -13.645 1.00 85.44 352 ASP A C 1
ATOM 2678 O O . ASP A 1 352 ? 19.203 12.900 -14.254 1.00 85.44 352 ASP A O 1
ATOM 2682 N N . ALA A 1 353 ? 17.323 12.203 -13.245 1.00 87.25 353 ALA A N 1
ATOM 2683 C CA . ALA A 1 353 ? 17.551 10.786 -13.461 1.00 87.25 353 ALA A CA 1
ATOM 2684 C C . ALA A 1 353 ? 16.697 10.218 -14.601 1.00 87.25 353 ALA A C 1
ATOM 2686 O O . ALA A 1 353 ? 15.615 10.686 -14.924 1.00 87.25 353 ALA A O 1
ATOM 2687 N N . ILE A 1 354 ? 17.200 9.142 -15.212 1.00 88.44 354 ILE A N 1
ATOM 2688 C CA . ILE A 1 354 ? 16.455 8.355 -16.199 1.00 88.44 354 ILE A CA 1
ATOM 2689 C C . ILE A 1 354 ? 16.286 6.955 -15.635 1.00 88.44 354 ILE A C 1
ATOM 2691 O O . ILE A 1 354 ? 17.284 6.260 -15.383 1.00 88.44 354 ILE A O 1
ATOM 2695 N N . LEU A 1 355 ? 15.038 6.508 -15.503 1.00 92.75 355 LEU A N 1
ATOM 2696 C CA . LEU A 1 355 ? 14.755 5.153 -15.070 1.00 92.75 355 LEU A CA 1
ATOM 2697 C C . LEU A 1 355 ? 14.918 4.194 -16.247 1.00 92.75 355 LEU A C 1
ATOM 2699 O O . LEU A 1 355 ? 14.161 4.192 -17.217 1.00 92.75 355 LEU A O 1
ATOM 2703 N N . ARG A 1 356 ? 15.922 3.327 -16.154 1.00 92.94 356 ARG A N 1
ATOM 2704 C CA . ARG A 1 356 ? 16.297 2.404 -17.228 1.00 92.94 356 ARG A CA 1
ATOM 2705 C C . ARG A 1 356 ? 15.386 1.183 -17.261 1.00 92.94 356 ARG A C 1
ATOM 2707 O O . ARG A 1 356 ? 14.893 0.717 -16.237 1.00 92.94 356 ARG A O 1
ATOM 2714 N N . HIS A 1 357 ? 15.290 0.557 -18.432 1.00 93.94 357 HIS A N 1
ATOM 2715 C CA . HIS A 1 357 ? 14.442 -0.619 -18.653 1.00 93.94 357 HIS A CA 1
ATOM 2716 C C . HIS A 1 357 ? 14.625 -1.735 -17.608 1.00 93.94 357 HIS A C 1
ATOM 2718 O O . HIS A 1 357 ? 13.652 -2.259 -17.077 1.00 93.94 357 HIS A O 1
ATOM 2724 N N . TRP A 1 358 ? 15.868 -2.089 -17.259 1.00 94.19 358 TRP A N 1
ATOM 2725 C CA . TRP A 1 358 ? 16.113 -3.160 -16.286 1.00 94.19 358 TRP A CA 1
ATOM 2726 C C . TRP A 1 358 ? 15.666 -2.794 -14.861 1.00 94.19 358 TRP A C 1
ATOM 2728 O O . TRP A 1 358 ? 15.318 -3.689 -14.092 1.00 94.19 358 TRP A O 1
ATOM 2738 N N . GLN A 1 359 ? 15.692 -1.503 -14.514 1.00 95.81 359 GLN A N 1
ATOM 2739 C CA . GLN A 1 359 ? 15.253 -0.973 -13.221 1.00 95.81 359 GLN A CA 1
ATOM 2740 C C . GLN A 1 359 ? 13.734 -1.042 -13.134 1.00 95.81 359 GLN A C 1
ATOM 2742 O O . GLN A 1 359 ? 13.203 -1.606 -12.181 1.00 95.81 359 GLN A O 1
ATOM 2747 N N . TYR A 1 360 ? 13.050 -0.587 -14.184 1.00 95.81 360 TYR A N 1
ATOM 2748 C CA . TYR A 1 360 ? 11.605 -0.727 -14.310 1.00 95.81 360 TYR A CA 1
ATOM 2749 C C . TYR A 1 360 ? 11.158 -2.196 -14.262 1.00 95.81 360 TYR A C 1
ATOM 2751 O O . TYR A 1 360 ? 10.287 -2.553 -13.475 1.00 95.81 360 TYR A O 1
ATOM 2759 N N . GLN A 1 361 ? 11.805 -3.089 -15.021 1.00 94.06 361 GLN A N 1
ATOM 2760 C CA . GLN A 1 361 ? 11.496 -4.524 -14.978 1.00 94.06 361 GLN A CA 1
ATOM 2761 C C . GLN A 1 361 ? 11.687 -5.123 -13.580 1.00 94.06 361 GLN A C 1
ATOM 2763 O O . GLN A 1 361 ? 10.940 -6.015 -13.182 1.00 94.06 361 GLN A O 1
ATOM 2768 N N . TRP A 1 362 ? 12.695 -4.661 -12.835 1.00 95.19 362 TRP A N 1
ATOM 2769 C CA . TRP A 1 362 ? 12.914 -5.100 -11.460 1.00 95.19 362 TRP A CA 1
ATOM 2770 C C . TRP A 1 362 ? 11.804 -4.605 -10.529 1.00 95.19 362 TRP A C 1
ATOM 2772 O O . TRP A 1 362 ? 11.263 -5.403 -9.769 1.00 95.19 362 TRP A O 1
ATOM 2782 N N . LEU A 1 363 ? 11.409 -3.332 -10.639 1.00 96.19 363 LEU A N 1
ATOM 2783 C CA . LEU A 1 363 ? 10.275 -2.760 -9.908 1.00 96.19 363 LEU A CA 1
ATOM 2784 C C . LEU A 1 363 ? 8.977 -3.533 -10.186 1.00 96.19 363 LEU A C 1
ATOM 2786 O O . LEU A 1 363 ? 8.292 -3.960 -9.257 1.00 96.19 363 LEU A O 1
ATOM 2790 N N . GLN A 1 364 ? 8.676 -3.780 -11.461 1.00 95.00 364 GLN A N 1
ATOM 2791 C CA . GLN A 1 364 ? 7.497 -4.528 -11.891 1.00 95.00 364 GLN A CA 1
ATOM 2792 C C . GLN A 1 364 ? 7.496 -5.957 -11.324 1.00 95.00 364 GLN A C 1
ATOM 2794 O O . GLN A 1 364 ? 6.473 -6.418 -10.820 1.00 95.00 364 GLN A O 1
ATOM 2799 N N . GLN A 1 365 ? 8.647 -6.642 -11.329 1.00 93.81 365 GLN A N 1
ATOM 2800 C CA . GLN A 1 365 ? 8.796 -7.976 -10.730 1.00 93.81 365 GLN A CA 1
ATOM 2801 C C . GLN A 1 365 ? 8.603 -7.967 -9.211 1.00 93.81 365 GLN A C 1
ATOM 2803 O O . GLN A 1 365 ? 7.980 -8.883 -8.678 1.00 93.81 365 GLN A O 1
ATOM 2808 N N . LEU A 1 366 ? 9.122 -6.955 -8.510 1.00 95.25 366 LEU A N 1
ATOM 2809 C CA . LEU A 1 366 ? 8.939 -6.824 -7.065 1.00 95.25 366 LEU A CA 1
ATOM 2810 C C . LEU A 1 366 ? 7.466 -6.600 -6.706 1.00 95.25 366 LEU A C 1
ATOM 2812 O O . LEU A 1 366 ? 6.986 -7.190 -5.742 1.00 95.25 366 LEU A O 1
ATOM 2816 N N . LEU A 1 367 ? 6.740 -5.791 -7.480 1.00 95.25 367 LEU A N 1
ATOM 2817 C CA . LEU A 1 367 ? 5.354 -5.422 -7.186 1.00 95.25 367 LEU A CA 1
ATOM 2818 C C . LEU A 1 367 ? 4.327 -6.451 -7.654 1.00 95.25 367 LEU A C 1
ATOM 2820 O O . LEU A 1 367 ? 3.518 -6.923 -6.852 1.00 95.25 367 LEU A O 1
ATOM 2824 N N . LEU A 1 368 ? 4.362 -6.798 -8.940 1.00 93.38 368 LEU A N 1
ATOM 2825 C CA . LEU A 1 368 ? 3.349 -7.635 -9.588 1.00 93.38 368 LEU A CA 1
ATOM 2826 C C . LEU A 1 368 ? 3.748 -9.113 -9.580 1.00 93.38 368 LEU A C 1
ATOM 2828 O O . LEU A 1 368 ? 2.886 -9.983 -9.542 1.00 93.38 368 LEU A O 1
ATOM 2832 N N . GLY A 1 369 ? 5.051 -9.395 -9.544 1.00 88.12 369 GLY A N 1
ATOM 2833 C CA . GLY A 1 369 ? 5.607 -10.739 -9.677 1.00 88.12 369 GLY A CA 1
ATOM 2834 C C . GLY A 1 369 ? 6.122 -11.012 -11.091 1.00 88.12 369 GLY A C 1
ATOM 2835 O O . GLY A 1 369 ? 5.933 -10.223 -12.016 1.00 88.12 369 GLY A O 1
ATOM 2836 N N . GLY A 1 370 ? 6.820 -12.135 -11.268 1.00 74.38 370 GLY A N 1
ATOM 2837 C CA . GLY A 1 370 ? 7.270 -12.576 -12.592 1.00 74.38 370 GLY A CA 1
ATOM 2838 C C . GLY A 1 370 ? 8.505 -13.481 -12.591 1.00 74.38 370 GLY A C 1
ATOM 2839 O O . GLY A 1 370 ? 9.456 -13.302 -11.826 1.00 74.38 370 GLY A O 1
ATOM 2840 N N . GLY A 1 371 ? 8.519 -14.457 -13.506 1.00 62.97 371 GLY A N 1
ATOM 2841 C CA . GLY A 1 371 ? 9.678 -15.315 -13.776 1.00 62.97 371 GLY A CA 1
ATOM 2842 C C . GLY A 1 371 ? 10.160 -16.135 -12.568 1.00 62.97 371 GLY A C 1
ATOM 2843 O O . GLY A 1 371 ? 9.377 -16.785 -11.883 1.00 62.97 371 GLY A O 1
ATOM 2844 N N . ARG A 1 372 ? 11.482 -16.141 -12.321 1.00 53.28 372 ARG A N 1
ATOM 2845 C CA . ARG A 1 372 ? 12.148 -16.938 -11.264 1.00 53.28 372 ARG A CA 1
ATOM 2846 C C . ARG A 1 372 ? 12.032 -16.347 -9.844 1.00 53.28 372 ARG A C 1
ATOM 2848 O O . ARG A 1 372 ? 12.466 -17.004 -8.905 1.00 53.28 372 ARG A O 1
ATOM 2855 N N . GLN A 1 373 ? 11.524 -15.120 -9.685 1.00 59.47 373 GLN A N 1
ATOM 2856 C CA . GLN A 1 373 ? 11.525 -14.371 -8.410 1.00 59.47 373 GLN A CA 1
ATOM 2857 C C . GLN A 1 373 ? 10.283 -14.634 -7.528 1.00 59.47 373 GLN A C 1
ATOM 2859 O O . GLN A 1 373 ? 10.248 -14.195 -6.381 1.00 59.47 373 GLN A O 1
ATOM 2864 N N . GLY A 1 374 ? 9.307 -15.414 -8.007 1.00 77.69 374 GLY A N 1
ATOM 2865 C CA . GLY A 1 374 ? 8.119 -15.793 -7.233 1.00 77.69 374 GLY A CA 1
ATOM 2866 C C . GLY A 1 374 ? 7.028 -14.716 -7.215 1.00 77.69 374 GLY A C 1
ATOM 2867 O O . GLY A 1 374 ? 6.939 -13.904 -8.136 1.00 77.69 374 GLY A O 1
ATOM 2868 N N . LYS A 1 375 ? 6.170 -14.757 -6.183 1.00 90.44 375 LYS A N 1
ATOM 2869 C CA . LYS A 1 375 ? 5.038 -13.833 -6.007 1.00 90.44 375 LYS A CA 1
ATOM 2870 C C . LYS A 1 375 ? 5.516 -12.383 -5.804 1.00 90.44 375 LYS A C 1
ATOM 2872 O O . LYS A 1 375 ? 6.455 -12.170 -5.035 1.00 90.44 375 LYS A O 1
ATOM 2877 N N . GLY A 1 376 ? 4.856 -11.407 -6.429 1.00 93.94 376 GLY A N 1
ATOM 2878 C CA . GLY A 1 376 ? 5.068 -9.973 -6.167 1.00 93.94 376 GLY A CA 1
ATOM 2879 C C . GLY A 1 376 ? 4.512 -9.520 -4.810 1.00 93.94 376 GLY A C 1
ATOM 2880 O O . GLY A 1 376 ? 3.808 -10.278 -4.147 1.00 93.94 376 GLY A O 1
ATOM 2881 N N . ILE A 1 377 ? 4.804 -8.291 -4.377 1.00 95.69 377 ILE A N 1
ATOM 2882 C CA . ILE A 1 377 ? 4.306 -7.723 -3.109 1.00 95.69 377 ILE A CA 1
ATOM 2883 C C . ILE A 1 377 ? 2.774 -7.745 -3.055 1.00 95.69 377 ILE A C 1
ATOM 2885 O O . ILE A 1 377 ? 2.221 -8.246 -2.078 1.00 95.69 377 ILE A O 1
ATOM 2889 N N . LEU A 1 378 ? 2.080 -7.310 -4.115 1.00 95.12 378 LEU A N 1
ATOM 2890 C CA . LEU A 1 378 ? 0.609 -7.311 -4.133 1.00 95.12 378 LEU A CA 1
ATOM 2891 C C . LEU A 1 378 ? 0.044 -8.735 -3.991 1.00 95.12 378 LEU A C 1
ATOM 2893 O O . LEU A 1 378 ? -0.924 -8.961 -3.271 1.00 95.12 378 LEU A O 1
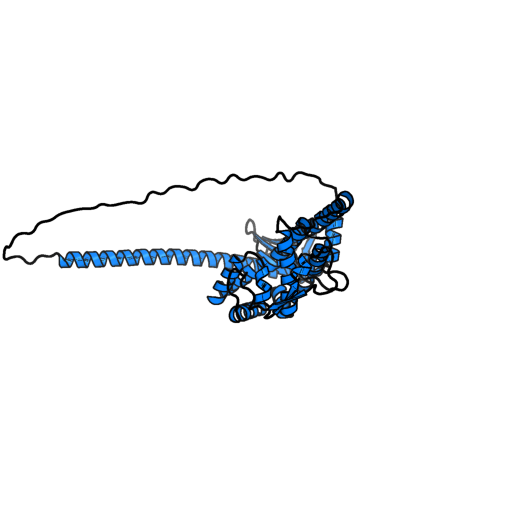ATOM 2897 N N . GLN A 1 379 ? 0.705 -9.721 -4.601 1.00 93.56 379 GLN A N 1
ATOM 2898 C CA . GLN A 1 379 ? 0.362 -11.139 -4.456 1.00 93.56 379 GLN A CA 1
ATOM 2899 C C . GLN A 1 379 ? 0.682 -11.705 -3.074 1.00 93.56 379 GLN A C 1
ATOM 2901 O O . GLN A 1 379 ? -0.006 -12.609 -2.614 1.00 93.56 379 GLN A O 1
ATOM 2906 N N . LYS A 1 380 ? 1.744 -11.236 -2.417 1.00 93.94 380 LYS A N 1
ATOM 2907 C CA . LYS A 1 380 ? 2.096 -11.679 -1.063 1.00 93.94 380 LYS A CA 1
ATOM 2908 C C . LYS A 1 380 ? 1.121 -11.141 -0.021 1.00 93.94 380 LYS A C 1
ATOM 2910 O O . LYS A 1 380 ? 0.836 -11.848 0.937 1.00 93.94 380 LYS A O 1
ATOM 2915 N N . ILE A 1 381 ? 0.614 -9.926 -0.226 1.00 93.00 381 ILE A N 1
ATOM 2916 C CA . ILE A 1 381 ? -0.357 -9.292 0.666 1.00 93.00 381 ILE A CA 1
ATOM 2917 C C . ILE A 1 381 ? -1.751 -9.884 0.445 1.00 93.00 381 ILE A C 1
ATOM 2919 O O . ILE A 1 381 ? -2.392 -10.315 1.396 1.00 93.00 381 ILE A O 1
ATOM 2923 N N . PHE A 1 382 ? -2.224 -9.923 -0.802 1.00 91.44 382 PHE A N 1
ATOM 2924 C CA . PHE A 1 382 ? -3.632 -10.201 -1.107 1.00 91.44 382 PHE A CA 1
ATOM 2925 C C . PHE A 1 382 ? -3.896 -11.597 -1.708 1.00 91.44 382 PHE A C 1
ATOM 2927 O O . PHE A 1 382 ? -5.053 -12.010 -1.833 1.00 91.44 382 PHE A O 1
ATOM 2934 N N . GLY A 1 383 ? -2.849 -12.330 -2.103 1.00 82.44 383 GLY A N 1
ATOM 2935 C CA . GLY A 1 383 ? -2.930 -13.578 -2.882 1.00 82.44 383 GLY A CA 1
ATOM 2936 C C . GLY A 1 383 ? -2.651 -14.872 -2.127 1.00 82.44 383 GLY A C 1
ATOM 2937 O O . GLY A 1 383 ? -3.079 -15.015 -0.960 1.00 82.44 383 GLY A O 1
#

pLDDT: mean 83.05, std 17.42, range [30.47, 96.88]

Radius of gyration: 30.4 Å; chains: 1; bounding box: 66×84×93 Å

Secondary structure (DSSP, 8-state):
-EEEEETTEEEEEEEE-TTS-EEEEE-TTS-EEEEEBTBSEEEEE-TTSPPEEEETTSHHHHHHHHHHHHHHHHHHHHHHHHHHHHHHHHHHHHHHHHHHHHHHHHHHHHHHHTT-PPP-----------------PPPP-PPPPPPP-------------HHHHHHHHHHHH-HHHHTTS-HHHHHHHHHHHHHHHHHHHHHHHHS----HHHHHHHHHHHIIIIIHHHHHHHHHHHHHHT-HHHHHHHHHHHHT-SGGGSHHHH-SEEEEE-HHHHT-SS--SS--EEEEETT--TTSSS---HHHHHHHHHHHHH--SHHHHHHHHTHHHHHHHHHHHHHHHHHHH-TT----HHHHHHHHHHHTB-GGG-B-HHHHHH-